Protein AF-0000000087660614 (afdb_homodimer)

Radius of gyration: 43.14 Å; Cα contacts (8 Å, |Δi|>4): 609; chains: 2; bounding box: 50×162×103 Å

Structure (mmCIF, N/CA/C/O backbone):
data_AF-0000000087660614-model_v1
#
loop_
_entity.id
_entity.type
_entity.pdbx_description
1 polymer 'PH domain protein'
#
loop_
_atom_site.group_PDB
_atom_site.id
_atom_site.type_symbol
_atom_site.label_atom_id
_atom_site.label_alt_id
_atom_site.label_comp_id
_atom_site.label_asym_id
_atom_site.label_entity_id
_atom_site.label_seq_id
_atom_site.pdbx_PDB_ins_code
_atom_site.Cartn_x
_atom_site.Cartn_y
_atom_site.Cartn_z
_atom_site.occupancy
_atom_site.B_iso_or_equiv
_atom_site.auth_seq_id
_atom_site.auth_comp_id
_atom_site.auth_asym_id
_atom_site.auth_atom_id
_atom_site.pdbx_PDB_model_num
ATOM 1 N N . MET A 1 1 ? -11.391 -32.156 -43.844 1 22.62 1 MET A N 1
ATOM 2 C CA . MET A 1 1 ? -11.766 -31.875 -42.438 1 22.62 1 MET A CA 1
ATOM 3 C C . MET A 1 1 ? -10.594 -31.281 -41.688 1 22.62 1 MET A C 1
ATOM 5 O O . MET A 1 1 ? -10.719 -30.984 -40.469 1 22.62 1 MET A O 1
ATOM 9 N N . LEU A 1 2 ? -9.359 -31.328 -42.188 1 21.06 2 LEU A N 1
ATOM 10 C CA . LEU A 1 2 ? -8.086 -31.312 -41.5 1 21.06 2 LEU A CA 1
ATOM 11 C C . LEU A 1 2 ? -7.75 -29.906 -41 1 21.06 2 LEU A C 1
ATOM 13 O O . LEU A 1 2 ? -7.055 -29.766 -39.969 1 21.06 2 LEU A O 1
ATOM 17 N N . ASP A 1 3 ? -7.938 -28.859 -41.75 1 23.41 3 ASP A N 1
ATOM 18 C CA . ASP A 1 3 ? -6.957 -27.781 -41.812 1 23.41 3 ASP A CA 1
ATOM 19 C C . ASP A 1 3 ? -7.07 -26.859 -40.594 1 23.41 3 ASP A C 1
ATOM 21 O O . ASP A 1 3 ? -6.547 -25.75 -40.625 1 23.41 3 ASP A O 1
ATOM 25 N N . THR A 1 4 ? -7.98 -27.109 -39.688 1 24.25 4 THR A N 1
ATOM 26 C CA . THR A 1 4 ? -8.453 -25.984 -38.906 1 24.25 4 THR A CA 1
ATOM 27 C C . THR A 1 4 ? -7.41 -25.562 -37.875 1 24.25 4 THR A C 1
ATOM 29 O O . THR A 1 4 ? -7.746 -24.984 -36.844 1 24.25 4 THR A O 1
ATOM 32 N N . TYR A 1 5 ? -6.145 -26.109 -37.969 1 23.36 5 TYR A N 1
ATOM 33 C CA . TYR A 1 5 ? -5.273 -25.953 -36.812 1 23.36 5 TYR A CA 1
ATOM 34 C C . TYR A 1 5 ? -4.871 -24.484 -36.625 1 23.36 5 TYR A C 1
ATOM 36 O O . TYR A 1 5 ? -3.936 -24.016 -37.25 1 23.36 5 TYR A O 1
ATOM 44 N N . ALA A 1 6 ? -5.832 -23.516 -36.781 1 23.25 6 ALA A N 1
ATOM 45 C CA . ALA A 1 6 ? -5.43 -22.109 -36.625 1 23.25 6 ALA A CA 1
ATOM 46 C C . ALA A 1 6 ? -4.484 -21.938 -35.469 1 23.25 6 ALA A C 1
ATOM 48 O O . ALA A 1 6 ? -4.562 -22.672 -34.469 1 23.25 6 ALA A O 1
ATOM 49 N N . GLN A 1 7 ? -3.451 -20.984 -35.594 1 20.89 7 GLN A N 1
ATOM 50 C CA . GLN A 1 7 ? -2.221 -20.391 -35.094 1 20.89 7 GLN A CA 1
ATOM 51 C C . GLN A 1 7 ? -2.434 -19.781 -33.688 1 20.89 7 GLN A C 1
ATOM 53 O O . GLN A 1 7 ? -3.316 -18.938 -33.5 1 20.89 7 GLN A O 1
ATOM 58 N N . ASN A 1 8 ? -2.352 -20.578 -32.594 1 23.69 8 ASN A N 1
ATOM 59 C CA . ASN A 1 8 ? -2.252 -20.281 -31.172 1 23.69 8 ASN A CA 1
ATOM 60 C C . ASN A 1 8 ? -1.179 -19.234 -30.891 1 23.69 8 ASN A C 1
ATOM 62 O O . ASN A 1 8 ? 0.001 -19.562 -30.766 1 23.69 8 ASN A O 1
ATOM 66 N N . ARG A 1 9 ? -1.086 -18.125 -31.734 1 22.56 9 ARG A N 1
ATOM 67 C CA . ARG A 1 9 ? -0.029 -17.156 -31.453 1 22.56 9 ARG A CA 1
ATOM 68 C C . ARG A 1 9 ? -0.022 -16.766 -29.984 1 22.56 9 ARG A C 1
ATOM 70 O O . ARG A 1 9 ? -1.062 -16.406 -29.422 1 22.56 9 ARG A O 1
ATOM 77 N N . PRO A 1 10 ? 0.921 -17.328 -29.234 1 22.42 10 PRO A N 1
ATOM 78 C CA . PRO A 1 10 ? 1.126 -17.031 -27.812 1 22.42 10 PRO A CA 1
ATOM 79 C C . PRO A 1 10 ? 1.258 -15.539 -27.547 1 22.42 10 PRO A C 1
ATOM 81 O O . PRO A 1 10 ? 1.777 -14.797 -28.375 1 22.42 10 PRO A O 1
ATOM 84 N N . ILE A 1 11 ? 0.269 -14.906 -26.859 1 24.12 11 ILE A N 1
ATOM 85 C CA . ILE A 1 11 ? 0.013 -13.578 -26.328 1 24.12 11 ILE A CA 1
ATOM 86 C C . ILE A 1 11 ? 1.233 -13.094 -25.547 1 24.12 11 ILE A C 1
ATOM 88 O O . ILE A 1 11 ? 1.162 -12.094 -24.828 1 24.12 11 ILE A O 1
ATOM 92 N N . PHE A 1 12 ? 2.438 -13.805 -25.656 1 23.92 12 PHE A N 1
ATOM 93 C CA . PHE A 1 12 ? 3.518 -13.375 -24.781 1 23.92 12 PHE A CA 1
ATOM 94 C C . PHE A 1 12 ? 4.031 -12 -25.188 1 23.92 12 PHE A C 1
ATOM 96 O O . PHE A 1 12 ? 5 -11.492 -24.609 1 23.92 12 PHE A O 1
ATOM 103 N N . GLU A 1 13 ? 3.773 -11.539 -26.391 1 21.94 13 GLU A N 1
ATOM 104 C CA . GLU A 1 13 ? 4.691 -10.508 -26.859 1 21.94 13 GLU A CA 1
ATOM 105 C C . GLU A 1 13 ? 4.688 -9.305 -25.938 1 21.94 13 GLU A C 1
ATOM 107 O O . GLU A 1 13 ? 5.691 -8.594 -25.812 1 21.94 13 GLU A O 1
ATOM 112 N N . ARG A 1 14 ? 3.537 -8.82 -25.609 1 21.52 14 ARG A N 1
ATOM 113 C CA . ARG A 1 14 ? 3.488 -7.383 -25.391 1 21.52 14 ARG A CA 1
ATOM 114 C C . ARG A 1 14 ? 4.238 -6.996 -24.109 1 21.52 14 ARG A C 1
ATOM 116 O O . ARG A 1 14 ? 4.137 -5.859 -23.641 1 21.52 14 ARG A O 1
ATOM 123 N N . LEU A 1 15 ? 4.773 -7.961 -23.312 1 24.09 15 LEU A N 1
ATOM 124 C CA . LEU A 1 15 ? 5.352 -7.336 -22.125 1 24.09 15 LEU A CA 1
ATOM 125 C C . LEU A 1 15 ? 6.59 -6.523 -22.484 1 24.09 15 LEU A C 1
ATOM 127 O O . LEU A 1 15 ? 7.703 -7.055 -22.484 1 24.09 15 LEU A O 1
ATOM 131 N N . GLN A 1 16 ? 6.711 -6.086 -23.75 1 21.42 16 GLN A N 1
ATOM 132 C CA . GLN A 1 16 ? 7.883 -5.27 -24.047 1 21.42 16 GLN A CA 1
ATOM 133 C C . GLN A 1 16 ? 8.094 -4.199 -22.969 1 21.42 16 GLN A C 1
ATOM 135 O O . GLN A 1 16 ? 7.184 -3.434 -22.656 1 21.42 16 GLN A O 1
ATOM 140 N N . PHE A 1 17 ? 8.977 -4.523 -22.078 1 23.33 17 PHE A N 1
ATOM 141 C CA . PHE A 1 17 ? 9.594 -3.619 -21.125 1 23.33 17 PHE A CA 1
ATOM 142 C C . PHE A 1 17 ? 10.203 -2.414 -21.828 1 23.33 17 PHE A C 1
ATOM 144 O O . PHE A 1 17 ? 11.109 -2.564 -22.656 1 23.33 17 PHE A O 1
ATOM 151 N N . SER A 1 18 ? 9.438 -1.513 -22.438 1 21.95 18 SER A N 1
ATOM 152 C CA . SER A 1 18 ? 9.945 -0.269 -23 1 21.95 18 SER A CA 1
ATOM 153 C C . SER A 1 18 ? 11.062 0.319 -22.156 1 21.95 18 SER A C 1
ATOM 155 O O . SER A 1 18 ? 10.891 0.549 -20.969 1 21.95 18 SER A O 1
ATOM 157 N N . ASN A 1 19 ? 12.258 -0.099 -22.391 1 22.62 19 ASN A N 1
ATOM 158 C CA . ASN A 1 19 ? 13.539 0.477 -22 1 22.62 19 ASN A CA 1
ATOM 159 C C . ASN A 1 19 ? 13.609 1.964 -22.328 1 22.62 19 ASN A C 1
ATOM 161 O O . ASN A 1 19 ? 14.031 2.34 -23.422 1 22.62 19 ASN A O 1
ATOM 165 N N . LEU A 1 20 ? 12.625 2.766 -22.234 1 23.22 20 LEU A N 1
ATOM 166 C CA . LEU A 1 20 ? 12.758 4.16 -22.641 1 23.22 20 LEU A CA 1
ATOM 167 C C . LEU A 1 20 ? 13.984 4.801 -22 1 23.22 20 LEU A C 1
ATOM 169 O O . LEU A 1 20 ? 14.125 4.781 -20.766 1 23.22 20 LEU A O 1
ATOM 173 N N . GLY A 1 21 ? 15.094 4.773 -22.609 1 23.88 21 GLY A N 1
ATOM 174 C CA . GLY A 1 21 ? 16.344 5.496 -22.469 1 23.88 21 GLY A CA 1
ATOM 175 C C . GLY A 1 21 ? 16.156 6.969 -22.156 1 23.88 21 GLY A C 1
ATOM 176 O O . GLY A 1 21 ? 16.281 7.816 -23.047 1 23.88 21 GLY A O 1
ATOM 177 N N . LYS A 1 22 ? 15.18 7.469 -21.438 1 26.38 22 LYS A N 1
ATOM 178 C CA . LYS A 1 22 ? 15.102 8.922 -21.344 1 26.38 22 LYS A CA 1
ATOM 179 C C . LYS A 1 22 ? 16.438 9.508 -20.859 1 26.38 22 LYS A C 1
ATOM 181 O O . LYS A 1 22 ? 17.125 8.906 -20.031 1 26.38 22 LYS A O 1
ATOM 186 N N . LYS A 1 23 ? 17.094 10.312 -21.625 1 26.19 23 LYS A N 1
ATOM 187 C CA . LYS A 1 23 ? 18.062 11.391 -21.438 1 26.19 23 LYS A CA 1
ATOM 188 C C . LYS A 1 23 ? 17.859 12.078 -20.094 1 26.19 23 LYS A C 1
ATOM 190 O O . LYS A 1 23 ? 16.75 12.086 -19.562 1 26.19 23 LYS A O 1
ATOM 195 N N . LYS A 1 24 ? 18.969 12.508 -19.406 1 27.89 24 LYS A N 1
ATOM 196 C CA . LYS A 1 24 ? 19.219 13.203 -18.141 1 27.89 24 LYS A CA 1
ATOM 197 C C . LYS A 1 24 ? 18.281 14.398 -18 1 27.89 24 LYS A C 1
ATOM 199 O O . LYS A 1 24 ? 18.734 15.531 -17.812 1 27.89 24 LYS A O 1
ATOM 204 N N . ASP A 1 25 ? 17.172 14.547 -18.891 1 24.22 25 ASP A N 1
ATOM 205 C CA . ASP A 1 25 ? 16.484 15.828 -18.734 1 24.22 25 ASP A CA 1
ATOM 206 C C . ASP A 1 25 ? 16.125 16.078 -17.281 1 24.22 25 ASP A C 1
ATOM 208 O O . ASP A 1 25 ? 15.93 15.133 -16.5 1 24.22 25 ASP A O 1
ATOM 212 N N . ASN A 1 26 ? 16.484 17.281 -16.734 1 26.86 26 ASN A N 1
ATOM 213 C CA . ASN A 1 26 ? 16.172 17.875 -15.43 1 26.86 26 ASN A CA 1
ATOM 214 C C . ASN A 1 26 ? 14.75 17.531 -14.992 1 26.86 26 ASN A C 1
ATOM 216 O O . ASN A 1 26 ? 13.797 18.203 -15.383 1 26.86 26 ASN A O 1
ATOM 220 N N . HIS A 1 27 ? 14.305 16.344 -15.18 1 26.94 27 HIS A N 1
ATOM 221 C CA . HIS A 1 27 ? 12.992 15.695 -15.164 1 26.94 27 HIS A CA 1
ATOM 222 C C . HIS A 1 27 ? 12.195 16.094 -13.922 1 26.94 27 HIS A C 1
ATOM 224 O O . HIS A 1 27 ? 12.633 15.844 -12.797 1 26.94 27 HIS A O 1
ATOM 230 N N . TYR A 1 28 ? 11.508 17.266 -14.055 1 27.91 28 TYR A N 1
ATOM 231 C CA . TYR A 1 28 ? 10.422 17.547 -13.125 1 27.91 28 TYR A CA 1
ATOM 232 C C . TYR A 1 28 ? 9.648 16.281 -12.797 1 27.91 28 TYR A C 1
ATOM 234 O O . TYR A 1 28 ? 9.086 15.641 -13.688 1 27.91 28 TYR A O 1
ATOM 242 N N . ASP A 1 29 ? 10.305 15.391 -12.211 1 32.41 29 ASP A N 1
ATOM 243 C CA . ASP A 1 29 ? 9.602 14.188 -11.789 1 32.41 29 ASP A CA 1
ATOM 244 C C . ASP A 1 29 ? 8.133 14.477 -11.508 1 32.41 29 ASP A C 1
ATOM 246 O O . ASP A 1 29 ? 7.789 15.008 -10.453 1 32.41 29 ASP A O 1
ATOM 250 N N . MET A 1 30 ? 7.492 15.008 -12.586 1 30.27 30 MET A N 1
ATOM 251 C CA . MET A 1 30 ? 6.039 15.094 -12.477 1 30.27 30 MET A CA 1
ATOM 252 C C . MET A 1 30 ? 5.453 13.781 -11.961 1 30.27 30 MET A C 1
ATOM 254 O O . MET A 1 30 ? 5.672 12.719 -12.547 1 30.27 30 MET A O 1
ATOM 258 N N . THR A 1 31 ? 5.461 13.5 -10.672 1 32.44 31 THR A N 1
ATOM 259 C CA . THR A 1 31 ? 4.5 12.469 -10.297 1 32.44 31 THR A CA 1
ATOM 260 C C . THR A 1 31 ? 3.381 12.367 -11.328 1 32.44 31 THR A C 1
ATOM 262 O O . THR A 1 31 ? 2.834 13.391 -11.758 1 32.44 31 THR A O 1
ATOM 265 N N . PRO A 1 32 ? 3.539 11.422 -12.25 1 30.27 32 PRO A N 1
ATOM 266 C CA . PRO A 1 32 ? 2.439 11.312 -13.211 1 30.27 32 PRO A CA 1
ATOM 267 C C . PRO A 1 32 ? 1.097 11.75 -12.625 1 30.27 32 PRO A C 1
ATOM 269 O O . PRO A 1 32 ? 0.72 11.297 -11.539 1 30.27 32 PRO A O 1
ATOM 272 N N . GLU A 1 33 ? 0.787 13.023 -12.758 1 30.95 33 GLU A N 1
ATOM 273 C CA . GLU A 1 33 ? -0.606 13.438 -12.625 1 30.95 33 GLU A CA 1
ATOM 274 C C . GLU A 1 33 ? -1.528 12.539 -13.438 1 30.95 33 GLU A C 1
ATOM 276 O O . GLU A 1 33 ? -1.593 12.656 -14.664 1 30.95 33 GLU A O 1
ATOM 281 N N . GLU A 1 34 ? -1.34 11.219 -13.562 1 32.44 34 GLU A N 1
ATOM 282 C CA . GLU A 1 34 ? -2.588 10.789 -14.188 1 32.44 34 GLU A CA 1
ATOM 283 C C . GLU A 1 34 ? -3.74 11.719 -13.805 1 32.44 34 GLU A C 1
ATOM 285 O O . GLU A 1 34 ? -4.078 11.844 -12.625 1 32.44 34 GLU A O 1
ATOM 290 N N . THR A 1 35 ? -3.883 12.766 -14.594 1 31.7 35 THR A N 1
ATOM 291 C CA . THR A 1 35 ? -4.969 13.727 -14.758 1 31.7 35 THR A CA 1
ATOM 292 C C . THR A 1 35 ? -6.324 13.031 -14.695 1 31.7 35 THR A C 1
ATOM 294 O O . THR A 1 35 ? -7.277 13.461 -15.352 1 31.7 35 THR A O 1
ATOM 297 N N . THR A 1 36 ? -6.598 11.805 -14.375 1 31.59 36 THR A N 1
ATOM 298 C CA . THR A 1 36 ? -8.055 11.867 -14.352 1 31.59 36 THR A CA 1
ATOM 299 C C . THR A 1 36 ? -8.531 13.211 -13.828 1 31.59 36 THR A C 1
ATOM 301 O O . THR A 1 36 ? -8.125 13.641 -12.742 1 31.59 36 THR A O 1
ATOM 304 N N . SER A 1 37 ? -8.844 14.203 -14.773 1 32.62 37 SER A N 1
ATOM 305 C CA . SER A 1 37 ? -9.422 15.547 -14.836 1 32.62 37 SER A CA 1
ATOM 306 C C . SER A 1 37 ? -10.195 15.867 -13.562 1 32.62 37 SER A C 1
ATOM 308 O O . SER A 1 37 ? -10.133 16.984 -13.055 1 32.62 37 SER A O 1
ATOM 310 N N . GLU A 1 38 ? -11.5 15.195 -13.539 1 34.59 38 GLU A N 1
ATOM 311 C CA . GLU A 1 38 ? -12.648 15.883 -12.953 1 34.59 38 GLU A CA 1
ATOM 312 C C . GLU A 1 38 ? -12.328 16.406 -11.562 1 34.59 38 GLU A C 1
ATOM 314 O O . GLU A 1 38 ? -12.625 17.562 -11.242 1 34.59 38 GLU A O 1
ATOM 319 N N . GLU A 1 39 ? -12.445 15.555 -10.438 1 35.22 39 GLU A N 1
ATOM 320 C CA . GLU A 1 39 ? -12.68 16.109 -9.109 1 35.22 39 GLU A CA 1
ATOM 321 C C . GLU A 1 39 ? -11.383 16.578 -8.469 1 35.22 39 GLU A C 1
ATOM 323 O O . GLU A 1 39 ? -10.906 15.977 -7.496 1 35.22 39 GLU A O 1
ATOM 328 N N . LEU A 1 40 ? -10.336 16.797 -9.109 1 37.94 40 LEU A N 1
ATOM 329 C CA . LEU A 1 40 ? -9.219 17.547 -8.562 1 37.94 40 LEU A CA 1
ATOM 330 C C . LEU A 1 40 ? -9.703 18.828 -7.898 1 37.94 40 LEU A C 1
ATOM 332 O O . LEU A 1 40 ? -8.938 19.797 -7.762 1 37.94 40 LEU A O 1
ATOM 336 N N . GLY A 1 41 ? -10.953 19.125 -7.758 1 38.22 41 GLY A N 1
ATOM 337 C CA . GLY A 1 41 ? -11.297 20.406 -7.176 1 38.22 41 GLY A CA 1
ATOM 338 C C . GLY A 1 41 ? -10.391 20.812 -6.035 1 38.22 41 GLY A C 1
ATOM 339 O O . GLY A 1 41 ? -9.492 20.062 -5.656 1 38.22 41 GLY A O 1
ATOM 340 N N . PRO A 1 42 ? -10.312 22.172 -5.742 1 44.91 42 PRO A N 1
ATOM 341 C CA . PRO A 1 42 ? -9.656 22.891 -4.645 1 44.91 42 PRO A CA 1
ATOM 342 C C . PRO A 1 42 ? -9.445 22 -3.416 1 44.91 42 PRO A C 1
ATOM 344 O O . PRO A 1 42 ? -8.594 22.312 -2.57 1 44.91 42 PRO A O 1
ATOM 347 N N . MET A 1 43 ? -10.352 21.047 -3.217 1 55.56 43 MET A N 1
ATOM 348 C CA . MET A 1 43 ? -10.438 20.312 -1.963 1 55.56 43 MET A CA 1
ATOM 349 C C . MET A 1 43 ? -9.492 19.109 -1.977 1 55.56 43 MET A C 1
ATOM 351 O O . MET A 1 43 ? -9.836 18.047 -1.457 1 55.56 43 MET A O 1
ATOM 355 N N . LEU A 1 44 ? -8.367 19.219 -2.656 1 63.84 44 LEU A N 1
ATOM 356 C CA . LEU A 1 44 ? -7.547 18.016 -2.689 1 63.84 44 LEU A CA 1
ATOM 357 C C . LEU A 1 44 ? -7.113 17.609 -1.285 1 63.84 44 LEU A C 1
ATOM 359 O O . LEU A 1 44 ? -6.492 18.391 -0.571 1 63.84 44 LEU A O 1
ATOM 363 N N . GLY A 1 45 ? -7.602 16.594 -0.918 1 75.81 45 GLY A N 1
ATOM 364 C CA . GLY A 1 45 ? -7.156 15.953 0.31 1 75.81 45 GLY A CA 1
ATOM 365 C C . GLY A 1 45 ? -8.086 16.203 1.484 1 75.81 45 GLY A C 1
ATOM 366 O O . GLY A 1 45 ? -7.824 15.742 2.596 1 75.81 45 GLY A O 1
ATOM 367 N N . VAL A 1 46 ? -9.172 17.031 1.156 1 85.88 46 VAL A N 1
ATOM 368 C CA . VAL A 1 46 ? -10.102 17.281 2.25 1 85.88 46 VAL A CA 1
ATOM 369 C C . VAL A 1 46 ? -11.125 16.141 2.324 1 85.88 46 VAL A C 1
ATOM 371 O O . VAL A 1 46 ? -11.82 15.867 1.347 1 85.88 46 VAL A O 1
ATOM 374 N N . GLN A 1 47 ? -11.227 15.477 3.393 1 85.12 47 GLN A N 1
ATOM 375 C CA . GLN A 1 47 ? -12.102 14.328 3.561 1 85.12 47 GLN A CA 1
ATOM 376 C C . GLN A 1 47 ? -13.445 14.742 4.168 1 85.12 47 GLN A C 1
ATOM 378 O O . GLN A 1 47 ? -14.492 14.195 3.809 1 85.12 47 GLN A O 1
ATOM 383 N N . CYS A 1 48 ? -13.414 15.648 5.098 1 91.75 48 CYS A N 1
ATOM 384 C CA . CYS A 1 48 ? -14.602 16.078 5.84 1 91.75 48 CYS A CA 1
ATOM 385 C C . CYS A 1 48 ? -14.438 17.5 6.344 1 91.75 48 CYS A C 1
ATOM 387 O O . CYS A 1 48 ? -13.32 17.938 6.645 1 91.75 48 CYS A O 1
ATOM 389 N N . TYR A 1 49 ? -15.531 18.25 6.246 1 92.62 49 TYR A N 1
ATOM 390 C CA . TYR A 1 49 ? -15.516 19.594 6.809 1 92.62 49 TYR A CA 1
ATOM 391 C C . TYR A 1 49 ? -16.875 19.969 7.395 1 92.62 49 TYR A C 1
ATOM 393 O O . TYR A 1 49 ? -17.891 19.406 6.988 1 92.62 49 TYR A O 1
ATOM 401 N N . GLY A 1 50 ? -16.844 20.703 8.445 1 93 50 GLY A N 1
ATOM 402 C CA . GLY A 1 50 ? -18.078 21.109 9.086 1 93 50 GLY A CA 1
ATOM 403 C C . GLY A 1 50 ? -17.859 21.875 10.383 1 93 50 GLY A C 1
ATOM 404 O O . GLY A 1 50 ? -16.719 22.016 10.828 1 93 50 GLY A O 1
ATOM 405 N N . THR A 1 51 ? -18.938 22.422 10.945 1 92.5 51 THR A N 1
ATOM 406 C CA . THR A 1 51 ? -18.891 23.141 12.211 1 92.5 51 THR A CA 1
ATOM 407 C C . THR A 1 51 ? -19.172 22.219 13.383 1 92.5 51 THR A C 1
ATOM 409 O O . THR A 1 51 ? -20.172 21.5 13.383 1 92.5 51 THR A O 1
ATOM 412 N N . LEU A 1 52 ? -18.281 22.172 14.258 1 90.75 52 LEU A N 1
ATOM 413 C CA . LEU A 1 52 ? -18.422 21.359 15.469 1 90.75 52 LEU A CA 1
ATOM 414 C C . LEU A 1 52 ? -18.203 22.203 16.719 1 90.75 52 LEU A C 1
ATOM 416 O O . LEU A 1 52 ? -17.688 23.312 16.641 1 90.75 52 LEU A O 1
ATOM 420 N N . LEU A 1 53 ? -18.766 21.625 17.797 1 88.25 53 LEU A N 1
ATOM 421 C CA . LEU A 1 53 ? -18.547 22.266 19.094 1 88.25 53 LEU A CA 1
ATOM 422 C C . LEU A 1 53 ? -17.312 21.688 19.781 1 88.25 53 LEU A C 1
ATOM 424 O O . LEU A 1 53 ? -17.172 20.469 19.906 1 88.25 53 LEU A O 1
ATOM 428 N N . LYS A 1 54 ? -16.375 22.531 20.078 1 86.25 54 LYS A N 1
ATOM 429 C CA . LYS A 1 54 ? -15.164 22.094 20.766 1 86.25 54 LYS A CA 1
ATOM 430 C C . LYS A 1 54 ? -15.172 22.547 22.234 1 86.25 54 LYS A C 1
ATOM 432 O O . LYS A 1 54 ? -15.453 23.719 22.516 1 86.25 54 LYS A O 1
ATOM 437 N N . LYS A 1 55 ? -14.867 21.625 23.094 1 79.38 55 LYS A N 1
ATOM 438 C CA . LYS A 1 55 ? -14.773 21.953 24.516 1 79.38 55 LYS A CA 1
ATOM 439 C C . LYS A 1 55 ? -13.391 22.484 24.875 1 79.38 55 LYS A C 1
ATOM 441 O O . LYS A 1 55 ? -12.375 21.938 24.422 1 79.38 55 LYS A O 1
ATOM 446 N N . TYR A 1 56 ? -13.273 23.703 25.344 1 70.38 56 TYR A N 1
ATOM 447 C CA . TYR A 1 56 ? -11.992 24.266 25.766 1 70.38 56 TYR A CA 1
ATOM 448 C C . TYR A 1 56 ? -12.008 24.609 27.25 1 70.38 56 TYR A C 1
ATOM 450 O O . TYR A 1 56 ? -13.062 24.938 27.812 1 70.38 56 TYR A O 1
ATOM 458 N N . LYS A 1 57 ? -10.922 24.047 27.938 1 62.78 57 LYS A N 1
ATOM 459 C CA . LYS A 1 57 ? -10.82 24.422 29.344 1 62.78 57 LYS A CA 1
ATOM 460 C C . LYS A 1 57 ? -10.156 25.781 29.5 1 62.78 57 LYS A C 1
ATOM 462 O O . LYS A 1 57 ? -9.07 26.016 28.984 1 62.78 57 LYS A O 1
ATOM 467 N N . LYS A 1 58 ? -10.945 26.828 29.656 1 56.41 58 LYS A N 1
ATOM 468 C CA . LYS A 1 58 ? -10.383 28.141 29.938 1 56.41 58 LYS A CA 1
ATOM 469 C C . LYS A 1 58 ? -9.766 28.188 31.328 1 56.41 58 LYS A C 1
ATOM 471 O O . LYS A 1 58 ? -10.391 27.75 32.312 1 56.41 58 LYS A O 1
ATOM 476 N N . LYS A 1 59 ? -8.375 28.156 31.25 1 53.09 59 LYS A N 1
ATOM 477 C CA . LYS A 1 59 ? -7.711 28.375 32.531 1 53.09 59 LYS A CA 1
ATOM 478 C C . LYS A 1 59 ? -8.242 29.641 33.219 1 53.09 59 LYS A C 1
ATOM 480 O O . LYS A 1 59 ? -8.336 30.703 32.594 1 53.09 59 LYS A O 1
ATOM 485 N N . ASN A 1 60 ? -9.023 29.531 34.125 1 47.69 60 ASN A N 1
ATOM 486 C CA . ASN A 1 60 ? -9.461 30.672 34.906 1 47.69 60 ASN A CA 1
ATOM 487 C C . ASN A 1 60 ? -8.289 31.562 35.312 1 47.69 60 ASN A C 1
ATOM 489 O O . ASN A 1 60 ? -7.207 31.062 35.625 1 47.69 60 ASN A O 1
ATOM 493 N N . ARG A 1 61 ? -8.156 32.688 34.688 1 49.12 61 ARG A N 1
ATOM 494 C CA . ARG A 1 61 ? -7.266 33.688 35.25 1 49.12 61 ARG A CA 1
ATOM 495 C C . ARG A 1 61 ? -7.223 33.594 36.781 1 49.12 61 ARG A C 1
ATOM 497 O O . ARG A 1 61 ? -8.234 33.312 37.406 1 49.12 61 ARG A O 1
ATOM 504 N N . PRO A 1 62 ? -6.012 33.375 37.25 1 48.03 62 PRO A N 1
ATOM 505 C CA . P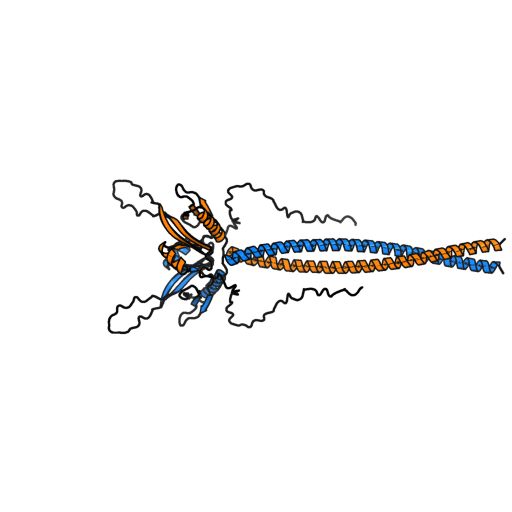RO A 1 62 ? -5.969 33.406 38.719 1 48.03 62 PRO A CA 1
ATOM 506 C C . PRO A 1 62 ? -6.922 34.469 39.312 1 48.03 62 PRO A C 1
ATOM 508 O O . PRO A 1 62 ? -7.016 35.562 38.812 1 48.03 62 PRO A O 1
ATOM 511 N N . ALA A 1 63 ? -7.996 34.031 39.812 1 45.91 63 ALA A N 1
ATOM 512 C CA . ALA A 1 63 ? -8.797 34.938 40.625 1 45.91 63 ALA A CA 1
ATOM 513 C C . ALA A 1 63 ? -7.906 35.906 41.406 1 45.91 63 ALA A C 1
ATOM 515 O O . ALA A 1 63 ? -6.883 35.5 41.969 1 45.91 63 ALA A O 1
ATOM 516 N N . LYS A 1 64 ? -7.84 37.094 41.094 1 44.28 64 LYS A N 1
ATOM 517 C CA . LYS A 1 64 ? -7.355 38.031 42.094 1 44.28 64 LYS A CA 1
ATOM 518 C C . LYS A 1 64 ? -7.723 37.594 43.5 1 44.28 64 LYS A C 1
ATOM 520 O O . LYS A 1 64 ? -8.828 37.094 43.719 1 44.28 64 LYS A O 1
ATOM 525 N N . TRP A 1 65 ? -6.695 37.344 44.344 1 42.84 65 TRP A N 1
ATOM 526 C CA . TRP A 1 65 ? -6.75 37.094 45.75 1 42.84 65 TRP A CA 1
ATOM 527 C C . TRP A 1 65 ? -7.832 37.938 46.438 1 42.84 65 TRP A C 1
ATOM 529 O O . TRP A 1 65 ? -7.566 39.062 46.875 1 42.84 65 TRP A O 1
ATOM 539 N N . SER A 1 66 ? -8.961 38.469 45.969 1 41.03 66 SER A N 1
ATOM 540 C CA . SER A 1 66 ? -9.695 39.094 47.062 1 41.03 66 SER A CA 1
ATOM 541 C C . SER A 1 66 ? -9.938 38.125 48.219 1 41.03 66 SER A C 1
ATOM 543 O O . SER A 1 66 ? -10.172 36.938 47.969 1 41.03 66 SER A O 1
ATOM 545 N N . LYS A 1 67 ? -9.57 38.344 49.562 1 44.56 67 LYS A N 1
ATOM 546 C CA . LYS A 1 67 ? -9.562 37.719 50.875 1 44.56 67 LYS A CA 1
ATOM 547 C C . LYS A 1 67 ? -10.758 36.812 51.031 1 44.56 67 LYS A C 1
ATOM 549 O O . LYS A 1 67 ? -10.727 35.875 51.875 1 44.56 67 LYS A O 1
ATOM 554 N N . SER A 1 68 ? -11.992 37.375 50.844 1 39.34 68 SER A N 1
ATOM 555 C CA . SER A 1 68 ? -13.031 36.625 51.562 1 39.34 68 SER A CA 1
ATOM 556 C C . SER A 1 68 ? -13.242 35.25 50.969 1 39.34 68 SER A C 1
ATOM 558 O O . SER A 1 68 ? -13.344 34.25 51.688 1 39.34 68 SER A O 1
ATOM 560 N N . VAL A 1 69 ? -14.195 35.188 49.906 1 39.19 69 VAL A N 1
ATOM 561 C CA . VAL A 1 69 ? -15 34 49.562 1 39.19 69 VAL A CA 1
ATOM 562 C C . VAL A 1 69 ? -14.172 33.031 48.75 1 39.19 69 VAL A C 1
ATOM 564 O O . VAL A 1 69 ? -13.57 33.406 47.719 1 39.19 69 VAL A O 1
ATOM 567 N N . GLY A 1 70 ? -13.594 31.922 49.188 1 43.44 70 GLY A N 1
ATOM 568 C CA . GLY A 1 70 ? -13.008 30.688 48.688 1 43.44 70 GLY A CA 1
ATOM 569 C C . GLY A 1 70 ? -13.586 30.25 47.375 1 43.44 70 GLY A C 1
ATOM 570 O O . GLY A 1 70 ? -13.672 29.047 47.062 1 43.44 70 GLY A O 1
ATOM 571 N N . GLN A 1 71 ? -14.328 31.141 46.719 1 38.25 71 GLN A N 1
ATOM 572 C CA . GLN A 1 71 ? -15.016 30.531 45.562 1 38.25 71 GLN A CA 1
ATOM 573 C C . GLN A 1 71 ? -14.023 29.984 44.562 1 38.25 71 GLN A C 1
ATOM 575 O O . GLN A 1 71 ? -13.18 30.719 44.031 1 38.25 71 GLN A O 1
ATOM 580 N N . LYS A 1 72 ? -13.805 28.75 44.656 1 43.28 72 LYS A N 1
ATOM 581 C CA . LYS A 1 72 ? -13.117 27.922 43.656 1 43.28 72 LYS A CA 1
ATOM 582 C C . LYS A 1 72 ? -13.406 28.375 42.25 1 43.28 72 LYS A C 1
ATOM 584 O O . LYS A 1 72 ? -14.57 28.469 41.844 1 43.28 72 LYS A O 1
ATOM 589 N N . CYS A 1 73 ? -12.68 29.172 41.625 1 42.78 73 CYS A N 1
ATOM 590 C CA . CYS A 1 73 ? -12.703 29.5 40.219 1 42.78 73 CYS A CA 1
ATOM 591 C C . CYS A 1 73 ? -13 28.281 39.375 1 42.78 73 CYS A C 1
ATOM 593 O O . CYS A 1 73 ? -12.203 27.344 39.312 1 42.78 73 CYS A O 1
ATOM 595 N N . ARG A 1 74 ? -14.289 27.906 39.281 1 43 74 ARG A N 1
ATOM 596 C CA . ARG A 1 74 ? -14.781 26.828 38.438 1 43 74 ARG A CA 1
ATOM 597 C C . ARG A 1 74 ? -14.211 26.922 37.031 1 43 74 ARG A C 1
ATOM 599 O O . ARG A 1 74 ? -14.258 28 36.406 1 43 74 ARG A O 1
ATOM 606 N N . THR A 1 75 ? -13.242 26.266 36.656 1 49 75 THR A N 1
ATOM 607 C CA . THR A 1 75 ? -12.805 26.031 35.281 1 49 75 THR A CA 1
ATOM 608 C C . THR A 1 75 ? -14 25.859 34.344 1 49 75 THR A C 1
ATOM 610 O O . THR A 1 75 ? -14.75 24.891 34.469 1 49 75 THR A O 1
ATOM 613 N N . LEU A 1 76 ? -14.672 27 33.969 1 50.72 76 LEU A N 1
ATOM 614 C CA . LEU A 1 76 ? -15.797 26.953 33.031 1 50.72 76 LEU A CA 1
ATOM 615 C C . LEU A 1 76 ? -15.359 26.359 31.688 1 50.72 76 LEU A C 1
ATOM 617 O O . LEU A 1 76 ? -14.383 26.812 31.094 1 50.72 76 LEU A O 1
ATOM 621 N N . SER A 1 77 ? -15.68 25.141 31.469 1 58.25 77 SER A N 1
ATOM 622 C CA . SER A 1 77 ? -15.578 24.5 30.156 1 58.25 77 SER A CA 1
ATOM 623 C C . SER A 1 77 ? -16.344 25.281 29.094 1 58.25 77 SER A C 1
ATOM 625 O O . SER A 1 77 ? -17.562 25.422 29.188 1 58.25 77 SER A O 1
ATOM 627 N N . LEU A 1 78 ? -15.672 26.219 28.469 1 66.06 78 LEU A N 1
ATOM 628 C CA . LEU A 1 78 ? -16.297 26.969 27.391 1 66.06 78 LEU A CA 1
ATOM 629 C C . LEU A 1 78 ? -16.375 26.141 26.125 1 66.06 78 LEU A C 1
ATOM 631 O O . LEU A 1 78 ? -15.492 25.328 25.859 1 66.06 78 LEU A O 1
ATOM 635 N N . ILE A 1 79 ? -17.641 26.047 25.672 1 71.62 79 ILE A N 1
ATOM 636 C CA . ILE A 1 79 ? -17.891 25.406 24.391 1 71.62 79 ILE A CA 1
ATOM 637 C C . ILE A 1 79 ? -17.938 26.453 23.281 1 71.62 79 ILE A C 1
ATOM 639 O O . ILE A 1 79 ? -18.594 27.484 23.422 1 71.62 79 ILE A O 1
ATOM 643 N N . ALA A 1 80 ? -17.031 26.344 22.359 1 83.69 80 ALA A N 1
ATOM 644 C CA . ALA A 1 80 ? -17.031 27.281 21.234 1 83.69 80 ALA A CA 1
ATOM 645 C C . ALA A 1 80 ? -17.219 26.547 19.906 1 83.69 80 ALA A C 1
ATOM 647 O O . ALA A 1 80 ? -16.719 25.438 19.734 1 83.69 80 ALA A O 1
ATOM 648 N N . PHE A 1 81 ? -18.078 27.141 19.109 1 89.38 81 PHE A N 1
ATOM 649 C CA . PHE A 1 81 ? -18.219 26.641 17.75 1 89.38 81 PHE A CA 1
ATOM 650 C C . PHE A 1 81 ? -16.984 26.953 16.922 1 89.38 81 PHE A C 1
ATOM 652 O O . PHE A 1 81 ? -16.469 28.078 16.969 1 89.38 81 PHE A O 1
ATOM 659 N N . ARG A 1 82 ? -16.5 25.938 16.297 1 92.19 82 ARG A N 1
ATOM 660 C CA . ARG A 1 82 ? -15.367 26.109 15.391 1 92.19 82 ARG A CA 1
ATOM 661 C C . ARG A 1 82 ? -15.609 25.375 14.07 1 92.19 82 ARG A C 1
ATOM 663 O O . ARG A 1 82 ? -16.406 24.438 14.016 1 92.19 82 ARG A O 1
ATOM 670 N N . PHE A 1 83 ? -15.039 25.875 13.086 1 95.06 83 PHE A N 1
ATOM 671 C CA . PHE A 1 83 ? -15.094 25.234 11.781 1 95.06 83 PHE A CA 1
ATOM 672 C C . PHE A 1 83 ? -13.93 24.266 11.609 1 95.06 83 PHE A C 1
ATOM 674 O O . PHE A 1 83 ? -12.766 24.672 11.617 1 95.06 83 PHE A O 1
ATOM 681 N N . PHE A 1 84 ? -14.344 23 11.367 1 95.19 84 PHE A N 1
ATOM 682 C CA . PHE A 1 84 ? -13.328 21.953 11.289 1 95.19 84 PHE A CA 1
ATOM 683 C C . PHE A 1 84 ? -13.172 21.453 9.859 1 95.19 84 PHE A C 1
ATOM 685 O O . PHE A 1 84 ? -14.156 21.312 9.133 1 95.19 84 PHE A O 1
ATOM 692 N N . VAL A 1 85 ? -11.914 21.25 9.492 1 94.69 85 VAL A N 1
ATOM 693 C CA . VAL A 1 85 ? -11.57 20.672 8.203 1 94.69 85 VAL A CA 1
ATOM 694 C C . VAL A 1 85 ? -10.625 19.484 8.398 1 94.69 85 VAL A C 1
ATOM 696 O O . VAL A 1 85 ? -9.562 19.625 9.008 1 94.69 85 VAL A O 1
ATOM 699 N N . LEU A 1 86 ? -11.094 18.375 7.98 1 94.81 86 LEU A N 1
ATOM 700 C CA . LEU A 1 86 ? -10.242 17.203 8 1 94.81 86 LEU A CA 1
ATOM 701 C C . LEU A 1 86 ? -9.5 17.031 6.676 1 94.81 86 LEU A C 1
ATOM 703 O O . LEU A 1 86 ? -10.125 16.781 5.641 1 94.81 86 LEU A O 1
ATOM 707 N N . LYS A 1 87 ? -8.195 17.219 6.758 1 93.44 87 LYS A N 1
ATOM 708 C CA . LYS A 1 87 ? -7.359 17.062 5.57 1 93.44 87 LYS A CA 1
ATOM 709 C C . LYS A 1 87 ? -6.258 16.047 5.801 1 93.44 87 LYS A C 1
ATOM 711 O O . LYS A 1 87 ? -5.371 16.25 6.633 1 93.44 87 LYS A O 1
ATOM 716 N N . GLU A 1 88 ? -6.352 14.938 5.035 1 92.12 88 GLU A N 1
ATOM 717 C CA . GLU A 1 88 ? -5.398 13.836 5.121 1 92.12 88 GLU A CA 1
ATOM 718 C C . GLU A 1 88 ? -5.34 13.258 6.531 1 92.12 88 GLU A C 1
ATOM 720 O O . GLU A 1 88 ? -6.32 12.688 7.016 1 92.12 88 GLU A O 1
ATOM 725 N N . CYS A 1 89 ? -4.379 13.594 7.367 1 93.56 89 CYS A N 1
ATOM 726 C CA . CYS A 1 89 ? -4.285 13.031 8.711 1 93.56 89 CYS A CA 1
ATOM 727 C C . CYS A 1 89 ? -4.289 14.141 9.766 1 93.56 89 CYS A C 1
ATOM 729 O O . CYS A 1 89 ? -3.91 13.906 10.914 1 93.56 89 CYS A O 1
ATOM 731 N N . PHE A 1 90 ? -4.766 15.344 9.359 1 94.69 90 PHE A N 1
ATOM 732 C CA . PHE A 1 90 ? -4.805 16.469 10.289 1 94.69 90 PHE A CA 1
ATOM 733 C C . PHE A 1 90 ? -6.219 17.031 10.391 1 94.69 90 PHE A C 1
ATOM 735 O O . PHE A 1 90 ? -6.895 17.219 9.383 1 94.69 90 PHE A O 1
ATOM 742 N N . LEU A 1 91 ? -6.613 17.203 11.602 1 95.56 91 LEU A N 1
ATOM 743 C CA . LEU A 1 91 ? -7.84 17.953 11.867 1 95.56 91 LEU A CA 1
ATOM 744 C C . LEU A 1 91 ? -7.543 19.422 12.156 1 95.56 91 LEU A C 1
ATOM 746 O O . LEU A 1 91 ? -6.914 19.734 13.164 1 95.56 91 LEU A O 1
ATOM 750 N N . ILE A 1 92 ? -7.965 20.297 11.227 1 95.62 92 ILE A N 1
ATOM 751 C CA . ILE A 1 92 ? -7.676 21.719 11.312 1 95.62 92 ILE A CA 1
ATOM 752 C C . ILE A 1 92 ? -8.953 22.484 11.672 1 95.62 92 ILE A C 1
ATOM 754 O O . ILE A 1 92 ? -10.031 22.188 11.156 1 95.62 92 ILE A O 1
ATOM 758 N N . TYR A 1 93 ? -8.781 23.359 12.586 1 95.12 93 TYR A N 1
ATOM 759 C CA . TYR A 1 93 ? -9.984 24.125 12.906 1 95.12 93 TYR A CA 1
ATOM 760 C C . TYR A 1 93 ? -9.719 25.625 12.844 1 95.12 93 TYR A C 1
ATOM 762 O O . TYR A 1 93 ? -8.609 26.078 13.148 1 95.12 93 TYR A O 1
ATOM 770 N N . TYR A 1 94 ? -10.742 26.344 12.391 1 95 94 TYR A N 1
ATOM 771 C CA . TYR A 1 94 ? -10.742 27.797 12.195 1 95 94 TYR A CA 1
ATOM 772 C C . TYR A 1 94 ? -11.898 28.438 12.938 1 95 94 TYR A C 1
ATOM 774 O O . TYR A 1 94 ? -12.688 27.75 13.594 1 95 94 TYR A O 1
ATOM 782 N N . SER A 1 95 ? -11.805 29.812 12.898 1 93.19 95 SER A N 1
ATOM 783 C CA . SER A 1 95 ? -12.969 30.516 13.414 1 93.19 95 SER A CA 1
ATOM 784 C C . SER A 1 95 ? -14.203 30.25 12.562 1 93.19 95 SER A C 1
ATOM 786 O O . SER A 1 95 ? -14.086 29.906 11.383 1 93.19 95 SER A O 1
ATOM 788 N N . THR A 1 96 ? -15.383 30.391 13.109 1 91.56 96 THR A N 1
ATOM 789 C CA . THR A 1 96 ? -16.641 30.109 12.422 1 91.56 96 THR A CA 1
ATOM 790 C C . THR A 1 96 ? -16.797 31.016 11.203 1 91.56 96 THR A C 1
ATOM 792 O O . THR A 1 96 ? -17.5 30.672 10.258 1 91.56 96 THR A O 1
ATOM 795 N N . ARG A 1 97 ? -16.156 32.156 11.242 1 90.5 97 ARG A N 1
ATOM 796 C CA . ARG A 1 97 ? -16.25 33.125 10.141 1 90.5 97 ARG A CA 1
ATOM 797 C C . ARG A 1 97 ? -15.586 32.562 8.883 1 90.5 97 ARG A C 1
ATOM 799 O O . ARG A 1 97 ? -15.969 32.938 7.766 1 90.5 97 ARG A O 1
ATOM 806 N N . PHE A 1 98 ? -14.68 31.688 8.992 1 92.88 98 PHE A N 1
ATOM 807 C CA . PHE A 1 98 ? -13.922 31.141 7.871 1 92.88 98 PHE A CA 1
ATOM 808 C C . PHE A 1 98 ? -14.758 30.156 7.07 1 92.88 98 PHE A C 1
ATOM 810 O O . PHE A 1 98 ? -14.438 29.844 5.922 1 92.88 98 PHE A O 1
ATOM 817 N N . LYS A 1 99 ? -15.844 29.688 7.695 1 91.38 99 LYS A N 1
ATOM 818 C CA . LYS A 1 99 ? -16.703 28.719 7.012 1 91.38 99 LYS A CA 1
ATOM 819 C C . LYS A 1 99 ? -17.203 29.281 5.68 1 91.38 99 LYS A C 1
ATOM 821 O O . LYS A 1 99 ? -17.156 28.578 4.66 1 91.38 99 LYS A O 1
ATOM 826 N N . LYS A 1 100 ? -17.578 30.484 5.695 1 91.38 100 LYS A N 1
ATOM 827 C CA . LYS A 1 100 ? -18.109 31.109 4.488 1 91.38 100 LYS A CA 1
ATOM 828 C C . LYS A 1 100 ? -17.031 31.25 3.416 1 91.38 100 LYS A C 1
ATOM 830 O O . LYS A 1 100 ? -17.297 31 2.236 1 91.38 100 LYS A O 1
ATOM 835 N N . THR A 1 101 ? -15.852 31.656 3.805 1 89.19 101 THR A N 1
ATOM 836 C CA . THR A 1 101 ? -14.742 31.812 2.873 1 89.19 101 THR A CA 1
ATOM 837 C C . THR A 1 101 ? -14.344 30.469 2.271 1 89.19 101 THR A C 1
ATOM 839 O O . THR A 1 101 ? -14.07 30.375 1.074 1 89.19 101 THR A O 1
ATOM 842 N N . PHE A 1 102 ? -14.398 29.484 3.057 1 89.81 102 PHE A N 1
ATOM 843 C CA . PHE A 1 102 ? -14.016 28.156 2.607 1 89.81 102 PHE A CA 1
ATOM 844 C C . PHE A 1 102 ? -15.031 27.609 1.611 1 89.81 102 PHE A C 1
ATOM 846 O O . PHE A 1 102 ? -14.664 26.953 0.634 1 89.81 102 PHE A O 1
ATOM 853 N N . GLU A 1 103 ? -16.234 27.797 1.897 1 87.81 103 GLU A N 1
ATOM 854 C CA . GLU A 1 103 ? -17.297 27.297 1.015 1 87.81 103 GLU A CA 1
ATOM 855 C C . GLU A 1 103 ? -17.234 27.984 -0.349 1 87.81 103 GLU A C 1
ATOM 857 O O . GLU A 1 103 ? -17.594 27.375 -1.364 1 87.81 103 GLU A O 1
ATOM 862 N N . LYS A 1 104 ? -16.703 29.188 -0.368 1 86.88 104 LYS A N 1
ATOM 863 C CA . LYS A 1 104 ? -16.609 29.938 -1.622 1 86.88 104 LYS A CA 1
ATOM 864 C C . LYS A 1 104 ? -15.336 29.578 -2.383 1 86.88 104 LYS A C 1
ATOM 866 O O . LYS A 1 104 ? -15.367 29.359 -3.598 1 86.88 104 LYS A O 1
ATOM 871 N N . THR A 1 105 ? -14.203 29.484 -1.708 1 82.5 105 THR A N 1
ATOM 872 C CA . THR A 1 105 ? -12.914 29.312 -2.375 1 82.5 105 THR A CA 1
ATOM 873 C C . THR A 1 105 ? -12.508 27.844 -2.363 1 82.5 105 THR A C 1
ATOM 875 O O . THR A 1 105 ? -11.719 27.406 -3.203 1 82.5 105 THR A O 1
ATOM 878 N N . ARG A 1 106 ? -13.008 27.094 -1.393 1 81.31 106 ARG A N 1
ATOM 879 C CA . ARG A 1 106 ? -12.656 25.688 -1.192 1 81.31 106 ARG A CA 1
ATOM 880 C C . ARG A 1 106 ? -11.156 25.531 -0.936 1 81.31 106 ARG A C 1
ATOM 882 O O . ARG A 1 106 ? -10.539 24.578 -1.397 1 81.31 106 ARG A O 1
ATOM 889 N N . ARG A 1 107 ? -10.57 26.562 -0.36 1 83 107 ARG A N 1
ATOM 890 C CA . ARG A 1 107 ? -9.148 26.562 -0.03 1 83 107 ARG A CA 1
ATOM 891 C C . ARG A 1 107 ? -8.938 26.672 1.475 1 83 107 ARG A C 1
ATOM 893 O O . ARG A 1 107 ? -9.703 27.359 2.164 1 83 107 ARG A O 1
ATOM 900 N N . ILE A 1 108 ? -7.887 26 1.896 1 85.56 108 ILE A N 1
ATOM 901 C CA . ILE A 1 108 ? -7.594 26.062 3.324 1 85.56 108 ILE A CA 1
ATOM 902 C C . ILE A 1 108 ? -6.691 27.25 3.617 1 85.56 108 ILE A C 1
ATOM 904 O O . ILE A 1 108 ? -5.922 27.688 2.756 1 85.56 108 ILE A O 1
ATOM 908 N N . ASP A 1 109 ? -6.898 27.812 4.691 1 88.31 109 ASP A N 1
ATOM 909 C CA . ASP A 1 109 ? -6.023 28.875 5.168 1 88.31 109 ASP A CA 1
ATOM 910 C C . ASP A 1 109 ? -4.754 28.312 5.801 1 88.31 109 ASP A C 1
ATOM 912 O O . ASP A 1 109 ? -4.812 27.328 6.543 1 88.31 109 ASP A O 1
ATOM 916 N N . LEU A 1 110 ? -3.641 28.906 5.496 1 91.12 110 LEU A N 1
ATOM 917 C CA . LEU A 1 110 ? -2.352 28.406 5.961 1 91.12 110 LEU A CA 1
ATOM 918 C C . LEU A 1 110 ? -2.115 28.781 7.422 1 91.12 110 LEU A C 1
ATOM 920 O O . LEU A 1 110 ? -1.182 28.281 8.055 1 91.12 110 LEU A O 1
ATOM 924 N N . HIS A 1 111 ? -2.977 29.625 7.961 1 92.62 111 HIS A N 1
ATOM 925 C CA . HIS A 1 111 ? -2.832 30.078 9.344 1 92.62 111 HIS A CA 1
ATOM 926 C C . HIS A 1 111 ? -4.055 29.703 10.172 1 92.62 111 HIS A C 1
ATOM 928 O O . HIS A 1 111 ? -4.852 30.562 10.539 1 92.62 111 HIS A O 1
ATOM 934 N N . PRO A 1 112 ? -4.172 28.469 10.531 1 93.69 112 PRO A N 1
ATOM 935 C CA . PRO A 1 112 ? -5.316 28.016 11.32 1 93.69 112 PRO A CA 1
ATOM 936 C C . PRO A 1 112 ? -5.188 28.359 12.805 1 93.69 112 PRO A C 1
ATOM 938 O O . PRO A 1 112 ? -4.109 28.75 13.258 1 93.69 112 PRO A O 1
ATOM 941 N N . LYS A 1 113 ? -6.297 28.297 13.5 1 93 113 LYS A N 1
ATOM 942 C CA . LYS A 1 113 ? -6.285 28.516 14.945 1 93 113 LYS A CA 1
ATOM 943 C C . LYS A 1 113 ? -5.617 27.344 15.672 1 93 113 LYS A C 1
ATOM 945 O O . LYS A 1 113 ? -4.957 27.547 16.688 1 93 113 LYS A O 1
ATOM 950 N N . GLY A 1 114 ? -5.824 26.156 15.078 1 93.75 114 GLY A N 1
ATOM 951 C CA . GLY A 1 114 ? -5.223 24.969 15.68 1 93.75 114 GLY A CA 1
ATOM 952 C C . GLY A 1 114 ? -5.242 23.766 14.758 1 93.75 114 GLY A C 1
ATOM 953 O O . GLY A 1 114 ? -5.988 23.734 13.773 1 93.75 114 GLY A O 1
ATOM 954 N N . ILE A 1 115 ? -4.352 22.844 15.078 1 94.25 115 ILE A N 1
ATOM 955 C CA . ILE A 1 115 ? -4.254 21.609 14.305 1 94.25 115 ILE A CA 1
ATOM 956 C C . ILE A 1 115 ? -4.156 20.406 15.25 1 94.25 115 ILE A C 1
ATOM 958 O O . ILE A 1 115 ? -3.576 20.516 16.328 1 94.25 115 ILE A O 1
ATOM 962 N N . ILE A 1 116 ? -4.766 19.344 14.82 1 92.81 116 ILE A N 1
ATOM 963 C CA . ILE A 1 116 ? -4.734 18.125 15.602 1 92.81 116 ILE A CA 1
ATOM 964 C C . ILE A 1 116 ? -4.266 16.969 14.719 1 92.81 116 ILE A C 1
ATOM 966 O O . ILE A 1 116 ? -5.004 16.5 13.852 1 92.81 116 ILE A O 1
ATOM 970 N N . PRO A 1 117 ? -3.066 16.609 14.969 1 92.69 117 PRO A N 1
ATOM 971 C CA . PRO A 1 117 ? -2.627 15.406 14.266 1 92.69 117 PRO A CA 1
ATOM 972 C C . PRO A 1 117 ? -3.348 14.141 14.742 1 92.69 117 PRO A C 1
ATOM 974 O O . PRO A 1 117 ? -3.436 13.898 15.945 1 92.69 117 PRO A O 1
ATOM 977 N N . LEU A 1 118 ? -3.771 13.336 13.867 1 92.69 118 LEU A N 1
ATOM 978 C CA . LEU A 1 118 ? -4.645 12.227 14.234 1 92.69 118 LEU A CA 1
ATOM 979 C C . LEU A 1 118 ? -3.85 10.93 14.352 1 92.69 118 LEU A C 1
ATOM 981 O O . LEU A 1 118 ? -4.344 9.945 14.898 1 92.69 118 LEU A O 1
ATOM 985 N N . ILE A 1 119 ? -2.664 11.023 13.867 1 88.31 119 ILE A N 1
ATOM 986 C CA . ILE A 1 119 ? -1.863 9.805 13.906 1 88.31 119 ILE A CA 1
ATOM 987 C C . ILE A 1 119 ? -1.589 9.414 15.359 1 88.31 119 ILE A C 1
ATOM 989 O O . ILE A 1 119 ? -1.116 10.234 16.141 1 88.31 119 ILE A O 1
ATOM 993 N N . GLY A 1 120 ? -1.948 8.211 15.688 1 85.69 120 GLY A N 1
ATOM 994 C CA . GLY A 1 120 ? -1.713 7.707 17.031 1 85.69 120 GLY A CA 1
ATOM 995 C C . GLY A 1 120 ? -2.828 8.055 18 1 85.69 120 GLY A C 1
ATOM 996 O O . GLY A 1 120 ? -2.758 7.707 19.188 1 85.69 120 GLY A O 1
ATOM 997 N N . CYS A 1 121 ? -3.816 8.719 17.5 1 91.06 121 CYS A N 1
ATOM 998 C CA . CYS A 1 121 ? -4.914 9.125 18.375 1 91.06 121 CYS A CA 1
ATOM 999 C C . CYS A 1 121 ? -5.961 8.023 18.469 1 91.06 121 CYS A C 1
ATOM 1001 O O . CYS A 1 121 ? -6.098 7.199 17.562 1 91.06 121 CYS A O 1
ATOM 1003 N N . SER A 1 122 ? -6.586 8.023 19.625 1 91.06 122 SER A N 1
ATOM 1004 C CA . SER A 1 122 ? -7.75 7.168 19.844 1 91.06 122 SER A CA 1
ATOM 1005 C C . SER A 1 122 ? -9.047 7.977 19.812 1 91.06 122 SER A C 1
ATOM 1007 O O . SER A 1 122 ? -9.172 8.977 20.516 1 91.06 122 SER A O 1
ATOM 1009 N N . ILE A 1 123 ? -9.883 7.57 18.953 1 93.12 123 ILE A N 1
ATOM 1010 C CA . ILE A 1 123 ? -11.125 8.312 18.797 1 93.12 123 ILE A CA 1
ATOM 1011 C C . ILE A 1 123 ? -12.289 7.469 19.312 1 93.12 123 ILE A C 1
ATOM 1013 O O . ILE A 1 123 ? -12.508 6.344 18.859 1 93.12 123 ILE A O 1
ATOM 1017 N N . VAL A 1 124 ? -12.992 7.973 20.266 1 89.38 124 VAL A N 1
ATOM 1018 C CA . VAL A 1 124 ? -14.109 7.242 20.859 1 89.38 124 VAL A CA 1
ATOM 1019 C C . VAL A 1 124 ? -15.359 8.117 20.844 1 89.38 124 VAL A C 1
ATOM 1021 O O . VAL A 1 124 ? -15.281 9.336 20.969 1 89.38 124 VAL A O 1
ATOM 1024 N N . CYS A 1 125 ? -16.344 7.375 20.531 1 85.56 125 CYS A N 1
ATOM 1025 C CA . CYS A 1 125 ? -17.641 8.07 20.578 1 85.56 125 CYS A CA 1
ATOM 1026 C C . CYS A 1 125 ? -18.219 8.039 21.984 1 85.56 125 CYS A C 1
ATOM 1028 O O . CYS A 1 125 ? -18.141 7.023 22.672 1 85.56 125 CYS A O 1
ATOM 1030 N N . GLY A 1 126 ? -18.266 9.195 22.641 1 74.19 126 GLY A N 1
ATOM 1031 C CA . GLY A 1 126 ? -18.844 9.164 23.969 1 74.19 126 GLY A CA 1
ATOM 1032 C C . GLY A 1 126 ? -19.938 10.195 24.156 1 74.19 126 GLY A C 1
ATOM 1033 O O . GLY A 1 126 ? -20.078 11.117 23.359 1 74.19 126 GLY A O 1
ATOM 1034 N N . GLY A 1 127 ? -21.062 9.781 24.812 1 59.91 127 GLY A N 1
ATOM 1035 C CA . GLY A 1 127 ? -22.094 10.68 25.328 1 59.91 127 GLY A CA 1
ATOM 1036 C C . GLY A 1 127 ? -21.672 11.391 26.609 1 59.91 127 GLY A C 1
ATOM 1037 O O . GLY A 1 127 ? -21.266 10.75 27.578 1 59.91 127 GLY A O 1
ATOM 1038 N N . ASP A 1 128 ? -20.625 12.352 26.609 1 53.66 128 ASP A N 1
ATOM 1039 C CA . ASP A 1 128 ? -20.453 12.969 27.922 1 53.66 128 ASP A CA 1
ATOM 1040 C C . ASP A 1 128 ? -21.812 13.344 28.531 1 53.66 128 ASP A C 1
ATOM 1042 O O . ASP A 1 128 ? -22.812 13.438 27.812 1 53.66 128 ASP A O 1
ATOM 1046 N N . VAL A 1 129 ? -21.688 13.516 29.906 1 47.31 129 VAL A N 1
ATOM 1047 C CA . VAL A 1 129 ? -22.797 13.992 30.719 1 47.31 129 VAL A CA 1
ATOM 1048 C C . VAL A 1 129 ? -23.281 15.336 30.172 1 47.31 129 VAL A C 1
ATOM 1050 O O . VAL A 1 129 ? -22.562 16.328 30.219 1 47.31 129 VAL A O 1
ATOM 1053 N N . GLY A 1 130 ? -24.25 15.32 29.203 1 55.56 130 GLY A N 1
ATOM 1054 C CA . GLY A 1 130 ? -25.031 16.469 28.781 1 55.56 130 GLY A CA 1
ATOM 1055 C C . GLY A 1 130 ? -25.031 16.688 27.281 1 55.56 130 GLY A C 1
ATOM 1056 O O . GLY A 1 130 ? -25.922 17.344 26.75 1 55.56 130 GLY A O 1
ATOM 1057 N N . LYS A 1 131 ? -23.719 16.625 26.656 1 61.88 131 LYS A N 1
ATOM 1058 C CA . LYS A 1 131 ? -23.859 16.922 25.234 1 61.88 131 LYS A CA 1
ATOM 1059 C C . LYS A 1 131 ? -23.891 15.633 24.406 1 61.88 131 LYS A C 1
ATOM 1061 O O . LYS A 1 131 ? -23.156 14.688 24.688 1 61.88 131 LYS A O 1
ATOM 1066 N N . LYS A 1 132 ? -24.938 15.539 23.688 1 73.38 132 LYS A N 1
ATOM 1067 C CA . LYS A 1 132 ? -25.25 14.414 22.797 1 73.38 132 LYS A CA 1
ATOM 1068 C C . LYS A 1 132 ? -24.328 14.414 21.594 1 73.38 132 LYS A C 1
ATOM 1070 O O . LYS A 1 132 ? -23.875 15.469 21.141 1 73.38 132 LYS A O 1
ATOM 1075 N N . HIS A 1 133 ? -23.766 13.312 21.172 1 84.81 133 HIS A N 1
ATOM 1076 C CA . HIS A 1 133 ? -23.047 13 19.938 1 84.81 133 HIS A CA 1
ATOM 1077 C C . HIS A 1 133 ? -21.625 13.523 19.984 1 84.81 133 HIS A C 1
ATOM 1079 O O . HIS A 1 133 ? -21.172 14.195 19.047 1 84.81 133 HIS A O 1
ATOM 1085 N N . CYS A 1 134 ? -20.906 13.32 21.141 1 88.62 134 CYS A N 1
ATOM 1086 C CA . CYS A 1 134 ? -19.547 13.812 21.344 1 88.62 134 CYS A CA 1
ATOM 1087 C C . CYS A 1 134 ? -18.516 12.805 20.828 1 88.62 134 CYS A C 1
ATOM 1089 O O . CYS A 1 134 ? -18.766 11.594 20.828 1 88.62 134 CYS A O 1
ATOM 1091 N N . LEU A 1 135 ? -17.469 13.32 20.328 1 91.62 135 LEU A N 1
ATOM 1092 C CA . LEU A 1 135 ? -16.312 12.547 19.922 1 91.62 135 LEU A CA 1
ATOM 1093 C C . LEU A 1 135 ? -15.086 12.906 20.766 1 91.62 135 LEU A C 1
ATOM 1095 O O . LEU A 1 135 ? -14.758 14.086 20.906 1 91.62 135 LEU A O 1
ATOM 1099 N N . LEU A 1 136 ? -14.523 11.93 21.328 1 90.88 136 LEU A N 1
ATOM 1100 C CA . LEU A 1 136 ? -13.344 12.1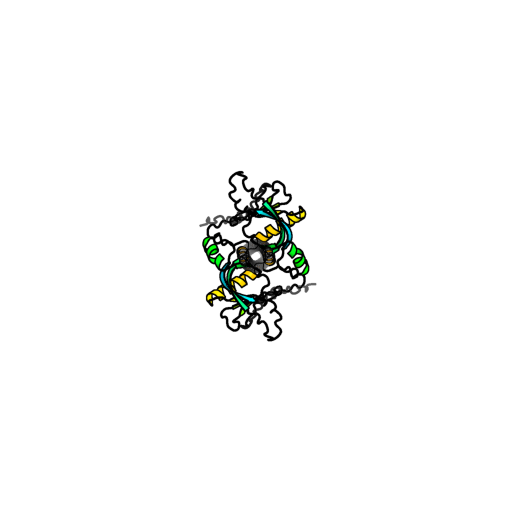25 22.156 1 90.88 136 LEU A CA 1
ATOM 1101 C C . LEU A 1 136 ? -12.078 11.719 21.391 1 90.88 136 LEU A C 1
ATOM 1103 O O . LEU A 1 136 ? -11.961 10.586 20.938 1 90.88 136 LEU A O 1
ATOM 1107 N N . ILE A 1 137 ? -11.203 12.672 21.219 1 91.88 137 ILE A N 1
ATOM 1108 C CA . ILE A 1 137 ? -9.914 12.422 20.578 1 91.88 137 ILE A CA 1
ATOM 1109 C C . ILE A 1 137 ? -8.805 12.453 21.625 1 91.88 137 ILE A C 1
ATOM 1111 O O . ILE A 1 137 ? -8.516 13.5 22.219 1 91.88 137 ILE A O 1
ATOM 1115 N N . ALA A 1 138 ? -8.266 11.305 21.797 1 90.19 138 ALA A N 1
ATOM 1116 C CA . ALA A 1 138 ? -7.23 11.203 22.828 1 90.19 138 ALA A CA 1
ATOM 1117 C C . ALA A 1 138 ? -5.902 10.758 22.234 1 90.19 138 ALA A C 1
ATOM 1119 O O . ALA A 1 138 ? -5.871 9.938 21.312 1 90.19 138 ALA A O 1
ATOM 1120 N N . HIS A 1 139 ? -4.906 11.43 22.609 1 87.31 139 HIS A N 1
ATOM 1121 C CA . HIS A 1 139 ? -3.537 11.078 22.25 1 87.31 139 HIS A CA 1
ATOM 1122 C C . HIS A 1 139 ? -2.617 11.117 23.469 1 87.31 139 HIS A C 1
ATOM 1124 O O . HIS A 1 139 ? -2.73 12.016 24.312 1 87.31 139 HIS A O 1
ATOM 1130 N N . PRO A 1 140 ? -1.753 10.133 23.547 1 79.38 140 PRO A N 1
ATOM 1131 C CA . PRO A 1 140 ? -0.853 10.094 24.703 1 79.38 140 PRO A CA 1
ATOM 1132 C C . PRO A 1 140 ? 0.011 11.352 24.828 1 79.38 140 PRO A C 1
ATOM 1134 O O . PRO A 1 140 ? 0.424 11.719 25.922 1 79.38 140 PRO A O 1
ATOM 1137 N N . GLN A 1 141 ? 0.233 11.977 23.719 1 75.25 141 GLN A N 1
ATOM 1138 C CA . GLN A 1 141 ? 1.116 13.141 23.719 1 75.25 141 GLN A CA 1
ATOM 1139 C C . GLN A 1 141 ? 0.336 14.422 23.984 1 75.25 141 GLN A C 1
ATOM 1141 O O . GLN A 1 141 ? 0.927 15.492 24.156 1 75.25 141 GLN A O 1
ATOM 1146 N N . PHE A 1 142 ? -0.976 14.383 24 1 81.94 142 PHE A N 1
ATOM 1147 C CA . PHE A 1 142 ? -1.793 15.555 24.281 1 81.94 142 PHE A CA 1
ATOM 1148 C C . PHE A 1 142 ? -1.958 15.75 25.781 1 81.94 142 PHE A C 1
ATOM 1150 O O . PHE A 1 142 ? -2.1 14.781 26.531 1 81.94 142 PHE A O 1
ATOM 1157 N N . PRO A 1 143 ? -1.825 16.969 26.156 1 76.62 143 PRO A N 1
ATOM 1158 C CA . PRO A 1 143 ? -2.047 17.188 27.578 1 76.62 143 PRO A CA 1
ATOM 1159 C C . PRO A 1 143 ? -3.457 16.812 28.031 1 76.62 143 PRO A C 1
ATOM 1161 O O . PRO A 1 143 ? -3.641 16.312 29.141 1 76.62 143 PRO A O 1
ATOM 1164 N N . SER A 1 144 ? -4.449 17.062 27.203 1 82.44 144 SER A N 1
ATOM 1165 C CA . SER A 1 144 ? -5.836 16.703 27.484 1 82.44 144 SER A CA 1
ATOM 1166 C C . SER A 1 144 ? -6.547 16.188 26.234 1 82.44 144 SER A C 1
ATOM 1168 O O . SER A 1 144 ? -6.129 16.5 25.109 1 82.44 144 SER A O 1
ATOM 1170 N N . ALA A 1 145 ? -7.559 15.43 26.547 1 86.38 145 ALA A N 1
ATOM 1171 C CA . ALA A 1 145 ? -8.352 14.922 25.422 1 86.38 145 ALA A CA 1
ATOM 1172 C C . ALA A 1 145 ? -9.18 16.031 24.781 1 86.38 145 ALA A C 1
ATOM 1174 O O . ALA A 1 145 ? -9.688 16.922 25.484 1 86.38 145 ALA A O 1
ATOM 1175 N N . ILE A 1 146 ? -9.203 15.945 23.578 1 89 146 ILE A N 1
ATOM 1176 C CA . ILE A 1 146 ? -9.984 16.922 22.828 1 89 146 ILE A CA 1
ATOM 1177 C C . ILE A 1 146 ? -11.391 16.375 22.578 1 89 146 ILE A C 1
ATOM 1179 O O . ILE A 1 146 ? -11.555 15.289 22.031 1 89 146 ILE A O 1
ATOM 1183 N N . ILE A 1 147 ? -12.375 17.172 23.031 1 88.81 147 ILE A N 1
ATOM 1184 C CA . ILE A 1 147 ? -13.758 16.734 22.891 1 88.81 147 ILE A CA 1
ATOM 1185 C C . ILE A 1 147 ? -14.484 17.625 21.875 1 88.81 147 ILE A C 1
ATOM 1187 O O . ILE A 1 147 ? -14.492 18.844 22.016 1 88.81 147 ILE A O 1
ATOM 1191 N N . VAL A 1 148 ? -15.023 16.984 20.875 1 90.81 148 VAL A N 1
ATOM 1192 C CA . VAL A 1 148 ? -15.812 17.688 19.875 1 90.81 148 VAL A CA 1
ATOM 1193 C C . VAL A 1 148 ? -17.234 17.109 19.828 1 90.81 148 VAL A C 1
ATOM 1195 O O . VAL A 1 148 ? -17.422 15.914 20.016 1 90.81 148 VAL A O 1
ATOM 1198 N N . ALA A 1 149 ? -18.125 18 19.625 1 90.31 149 ALA A N 1
ATOM 1199 C CA . ALA A 1 149 ? -19.531 17.578 19.609 1 90.31 149 ALA A CA 1
ATOM 1200 C C . ALA A 1 149 ? -20.188 17.938 18.281 1 90.31 149 ALA A C 1
ATOM 1202 O O . ALA A 1 149 ? -20 19.031 17.766 1 90.31 149 ALA A O 1
ATOM 1203 N N . ALA A 1 150 ? -20.859 17 17.75 1 91.25 150 ALA A N 1
ATOM 1204 C CA . ALA A 1 150 ? -21.609 17.219 16.516 1 91.25 150 ALA A CA 1
ATOM 1205 C C . ALA A 1 150 ? -23.062 17.547 16.797 1 91.25 150 ALA A C 1
ATOM 1207 O O . ALA A 1 150 ? -23.594 17.172 17.844 1 91.25 150 ALA A O 1
ATOM 1208 N N . PRO A 1 151 ? -23.766 18.219 15.883 1 86.56 151 PRO A N 1
ATOM 1209 C CA . PRO A 1 151 ? -25.172 18.578 16.094 1 86.56 151 PRO A CA 1
ATOM 1210 C C . PRO A 1 151 ? -26.109 17.375 15.93 1 86.56 151 PRO A C 1
ATOM 1212 O O . PRO A 1 151 ? -27.156 17.328 16.562 1 86.56 151 PRO A O 1
ATOM 1215 N N . ASP A 1 152 ? -25.766 16.484 15.055 1 89.19 152 ASP A N 1
ATOM 1216 C CA . ASP A 1 152 ? -26.625 15.344 14.766 1 89.19 152 ASP A CA 1
ATOM 1217 C C . ASP A 1 152 ? -25.812 14.039 14.758 1 89.19 152 ASP A C 1
ATOM 1219 O O . ASP A 1 152 ? -24.594 14.07 14.695 1 89.19 152 ASP A O 1
ATOM 1223 N N . PHE A 1 153 ? -26.625 12.953 14.852 1 89.31 153 PHE A N 1
ATOM 1224 C CA . PHE A 1 153 ? -26.016 11.625 14.883 1 89.31 153 PHE A CA 1
ATOM 1225 C C . PHE A 1 153 ? -25.391 11.281 13.539 1 89.31 153 PHE A C 1
ATOM 1227 O O . PHE A 1 153 ? -24.328 10.656 13.477 1 89.31 153 PHE A O 1
ATOM 1234 N N . LYS A 1 154 ? -26.047 11.672 12.57 1 91.62 154 LYS A N 1
ATOM 1235 C CA . LYS A 1 154 ? -25.547 11.375 11.234 1 91.62 154 LYS A CA 1
ATOM 1236 C C . LYS A 1 154 ? -24.172 12.031 11.008 1 91.62 154 LYS A C 1
ATOM 1238 O O . LYS A 1 154 ? -23.25 11.383 10.516 1 91.62 154 LYS A O 1
ATOM 1243 N N . THR A 1 155 ? -24.094 13.25 11.445 1 91.75 155 THR A N 1
ATOM 1244 C CA . THR A 1 155 ? -22.844 13.984 11.297 1 91.75 155 THR A CA 1
ATOM 1245 C C . THR A 1 155 ? -21.75 13.391 12.195 1 91.75 155 THR A C 1
ATOM 1247 O O . THR A 1 155 ? -20.578 13.336 11.805 1 91.75 155 THR A O 1
ATOM 1250 N N . GLN A 1 156 ? -22.188 12.945 13.32 1 91.44 156 GLN A N 1
ATOM 1251 C CA . GLN A 1 156 ? -21.219 12.336 14.227 1 91.44 156 GLN A CA 1
ATOM 1252 C C . GLN A 1 156 ? -20.609 11.07 13.617 1 91.44 156 GLN A C 1
ATOM 1254 O O . GLN A 1 156 ? -19.406 10.844 13.711 1 91.44 156 GLN A O 1
ATOM 1259 N N . ASP A 1 157 ? -21.484 10.281 13.062 1 92.12 157 ASP A N 1
ATOM 1260 C CA . ASP A 1 157 ? -21.047 9.023 12.469 1 92.12 157 ASP A CA 1
ATOM 1261 C C . ASP A 1 157 ? -20.125 9.266 11.273 1 92.12 157 ASP A C 1
ATOM 1263 O O . ASP A 1 157 ? -19.156 8.539 11.078 1 92.12 157 ASP A O 1
ATOM 1267 N N . GLU A 1 158 ? -20.406 10.211 10.547 1 93.31 158 GLU A N 1
ATOM 1268 C CA . GLU A 1 158 ? -19.578 10.562 9.398 1 93.31 158 GLU A CA 1
ATOM 1269 C C . GLU A 1 158 ? -18.188 11.016 9.836 1 93.31 158 GLU A C 1
ATOM 1271 O O . GLU A 1 158 ? -17.172 10.602 9.266 1 93.31 158 GLU A O 1
ATOM 1276 N N . TRP A 1 159 ? -18.188 11.828 10.844 1 94.12 159 TRP A N 1
ATOM 1277 C CA . TRP A 1 159 ? -16.906 12.32 11.352 1 94.12 159 TRP A CA 1
ATOM 1278 C C . TRP A 1 159 ? -16.109 11.195 11.992 1 94.12 159 TRP A C 1
ATOM 1280 O O . TRP A 1 159 ? -14.891 11.125 11.844 1 94.12 159 TRP A O 1
ATOM 1290 N N . LEU A 1 160 ? -16.812 10.367 12.664 1 94.12 160 LEU A N 1
ATOM 1291 C CA . LEU A 1 160 ? -16.141 9.242 13.305 1 94.12 160 LEU A CA 1
ATOM 1292 C C . LEU A 1 160 ? -15.438 8.367 12.266 1 94.12 160 LEU A C 1
ATOM 1294 O O . LEU A 1 160 ? -14.266 8.031 12.422 1 94.12 160 LEU A O 1
ATOM 1298 N N . LYS A 1 161 ? -16.172 8.016 11.234 1 93.38 161 LYS A N 1
ATOM 1299 C CA . LYS A 1 161 ? -15.602 7.188 10.18 1 93.38 161 LYS A CA 1
ATOM 1300 C C . LYS A 1 161 ? -14.445 7.895 9.484 1 93.38 161 LYS A C 1
ATOM 1302 O O . LYS A 1 161 ? -13.406 7.285 9.211 1 93.38 161 LYS A O 1
ATOM 1307 N N . ALA A 1 162 ? -14.617 9.156 9.297 1 93.94 162 ALA A N 1
ATOM 1308 C CA . ALA A 1 162 ? -13.594 9.938 8.602 1 93.94 162 ALA A CA 1
ATOM 1309 C C . ALA A 1 162 ? -12.336 10.07 9.453 1 93.94 162 ALA A C 1
ATOM 1311 O O . ALA A 1 162 ? -11.219 9.914 8.961 1 93.94 162 ALA A O 1
ATOM 1312 N N . LEU A 1 163 ? -12.523 10.281 10.695 1 94.56 163 LEU A N 1
ATOM 1313 C CA . LEU A 1 163 ? -11.398 10.453 11.602 1 94.56 163 LEU A CA 1
ATOM 1314 C C . LEU A 1 163 ? -10.625 9.148 11.773 1 94.56 163 LEU A C 1
ATOM 1316 O O . LEU A 1 163 ? -9.398 9.148 11.781 1 94.56 163 LEU A O 1
ATOM 1320 N N . ARG A 1 164 ? -11.352 8.117 11.844 1 91.94 164 ARG A N 1
ATOM 1321 C CA . ARG A 1 164 ? -10.719 6.816 12 1 91.94 164 ARG A CA 1
ATOM 1322 C C . ARG A 1 164 ? -9.922 6.445 10.75 1 91.94 164 ARG A C 1
ATOM 1324 O O . ARG A 1 164 ? -8.82 5.898 10.852 1 91.94 164 ARG A O 1
ATOM 1331 N N . SER A 1 165 ? -10.484 6.754 9.672 1 91.06 165 SER A N 1
ATOM 1332 C CA . SER A 1 165 ? -9.789 6.48 8.422 1 91.06 165 SER A CA 1
ATOM 1333 C C . SER A 1 165 ? -8.531 7.34 8.289 1 91.06 165 SER A C 1
ATOM 1335 O O . SER A 1 165 ? -7.527 6.898 7.73 1 91.06 165 SER A O 1
ATOM 1337 N N . ALA A 1 166 ? -8.609 8.523 8.852 1 92.38 166 ALA A N 1
ATOM 1338 C CA . ALA A 1 166 ? -7.492 9.461 8.75 1 92.38 166 ALA A CA 1
ATOM 1339 C C . ALA A 1 166 ? -6.324 9.023 9.625 1 92.38 166 ALA A C 1
ATOM 1341 O O . ALA A 1 166 ? -5.172 9.391 9.367 1 92.38 166 ALA A O 1
ATOM 1342 N N . THR A 1 167 ? -6.617 8.266 10.641 1 90.12 167 THR A N 1
ATOM 1343 C CA . THR A 1 167 ? -5.562 7.801 11.531 1 90.12 167 THR A CA 1
ATOM 1344 C C . THR A 1 167 ? -4.664 6.789 10.828 1 90.12 167 THR A C 1
ATOM 1346 O O . THR A 1 167 ? -3.547 6.523 11.281 1 90.12 167 THR A O 1
ATOM 1349 N N . LYS A 1 168 ? -5.078 6.211 9.68 1 87.88 168 LYS A N 1
ATOM 1350 C CA . LYS A 1 168 ? -4.328 5.188 8.969 1 87.88 168 LYS A CA 1
ATOM 1351 C C . LYS A 1 168 ? -3.318 5.816 8.008 1 87.88 168 LYS A C 1
ATOM 1353 O O . LYS A 1 168 ? -2.406 5.137 7.527 1 87.88 168 LYS A O 1
ATOM 1358 N N . ILE A 1 169 ? -3.498 7.113 7.816 1 88.44 169 ILE A N 1
ATOM 1359 C CA . ILE A 1 169 ? -2.639 7.809 6.867 1 88.44 169 ILE A CA 1
ATOM 1360 C C . ILE A 1 169 ? -1.349 8.242 7.559 1 88.44 169 ILE A C 1
ATOM 1362 O O . ILE A 1 169 ? -1.347 9.195 8.344 1 88.44 169 ILE A O 1
ATOM 1366 N N . SER A 1 170 ? -0.343 7.512 7.387 1 87.81 170 SER A N 1
ATOM 1367 C CA . SER A 1 170 ? 0.949 7.801 8 1 87.81 170 SER A CA 1
ATOM 1368 C C . SER A 1 170 ? 2.096 7.52 7.035 1 87.81 170 SER A C 1
ATOM 1370 O O . SER A 1 170 ? 1.917 6.816 6.039 1 87.81 170 SER A O 1
ATOM 1372 N N . PHE A 1 171 ? 3.191 8.133 7.324 1 85.94 171 PHE A N 1
ATOM 1373 C CA . PHE A 1 171 ? 4.406 7.895 6.555 1 85.94 171 PHE A CA 1
ATOM 1374 C C . PHE A 1 171 ? 4.82 6.43 6.645 1 85.94 171 PHE A C 1
ATOM 1376 O O . PHE A 1 171 ? 5.152 5.809 5.629 1 85.94 171 PHE A O 1
ATOM 1383 N N . LYS A 1 172 ? 4.742 5.859 7.762 1 85.19 172 LYS A N 1
ATOM 1384 C CA . LYS A 1 172 ? 5.117 4.469 8 1 85.19 172 LYS A CA 1
ATOM 1385 C C . LYS A 1 172 ? 4.234 3.516 7.195 1 85.19 172 LYS A C 1
ATOM 1387 O O . LYS A 1 172 ? 4.734 2.596 6.543 1 85.19 172 LYS A O 1
ATOM 1392 N N . ASN A 1 173 ? 2.98 3.764 7.27 1 84.44 173 ASN A N 1
ATOM 1393 C CA . ASN A 1 173 ? 2.047 2.898 6.559 1 84.44 173 ASN A CA 1
ATOM 1394 C C . ASN A 1 173 ? 2.236 2.986 5.047 1 84.44 173 ASN A C 1
ATOM 1396 O O . ASN A 1 173 ? 2.062 1.994 4.336 1 84.44 173 ASN A O 1
ATOM 1400 N N . THR A 1 174 ? 2.611 4.156 4.602 1 86.38 174 THR A N 1
ATOM 1401 C CA . THR A 1 174 ? 2.861 4.324 3.172 1 86.38 174 THR A CA 1
ATOM 1402 C C . THR A 1 174 ? 4.105 3.549 2.746 1 86.38 174 THR A C 1
ATOM 1404 O O . THR A 1 174 ? 4.102 2.885 1.706 1 86.38 174 THR A O 1
ATOM 1407 N N . LEU A 1 175 ? 5.109 3.611 3.516 1 84.94 175 LEU A N 1
ATOM 1408 C CA . LEU A 1 175 ? 6.34 2.891 3.207 1 84.94 175 LEU A CA 1
ATOM 1409 C C . LEU A 1 175 ? 6.105 1.384 3.221 1 84.94 175 LEU A C 1
ATOM 1411 O O . LEU A 1 175 ? 6.551 0.673 2.318 1 84.94 175 LEU A O 1
ATOM 1415 N N . VAL A 1 176 ? 5.426 0.943 4.191 1 86.81 176 VAL A N 1
ATOM 1416 C CA . VAL A 1 176 ? 5.133 -0.481 4.324 1 86.81 176 VAL A CA 1
ATOM 1417 C C . VAL A 1 176 ? 4.258 -0.94 3.16 1 86.81 176 VAL A C 1
ATOM 1419 O O . VAL A 1 176 ? 4.473 -2.02 2.604 1 86.81 176 VAL A O 1
ATOM 1422 N N . GLY A 1 177 ? 3.336 -0.112 2.834 1 88.88 177 GLY A N 1
ATOM 1423 C CA . GLY A 1 177 ? 2.48 -0.456 1.711 1 88.88 177 GLY A CA 1
ATOM 1424 C C . GLY A 1 177 ? 3.238 -0.606 0.406 1 88.88 177 GLY A C 1
ATOM 1425 O O . GLY A 1 177 ? 3.014 -1.559 -0.343 1 88.88 177 GLY A O 1
ATOM 1426 N N . GLU A 1 178 ? 4.121 0.274 0.206 1 88.62 178 GLU A N 1
ATOM 1427 C CA . GLU A 1 178 ? 4.922 0.217 -1.013 1 88.62 178 GLU A CA 1
ATOM 1428 C C . GLU A 1 178 ? 5.797 -1.035 -1.041 1 88.62 178 GLU A C 1
ATOM 1430 O O . GLU A 1 178 ? 5.93 -1.682 -2.082 1 88.62 178 GLU A O 1
ATOM 1435 N N . THR A 1 179 ? 6.379 -1.349 0.01 1 91.44 179 THR A N 1
ATOM 1436 C CA . THR A 1 179 ? 7.234 -2.525 0.105 1 91.44 179 THR A CA 1
ATOM 1437 C C . THR A 1 179 ? 6.426 -3.803 -0.104 1 91.44 179 THR A C 1
ATOM 1439 O O . THR A 1 179 ? 6.859 -4.711 -0.815 1 91.44 179 THR A O 1
ATOM 1442 N N . MET A 1 180 ? 5.309 -3.834 0.494 1 92.62 180 MET A N 1
ATOM 1443 C CA . MET A 1 180 ? 4.441 -5.004 0.372 1 92.62 180 MET A CA 1
ATOM 1444 C C . MET A 1 180 ? 4.004 -5.207 -1.074 1 92.62 180 MET A C 1
ATOM 1446 O O . MET A 1 180 ? 3.967 -6.34 -1.562 1 92.62 180 MET A O 1
ATOM 1450 N N . ILE A 1 181 ? 3.734 -4.207 -1.65 1 93.38 181 ILE A N 1
ATOM 1451 C CA . ILE A 1 181 ? 3.318 -4.289 -3.047 1 93.38 181 ILE A CA 1
ATOM 1452 C C . ILE A 1 181 ? 4.461 -4.848 -3.895 1 93.38 181 ILE A C 1
ATOM 1454 O O . ILE A 1 181 ? 4.246 -5.73 -4.727 1 93.38 181 ILE A O 1
ATOM 1458 N N . ARG A 1 182 ? 5.602 -4.363 -3.699 1 94.25 182 ARG A N 1
ATOM 1459 C CA . ARG A 1 182 ? 6.762 -4.84 -4.445 1 94.25 182 ARG A CA 1
ATOM 1460 C C . ARG A 1 182 ? 7 -6.328 -4.195 1 94.25 182 ARG A C 1
ATOM 1462 O O . ARG A 1 182 ? 7.281 -7.082 -5.129 1 94.25 182 ARG A O 1
ATOM 1469 N N . GLU A 1 183 ? 6.836 -6.73 -3.021 1 94.62 183 GLU A N 1
ATOM 1470 C CA . GLU A 1 183 ? 7.047 -8.133 -2.658 1 94.62 183 GLU A CA 1
ATOM 1471 C C . GLU A 1 183 ? 5.984 -9.023 -3.291 1 94.62 183 GLU A C 1
ATOM 1473 O O . GLU A 1 183 ? 6.301 -10.086 -3.83 1 94.62 183 GLU A O 1
ATOM 1478 N N . LEU A 1 184 ? 4.797 -8.578 -3.176 1 95.62 184 LEU A N 1
ATOM 1479 C CA . LEU A 1 184 ? 3.701 -9.359 -3.74 1 95.62 184 LEU A CA 1
ATOM 1480 C C . LEU A 1 184 ? 3.826 -9.453 -5.258 1 95.62 184 LEU A C 1
ATOM 1482 O O . LEU A 1 184 ? 3.557 -10.508 -5.84 1 95.62 184 LEU A O 1
ATOM 1486 N N . GLU A 1 185 ? 4.266 -8.414 -5.863 1 94.62 185 GLU A N 1
ATOM 1487 C CA . GLU A 1 185 ? 4.492 -8.43 -7.305 1 94.62 185 GLU A CA 1
ATOM 1488 C C . GLU A 1 185 ? 5.617 -9.391 -7.68 1 94.62 185 GLU A C 1
ATOM 1490 O O . GLU A 1 185 ? 5.496 -10.156 -8.641 1 94.62 185 GLU A O 1
ATOM 1495 N N . SER A 1 186 ? 6.66 -9.367 -7.004 1 95.94 186 SER A N 1
ATOM 1496 C CA . SER A 1 186 ? 7.777 -10.273 -7.25 1 95.94 186 SER A CA 1
ATOM 1497 C C . SER A 1 186 ? 7.355 -11.734 -7.078 1 95.94 186 SER A C 1
ATOM 1499 O O . SER A 1 186 ? 7.703 -12.586 -7.898 1 95.94 186 SER A O 1
ATOM 1501 N N . ARG A 1 187 ? 6.676 -12.023 -6.102 1 94.5 187 ARG A N 1
ATOM 1502 C CA . ARG A 1 187 ? 6.168 -13.375 -5.859 1 94.5 187 ARG A CA 1
ATOM 1503 C C . ARG A 1 187 ? 5.242 -13.82 -6.984 1 94.5 187 ARG A C 1
ATOM 1505 O O . ARG A 1 187 ? 5.273 -14.984 -7.395 1 94.5 187 ARG A O 1
ATOM 1512 N N . GLY A 1 188 ? 4.484 -12.883 -7.371 1 93.62 188 GLY A N 1
ATOM 1513 C CA . GLY A 1 188 ? 3.607 -13.203 -8.484 1 93.62 188 GLY A CA 1
ATOM 1514 C C . GLY A 1 188 ? 4.359 -13.609 -9.742 1 93.62 188 GLY A C 1
ATOM 1515 O O . GLY A 1 188 ? 3.982 -14.57 -10.414 1 93.62 188 GLY A O 1
ATOM 1516 N N . VAL A 1 189 ? 5.34 -12.898 -10.008 1 94.5 189 VAL A N 1
ATOM 1517 C CA . VAL A 1 189 ? 6.16 -13.203 -11.172 1 94.5 189 VAL A CA 1
ATOM 1518 C C . VAL A 1 189 ? 6.793 -14.586 -11.008 1 94.5 189 VAL A C 1
ATOM 1520 O O . VAL A 1 189 ? 6.801 -15.391 -11.945 1 94.5 189 VAL A O 1
ATOM 1523 N N . MET A 1 190 ? 7.246 -14.914 -9.859 1 95.56 190 MET A N 1
ATOM 1524 C CA . MET A 1 190 ? 7.859 -16.203 -9.578 1 95.56 190 MET A CA 1
ATOM 1525 C C . MET A 1 190 ? 6.848 -17.344 -9.75 1 95.56 190 MET A C 1
ATOM 1527 O O . MET A 1 190 ? 7.156 -18.375 -10.352 1 95.56 190 MET A O 1
ATOM 1531 N N . LEU A 1 191 ? 5.723 -17.109 -9.266 1 95.38 191 LEU A N 1
ATOM 1532 C CA . LEU A 1 191 ? 4.68 -18.125 -9.359 1 95.38 191 LEU A CA 1
ATOM 1533 C C . LEU A 1 191 ? 4.273 -18.359 -10.812 1 95.38 191 LEU A C 1
ATOM 1535 O O . LEU A 1 191 ? 4.012 -19.484 -11.211 1 95.38 191 LEU A O 1
ATOM 1539 N N . CYS A 1 192 ? 4.273 -17.375 -11.523 1 93.25 192 CYS A N 1
ATOM 1540 C CA . CYS A 1 192 ? 3.947 -17.5 -12.938 1 93.25 192 CYS A CA 1
ATOM 1541 C C . CYS A 1 192 ? 5.012 -18.297 -13.68 1 93.25 192 CYS A C 1
ATOM 1543 O O . CYS A 1 192 ? 4.691 -19.141 -14.516 1 93.25 192 CYS A O 1
ATOM 1545 N N . GLU A 1 193 ? 6.207 -18.016 -13.344 1 95.44 193 GLU A N 1
ATOM 1546 C CA . GLU A 1 193 ? 7.301 -18.766 -13.953 1 95.44 193 GLU A CA 1
ATOM 1547 C C . GLU A 1 193 ? 7.242 -20.234 -13.562 1 95.44 193 GLU A C 1
ATOM 1549 O O . GLU A 1 193 ? 7.48 -21.125 -14.391 1 95.44 193 GLU A O 1
ATOM 1554 N N . GLU A 1 194 ? 6.953 -20.484 -12.375 1 94.44 194 GLU A N 1
ATOM 1555 C CA . GLU A 1 194 ? 6.805 -21.859 -11.914 1 94.44 194 GLU A CA 1
ATOM 1556 C C . GLU A 1 194 ? 5.648 -22.562 -12.625 1 94.44 194 GLU A C 1
ATOM 1558 O O . GLU A 1 194 ? 5.77 -23.719 -13.023 1 94.44 194 GLU A O 1
ATOM 1563 N N . LYS A 1 195 ? 4.625 -21.875 -12.734 1 93.31 195 LYS A N 1
ATOM 1564 C CA . LYS A 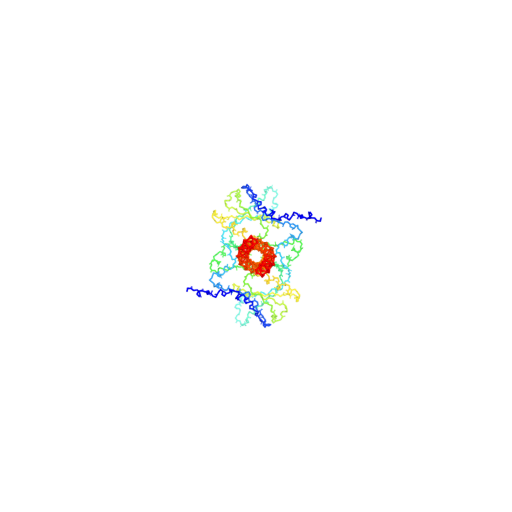1 195 ? 3.477 -22.422 -13.453 1 93.31 195 LYS A CA 1
ATOM 1565 C C . LYS A 1 195 ? 3.848 -22.781 -14.891 1 93.31 195 LYS A C 1
ATOM 1567 O O . LYS A 1 195 ? 3.484 -23.859 -15.383 1 93.31 195 LYS A O 1
ATOM 1572 N N . LYS A 1 196 ? 4.551 -22 -15.5 1 93.94 196 LYS A N 1
ATOM 1573 C CA . LYS A 1 196 ? 4.984 -22.25 -16.875 1 93.94 196 LYS A CA 1
ATOM 1574 C C . LYS A 1 196 ? 5.895 -23.469 -16.953 1 93.94 196 LYS A C 1
ATOM 1576 O O . LYS A 1 196 ? 5.793 -24.266 -17.891 1 93.94 196 LYS A O 1
ATOM 1581 N N . THR A 1 197 ? 6.727 -23.562 -16.031 1 95.75 197 THR A N 1
ATOM 1582 C CA . THR A 1 197 ? 7.621 -24.719 -15.977 1 95.75 197 THR A CA 1
ATOM 1583 C C . THR A 1 197 ? 6.828 -26.016 -15.844 1 95.75 197 THR A C 1
ATOM 1585 O O . THR A 1 197 ? 7.121 -27 -16.531 1 95.75 197 THR A O 1
ATOM 1588 N N . TYR A 1 198 ? 5.805 -26.047 -15.031 1 95.56 198 TYR A N 1
ATOM 1589 C CA . TYR A 1 198 ? 4.98 -27.234 -14.859 1 95.56 198 TYR A CA 1
ATOM 1590 C C . TYR A 1 198 ? 4.184 -27.531 -16.125 1 95.56 198 TYR A C 1
ATOM 1592 O O . TYR A 1 198 ? 4.012 -28.703 -16.484 1 95.56 198 TYR A O 1
ATOM 1600 N N . GLU A 1 199 ? 3.764 -26.516 -16.703 1 94.5 199 GLU A N 1
ATOM 1601 C CA . GLU A 1 199 ? 3.059 -26.688 -17.969 1 94.5 199 GLU A CA 1
ATOM 1602 C C . GLU A 1 199 ? 3.949 -27.359 -19.016 1 94.5 199 GLU A C 1
ATOM 1604 O O . GLU A 1 199 ? 3.514 -28.266 -19.719 1 94.5 199 GLU A O 1
ATOM 1609 N N . GLU A 1 200 ? 5.172 -26.922 -19.094 1 96.12 200 GLU A N 1
ATOM 1610 C CA . GLU A 1 200 ? 6.125 -27.5 -20.031 1 96.12 200 GLU A CA 1
ATOM 1611 C C . GLU A 1 200 ? 6.445 -28.938 -19.688 1 96.12 200 GLU A C 1
ATOM 1613 O O . GLU A 1 200 ? 6.527 -29.797 -20.578 1 96.12 200 GLU A O 1
ATOM 1618 N N . LYS A 1 201 ? 6.59 -29.141 -18.422 1 96.62 201 LYS A N 1
ATOM 1619 C CA . LYS A 1 201 ? 6.855 -30.516 -17.984 1 96.62 201 LYS A CA 1
ATOM 1620 C C . LYS A 1 201 ? 5.676 -31.422 -18.281 1 96.62 201 LYS A C 1
ATOM 1622 O O . LYS A 1 201 ? 5.863 -32.594 -18.656 1 96.62 201 LYS A O 1
ATOM 1627 N N . LEU A 1 202 ? 4.477 -30.906 -18.094 1 95.88 202 LEU A N 1
ATOM 1628 C CA . LEU A 1 202 ? 3.273 -31.672 -18.406 1 95.88 202 LEU A CA 1
ATOM 1629 C C . LEU A 1 202 ? 3.203 -32 -19.891 1 95.88 202 LEU A C 1
ATOM 1631 O O . LEU A 1 202 ? 2.875 -33.125 -20.25 1 95.88 202 LEU A O 1
ATOM 1635 N N . GLU A 1 203 ? 3.578 -31.062 -20.703 1 96 203 GLU A N 1
ATOM 1636 C CA . GLU A 1 203 ? 3.58 -31.297 -22.141 1 96 203 GLU A CA 1
ATOM 1637 C C . GLU A 1 203 ? 4.605 -32.344 -22.531 1 96 203 GLU A C 1
ATOM 1639 O O . GLU A 1 203 ? 4.328 -33.219 -23.375 1 96 203 GLU A O 1
ATOM 1644 N N . GLN A 1 204 ? 5.762 -32.312 -21.906 1 95.75 204 GLN A N 1
ATOM 1645 C CA . GLN A 1 204 ? 6.809 -33.281 -22.188 1 95.75 204 GLN A CA 1
ATOM 1646 C C . GLN A 1 204 ? 6.391 -34.688 -21.75 1 95.75 204 GLN A C 1
ATOM 1648 O O . GLN A 1 204 ? 6.625 -35.656 -22.469 1 95.75 204 GLN A O 1
ATOM 1653 N N . GLU A 1 205 ? 5.742 -34.719 -20.609 1 96.25 205 GLU A N 1
ATOM 1654 C CA . GLU A 1 205 ? 5.281 -36 -20.094 1 96.25 205 GLU A CA 1
ATOM 1655 C C . GLU A 1 205 ? 4.18 -36.594 -20.984 1 96.25 205 GLU A C 1
ATOM 1657 O O . GLU A 1 205 ? 4.133 -37.812 -21.203 1 96.25 205 GLU A O 1
ATOM 1662 N N . ALA A 1 206 ? 3.322 -35.75 -21.422 1 94.81 206 ALA A N 1
ATOM 1663 C CA . ALA A 1 206 ? 2.244 -36.188 -22.312 1 94.81 206 ALA A CA 1
ATOM 1664 C C . ALA A 1 206 ? 2.799 -36.719 -23.625 1 94.81 206 ALA A C 1
ATOM 1666 O O . ALA A 1 206 ? 2.312 -37.719 -24.156 1 94.81 206 ALA A O 1
ATOM 1667 N N . LYS A 1 207 ? 3.865 -36.062 -24.141 1 96.44 207 LYS A N 1
ATOM 1668 C CA . LYS A 1 207 ? 4.52 -36.531 -25.359 1 96.44 207 LYS A CA 1
ATOM 1669 C C . LYS A 1 207 ? 5.188 -37.875 -25.141 1 96.44 207 LYS A C 1
ATOM 1671 O O . LYS A 1 207 ? 5.102 -38.75 -25.984 1 96.44 207 LYS A O 1
ATOM 1676 N N . ALA A 1 208 ? 5.785 -38 -24.016 1 95.56 208 ALA A N 1
ATOM 1677 C CA . ALA A 1 208 ? 6.441 -39.25 -23.672 1 95.56 208 ALA A CA 1
ATOM 1678 C C . ALA A 1 208 ? 5.426 -40.375 -23.531 1 95.56 208 ALA A C 1
ATOM 1680 O O . ALA A 1 208 ? 5.672 -41.5 -23.969 1 95.56 208 ALA A O 1
ATOM 1681 N N . ARG A 1 209 ? 4.293 -40.094 -22.938 1 95.44 209 ARG A N 1
ATOM 1682 C CA . ARG A 1 209 ? 3.238 -41.094 -22.812 1 95.44 209 ARG A CA 1
ATOM 1683 C C . ARG A 1 209 ? 2.713 -41.5 -24.172 1 95.44 209 ARG A C 1
ATOM 1685 O O . ARG A 1 209 ? 2.473 -42.688 -24.422 1 95.44 209 ARG A O 1
ATOM 1692 N N . LYS A 1 210 ? 2.564 -40.562 -25.062 1 95.5 210 LYS A N 1
ATOM 1693 C CA . LYS A 1 210 ? 2.086 -40.844 -26.406 1 95.5 210 LYS A CA 1
ATOM 1694 C C . LYS A 1 210 ? 3.064 -41.75 -27.156 1 95.5 210 LYS A C 1
ATOM 1696 O O . LYS A 1 210 ? 2.652 -42.688 -27.844 1 95.5 210 LYS A O 1
ATOM 1701 N N . GLU A 1 211 ? 4.34 -41.562 -26.984 1 94.88 211 GLU A N 1
ATOM 1702 C CA . GLU A 1 211 ? 5.355 -42.375 -27.625 1 94.88 211 GLU A CA 1
ATOM 1703 C C . GLU A 1 211 ? 5.309 -43.812 -27.109 1 94.88 211 GLU A C 1
ATOM 1705 O O . GLU A 1 211 ? 5.41 -44.781 -27.875 1 94.88 211 GLU A O 1
ATOM 1710 N N . GLU A 1 212 ? 5.109 -43.906 -25.828 1 94.75 212 GLU A N 1
ATOM 1711 C CA . GLU A 1 212 ? 5.008 -45.25 -25.234 1 94.75 212 GLU A CA 1
ATOM 1712 C C . GLU A 1 212 ? 3.738 -45.969 -25.703 1 94.75 212 GLU A C 1
ATOM 1714 O O . GLU A 1 212 ? 3.75 -47.156 -25.922 1 94.75 212 GLU A O 1
ATOM 1719 N N . HIS A 1 213 ? 2.678 -45.188 -25.75 1 94.88 213 HIS A N 1
ATOM 1720 C CA . HIS A 1 213 ? 1.418 -45.75 -26.25 1 94.88 213 HIS A CA 1
ATOM 1721 C C . HIS A 1 213 ? 1.561 -46.25 -27.672 1 94.88 213 HIS A C 1
ATOM 1723 O O . HIS A 1 213 ? 1.072 -47.344 -27.984 1 94.88 213 HIS A O 1
ATOM 1729 N N . ASP A 1 214 ? 2.277 -45.562 -28.531 1 96.06 214 ASP A N 1
ATOM 1730 C CA . ASP A 1 214 ? 2.496 -45.969 -29.906 1 96.06 214 ASP A CA 1
ATOM 1731 C C . ASP A 1 214 ? 3.367 -47.219 -29.984 1 96.06 214 ASP A C 1
ATOM 1733 O O . ASP A 1 214 ? 3.123 -48.125 -30.797 1 96.06 214 ASP A O 1
ATOM 1737 N N . LYS A 1 215 ? 4.32 -47.25 -29.141 1 94.56 215 LYS A N 1
ATOM 1738 C CA . LYS A 1 215 ? 5.176 -48.438 -29.062 1 94.56 215 LYS A CA 1
ATOM 1739 C C . LYS A 1 215 ? 4.379 -49.688 -28.656 1 94.56 215 LYS A C 1
ATOM 1741 O O . LYS A 1 215 ? 4.531 -50.75 -29.234 1 94.56 215 LYS A O 1
ATOM 1746 N N . ALA A 1 216 ? 3.494 -49.531 -27.688 1 94.06 216 ALA A N 1
ATOM 1747 C CA . ALA A 1 216 ? 2.666 -50.625 -27.219 1 94.06 216 ALA A CA 1
ATOM 1748 C C . ALA A 1 216 ? 1.684 -51.094 -28.281 1 94.06 216 ALA A C 1
ATOM 1750 O O . ALA A 1 216 ? 1.432 -52.281 -28.438 1 94.06 216 ALA A O 1
ATOM 1751 N N . ALA A 1 217 ? 1.195 -50.094 -29.016 1 94.69 217 ALA A N 1
ATOM 1752 C CA . ALA A 1 217 ? 0.264 -50.438 -30.094 1 94.69 217 ALA A CA 1
ATOM 1753 C C . ALA A 1 217 ? 0.959 -51.219 -31.188 1 94.69 217 ALA A C 1
ATOM 1755 O O . ALA A 1 217 ? 0.397 -52.188 -31.734 1 94.69 217 ALA A O 1
ATOM 1756 N N . GLU A 1 218 ? 2.219 -50.875 -31.484 1 95.44 218 GLU A N 1
ATOM 1757 C CA . GLU A 1 218 ? 3 -51.594 -32.5 1 95.44 218 GLU A CA 1
ATOM 1758 C C . GLU A 1 218 ? 3.342 -53 -32.031 1 95.44 218 GLU A C 1
ATOM 1760 O O . GLU A 1 218 ? 3.242 -53.969 -32.812 1 95.44 218 GLU A O 1
ATOM 1765 N N . LEU A 1 219 ? 3.688 -53.156 -30.781 1 95.12 219 LEU A N 1
ATOM 1766 C CA . LEU A 1 219 ? 4.023 -54.438 -30.219 1 95.12 219 LEU A CA 1
ATOM 1767 C C . LEU A 1 219 ? 2.799 -55.344 -30.188 1 95.12 219 LEU A C 1
ATOM 1769 O O . LEU A 1 219 ? 2.91 -56.562 -30.406 1 95.12 219 LEU A O 1
ATOM 1773 N N . THR A 1 220 ? 1.651 -54.75 -29.938 1 94.81 220 THR A N 1
ATOM 1774 C CA . THR A 1 220 ? 0.417 -55.531 -29.953 1 94.81 220 THR A CA 1
ATOM 1775 C C . THR A 1 220 ? 0.101 -56.031 -31.359 1 94.81 220 THR A C 1
ATOM 1777 O O . THR A 1 220 ? -0.354 -57.188 -31.516 1 94.81 220 THR A O 1
ATOM 1780 N N . ARG A 1 221 ? 0.353 -55.219 -32.375 1 95.38 221 ARG A N 1
ATOM 1781 C CA . ARG A 1 221 ? 0.138 -55.625 -33.75 1 95.38 221 ARG A CA 1
ATOM 1782 C C . ARG A 1 221 ? 1.066 -56.75 -34.156 1 95.38 221 ARG A C 1
ATOM 1784 O O . ARG A 1 221 ? 0.63 -57.75 -34.75 1 95.38 221 ARG A O 1
ATOM 1791 N N . VAL A 1 222 ? 2.295 -56.656 -33.75 1 95.06 222 VAL A N 1
ATOM 1792 C CA . VAL A 1 222 ? 3.289 -57.656 -34.062 1 95.06 222 VAL A CA 1
ATOM 1793 C C . VAL A 1 222 ? 2.955 -58.969 -33.344 1 95.06 222 VAL A C 1
ATOM 1795 O O . VAL A 1 22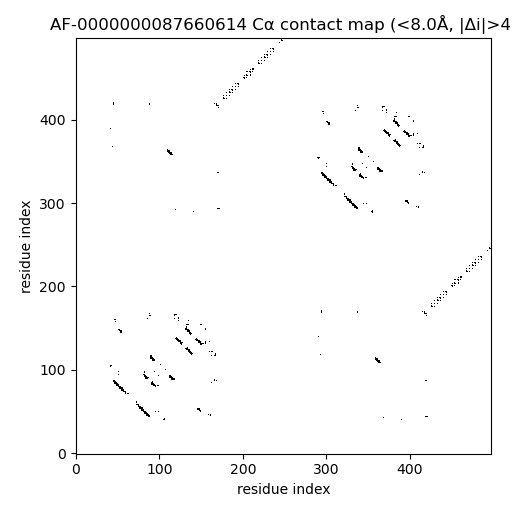2 ? 3.109 -60.062 -33.906 1 95.06 222 VAL A O 1
ATOM 1798 N N . LYS A 1 223 ? 2.523 -58.812 -32.062 1 94.69 223 LYS A N 1
ATOM 1799 C CA . LYS A 1 223 ? 2.125 -60 -31.312 1 94.69 223 LYS A CA 1
ATOM 1800 C C . LYS A 1 223 ? 0.979 -60.719 -32 1 94.69 223 LYS A C 1
ATOM 1802 O O . LYS A 1 223 ? 0.991 -61.938 -32.094 1 94.69 223 LYS A O 1
ATOM 1807 N N . ALA A 1 224 ? 0.024 -60 -32.469 1 94.44 224 ALA A N 1
ATOM 1808 C CA . ALA A 1 224 ? -1.118 -60.625 -33.156 1 94.44 224 ALA A CA 1
ATOM 1809 C C . ALA A 1 224 ? -0.681 -61.344 -34.406 1 94.44 224 ALA A C 1
ATOM 1811 O O . ALA A 1 224 ? -1.177 -62.406 -34.719 1 94.44 224 ALA A O 1
ATOM 1812 N N . GLU A 1 225 ? 0.27 -60.812 -35.156 1 94.94 225 GLU A N 1
ATOM 1813 C CA . GLU A 1 225 ? 0.794 -61.438 -36.375 1 94.94 225 GLU A CA 1
ATOM 1814 C C . GLU A 1 225 ? 1.566 -62.719 -36.031 1 94.94 225 GLU A C 1
ATOM 1816 O O . GLU A 1 225 ? 1.417 -63.719 -36.75 1 94.94 225 GLU A O 1
ATOM 1821 N N . LEU A 1 226 ? 2.322 -62.594 -34.969 1 94.25 226 LEU A N 1
ATOM 1822 C CA . LEU A 1 226 ? 3.113 -63.75 -34.562 1 94.25 226 LEU A CA 1
ATOM 1823 C C . LEU A 1 226 ? 2.213 -64.875 -34.094 1 94.25 226 LEU A C 1
ATOM 1825 O O . LEU A 1 226 ? 2.496 -66.062 -34.344 1 94.25 226 LEU A O 1
ATOM 1829 N N . GLU A 1 227 ? 1.189 -64.5 -33.438 1 94.19 227 GLU A N 1
ATOM 1830 C CA . GLU A 1 227 ? 0.239 -65.562 -32.969 1 94.19 227 GLU A CA 1
ATOM 1831 C C . GLU A 1 227 ? -0.479 -66.188 -34.125 1 94.19 227 GLU A C 1
ATOM 1833 O O . GLU A 1 227 ? -0.701 -67.438 -34.125 1 94.19 227 GLU A O 1
ATOM 1838 N N . SER A 1 228 ? -0.804 -65.438 -35.156 1 94.75 228 SER A N 1
ATOM 1839 C CA . SER A 1 228 ? -1.426 -66 -36.344 1 94.75 228 SER A CA 1
ATOM 1840 C C . SER A 1 228 ? -0.473 -66.938 -37.062 1 94.75 228 SER A C 1
ATOM 1842 O O . SER A 1 228 ? -0.882 -68 -37.562 1 94.75 228 SER A O 1
ATOM 1844 N N . GLU A 1 229 ? 0.727 -66.562 -37.094 1 93.94 229 GLU A N 1
ATOM 1845 C CA . GLU A 1 229 ? 1.739 -67.438 -37.719 1 93.94 229 GLU A CA 1
ATOM 1846 C C . GLU A 1 229 ? 1.97 -68.688 -36.938 1 93.94 229 GLU A C 1
ATOM 1848 O O . GLU A 1 229 ? 2.143 -69.75 -37.531 1 93.94 229 GLU A O 1
ATOM 1853 N N . ARG A 1 230 ? 2.057 -68.5 -35.688 1 92.06 230 ARG A N 1
ATOM 1854 C CA . ARG A 1 230 ? 2.223 -69.688 -34.844 1 92.06 230 ARG A CA 1
ATOM 1855 C C . ARG A 1 230 ? 1.079 -70.688 -35.031 1 92.06 230 ARG A C 1
ATOM 1857 O O . ARG A 1 230 ? 1.305 -71.875 -35.125 1 92.06 230 ARG A O 1
ATOM 1864 N N . GLU A 1 231 ? -0.116 -70.188 -35.156 1 92.12 231 GLU A N 1
ATOM 1865 C CA . GLU A 1 231 ? -1.273 -71.062 -35.344 1 92.12 231 GLU A CA 1
ATOM 1866 C C . GLU A 1 231 ? -1.192 -71.75 -36.688 1 92.12 231 GLU A C 1
ATOM 1868 O O . GLU A 1 231 ? -1.53 -72.938 -36.812 1 92.12 231 GLU A O 1
ATOM 1873 N N . LYS A 1 232 ? -0.708 -71.125 -37.719 1 94.12 232 LYS A N 1
ATOM 1874 C CA . LYS A 1 232 ? -0.542 -71.75 -39.031 1 94.12 232 LYS A CA 1
ATOM 1875 C C . LYS A 1 232 ? 0.523 -72.875 -39 1 94.12 232 LYS A C 1
ATOM 1877 O O . LYS A 1 232 ? 0.34 -73.938 -39.562 1 94.12 232 LYS A O 1
ATOM 1882 N N . LEU A 1 233 ? 1.538 -72.562 -38.281 1 93.44 233 LEU A N 1
ATOM 1883 C CA . LEU A 1 233 ? 2.627 -73.5 -38.188 1 93.44 233 LEU A CA 1
ATOM 1884 C C . LEU A 1 233 ? 2.203 -74.75 -37.375 1 93.44 233 LEU A C 1
ATOM 1886 O O . LEU A 1 233 ? 2.607 -75.875 -37.688 1 93.44 233 LEU A O 1
ATOM 1890 N N . ILE A 1 234 ? 1.445 -74.5 -36.344 1 92.94 234 ILE A N 1
ATOM 1891 C CA . ILE A 1 234 ? 0.942 -75.625 -35.531 1 92.94 234 ILE A CA 1
ATOM 1892 C C . ILE A 1 234 ? 0.038 -76.5 -36.406 1 92.94 234 ILE A C 1
ATOM 1894 O O . ILE A 1 234 ? 0.128 -77.75 -36.344 1 92.94 234 ILE A O 1
ATOM 1898 N N . ARG A 1 235 ? -0.717 -75.938 -37.281 1 93.75 235 ARG A N 1
ATOM 1899 C CA . ARG A 1 235 ? -1.604 -76.688 -38.188 1 93.75 235 ARG A CA 1
ATOM 1900 C C . ARG A 1 235 ? -0.807 -77.438 -39.219 1 93.75 235 ARG A C 1
ATOM 1902 O O . ARG A 1 235 ? -1.111 -78.625 -39.5 1 93.75 235 ARG A O 1
ATOM 1909 N N . THR A 1 236 ? 0.135 -76.812 -39.656 1 94.38 236 THR A N 1
ATOM 1910 C CA . THR A 1 236 ? 0.977 -77.438 -40.656 1 94.38 236 THR A CA 1
ATOM 1911 C C . THR A 1 236 ? 1.74 -78.625 -40.062 1 94.38 236 THR A C 1
ATOM 1913 O O . THR A 1 236 ? 1.874 -79.688 -40.656 1 94.38 236 THR A O 1
ATOM 1916 N N . THR A 1 237 ? 2.211 -78.438 -38.875 1 91.81 237 THR A N 1
ATOM 1917 C CA . THR A 1 237 ? 2.951 -79.438 -38.188 1 91.81 237 THR A CA 1
ATOM 1918 C C . THR A 1 237 ? 2.049 -80.625 -37.875 1 91.81 237 THR A C 1
ATOM 1920 O O . THR A 1 237 ? 2.461 -81.812 -38.031 1 91.81 237 THR A O 1
ATOM 1923 N N . LYS A 1 238 ? 0.898 -80.375 -37.469 1 92.94 238 LYS A N 1
ATOM 1924 C CA . LYS A 1 238 ? -0.056 -81.438 -37.219 1 92.94 238 LYS A CA 1
ATOM 1925 C C . LYS A 1 238 ? -0.366 -82.25 -38.469 1 92.94 238 LYS A C 1
ATOM 1927 O O . LYS A 1 238 ? -0.44 -83.438 -38.469 1 92.94 238 LYS A O 1
ATOM 1932 N N . LYS A 1 239 ? -0.46 -81.562 -39.594 1 92.81 239 LYS A N 1
ATOM 1933 C CA . LYS A 1 239 ? -0.738 -82.188 -40.875 1 92.81 239 LYS A CA 1
ATOM 1934 C C . LYS A 1 239 ? 0.434 -83.062 -41.344 1 92.81 239 LYS A C 1
ATOM 1936 O O . LYS A 1 239 ? 0.237 -84.188 -41.812 1 92.81 239 LYS A O 1
ATOM 1941 N N . LEU A 1 240 ? 1.58 -82.625 -41.094 1 91.81 240 LEU A N 1
ATOM 1942 C CA . LEU A 1 240 ? 2.773 -83.375 -41.5 1 91.81 240 LEU A CA 1
ATOM 1943 C C . LEU A 1 240 ? 2.969 -84.625 -40.625 1 91.81 240 LEU A C 1
ATOM 1945 O O . LEU A 1 240 ? 3.422 -85.625 -41.125 1 91.81 240 LEU A O 1
ATOM 1949 N N . LYS A 1 241 ? 2.646 -84.438 -39.375 1 91.06 241 LYS A N 1
ATOM 1950 C CA . LYS A 1 241 ? 2.732 -85.562 -38.469 1 91.06 241 LYS A CA 1
ATOM 1951 C C . LYS A 1 241 ? 1.726 -86.688 -38.844 1 91.06 241 LYS A C 1
ATOM 1953 O O . LYS A 1 241 ? 2.045 -87.875 -38.812 1 91.06 241 LYS A O 1
ATOM 1958 N N . ASP A 1 242 ? 0.563 -86.312 -39.25 1 91.81 242 ASP A N 1
ATOM 1959 C CA . ASP A 1 242 ? -0.464 -87.25 -39.688 1 91.81 242 ASP A CA 1
ATOM 1960 C C . ASP A 1 242 ? -0.064 -87.938 -41 1 91.81 242 ASP A C 1
ATOM 1962 O O . ASP A 1 242 ? -0.259 -89.125 -41.156 1 91.81 242 ASP A O 1
ATOM 1966 N N . ASP A 1 243 ? 0.526 -87.25 -41.844 1 90.38 243 ASP A N 1
ATOM 1967 C CA . ASP A 1 243 ? 0.956 -87.812 -43.125 1 90.38 243 ASP A CA 1
ATOM 1968 C C . ASP A 1 243 ? 2.096 -88.812 -42.938 1 90.38 243 ASP A C 1
ATOM 1970 O O . ASP A 1 243 ? 2.135 -89.875 -43.594 1 90.38 243 ASP A O 1
ATOM 1974 N N . LEU A 1 244 ? 2.922 -88.438 -42.094 1 88.81 244 LEU A N 1
ATOM 1975 C CA . LEU A 1 244 ? 4.051 -89.312 -41.812 1 88.81 244 LEU A CA 1
ATOM 1976 C C . LEU A 1 244 ? 3.576 -90.625 -41.156 1 88.81 244 LEU A C 1
ATOM 1978 O O . LEU A 1 244 ? 4.09 -91.688 -41.469 1 88.81 244 LEU A O 1
ATOM 1982 N N . GLN A 1 245 ? 2.633 -90.5 -40.312 1 88.31 245 GLN A N 1
ATOM 1983 C CA . GLN A 1 245 ? 2.078 -91.688 -39.688 1 88.31 245 GLN A CA 1
ATOM 1984 C C . GLN A 1 245 ? 1.35 -92.562 -40.719 1 88.31 245 GLN A C 1
ATOM 1986 O O . GLN A 1 245 ? 1.39 -93.812 -40.625 1 88.31 245 GLN A O 1
ATOM 1991 N N . ASN A 1 246 ? 0.795 -92 -41.688 1 88.75 246 ASN A N 1
ATOM 1992 C CA . ASN A 1 246 ? 0.057 -92.75 -42.719 1 88.75 246 ASN A CA 1
ATOM 1993 C C . ASN A 1 246 ? 0.997 -93.438 -43.719 1 88.75 246 ASN A C 1
ATOM 1995 O O . ASN A 1 246 ? 0.66 -94.438 -44.25 1 88.75 246 ASN A O 1
ATOM 1999 N N . VAL A 1 247 ? 2.053 -92.812 -43.938 1 86.81 247 VAL A N 1
ATOM 2000 C CA . VAL A 1 247 ? 2.998 -93.438 -44.906 1 86.81 247 VAL A CA 1
ATOM 2001 C C . VAL A 1 247 ? 3.766 -94.562 -44.219 1 86.81 247 VAL A C 1
ATOM 2003 O O . VAL A 1 247 ? 4.211 -95.5 -44.875 1 86.81 247 VAL A O 1
ATOM 2006 N N . LYS A 1 248 ? 3.98 -94.625 -43.031 1 81 248 LYS A N 1
ATOM 2007 C CA . LYS A 1 248 ? 4.695 -95.688 -42.312 1 81 248 LYS A CA 1
ATOM 2008 C C . LYS A 1 248 ? 3.809 -96.875 -42.125 1 81 248 LYS A C 1
ATOM 2010 O O . LYS A 1 248 ? 4.309 -98 -41.906 1 81 248 LYS A O 1
ATOM 2015 N N . LYS A 1 249 ? 2.525 -96.75 -42.25 1 67.44 249 LYS A N 1
ATOM 2016 C CA . LYS A 1 249 ? 1.671 -97.938 -42.281 1 67.44 249 LYS A CA 1
ATOM 2017 C C . LYS A 1 249 ? 1.586 -98.5 -43.656 1 67.44 249 LYS A C 1
ATOM 2019 O O . LYS A 1 249 ? 1.526 -97.812 -44.656 1 67.44 249 LYS A O 1
ATOM 2024 N N . MET B 1 1 ? 19.531 -51.5 2.395 1 22.19 1 MET B N 1
ATOM 2025 C CA . MET B 1 1 ? 19.875 -50.188 1.868 1 22.19 1 MET B CA 1
ATOM 2026 C C . MET B 1 1 ? 18.625 -49.312 1.675 1 22.19 1 MET B C 1
ATOM 2028 O O . MET B 1 1 ? 18.719 -48.125 1.424 1 22.19 1 MET B O 1
ATOM 2032 N N . LEU B 1 2 ? 17.438 -49.906 1.57 1 21.17 2 LEU B N 1
ATOM 2033 C CA . LEU B 1 2 ? 16.266 -49.375 0.868 1 21.17 2 LEU B CA 1
ATOM 2034 C C . LEU B 1 2 ? 15.57 -48.312 1.699 1 21.17 2 LEU B C 1
ATOM 2036 O O . LEU B 1 2 ? 14.82 -47.5 1.163 1 21.17 2 LEU B O 1
ATOM 2040 N N . ASP B 1 3 ? 15.508 -48.406 3.012 1 23.58 3 ASP B N 1
ATOM 2041 C CA . ASP B 1 3 ? 14.281 -48.031 3.703 1 23.58 3 ASP B CA 1
ATOM 2042 C C . ASP B 1 3 ? 14.156 -46.5 3.793 1 23.58 3 ASP B C 1
ATOM 2044 O O . ASP B 1 3 ? 13.383 -46 4.602 1 23.58 3 ASP B O 1
ATOM 2048 N N . THR B 1 4 ? 15.055 -45.75 3.164 1 24.48 4 THR B N 1
ATOM 2049 C CA . THR B 1 4 ? 15.266 -44.406 3.656 1 24.48 4 THR B CA 1
ATOM 2050 C C . THR B 1 4 ? 14.102 -43.5 3.266 1 24.48 4 THR B C 1
ATOM 2052 O O . THR B 1 4 ? 14.258 -42.281 3.143 1 24.48 4 THR B O 1
ATOM 2055 N N . TYR B 1 5 ? 12.969 -44.094 2.748 1 23.53 5 TYR B N 1
ATOM 2056 C CA . TYR B 1 5 ? 12.016 -43.219 2.094 1 23.53 5 TYR B CA 1
ATOM 2057 C C . TYR B 1 5 ? 11.375 -42.25 3.102 1 23.53 5 TYR B C 1
ATOM 2059 O O . TYR B 1 5 ? 10.438 -42.625 3.805 1 23.53 5 TYR B O 1
ATOM 2067 N N . ALA B 1 6 ? 12.172 -41.625 4.027 1 23.36 6 ALA B N 1
ATOM 2068 C CA . ALA B 1 6 ? 11.57 -40.719 5.008 1 23.36 6 ALA B CA 1
ATOM 2069 C C . ALA B 1 6 ? 10.492 -39.844 4.363 1 23.36 6 ALA B C 1
ATOM 2071 O O . ALA B 1 6 ? 10.562 -39.531 3.176 1 23.36 6 ALA B O 1
ATOM 2072 N N . GLN B 1 7 ? 9.352 -39.562 5.125 1 20.88 7 GLN B N 1
ATOM 2073 C CA . GLN B 1 7 ? 8.016 -39 5.227 1 20.88 7 GLN B CA 1
ATOM 2074 C C . GLN B 1 7 ? 8.023 -37.5 4.852 1 20.88 7 GLN B C 1
ATOM 2076 O O . GLN B 1 7 ? 8.75 -36.719 5.457 1 20.88 7 GLN B O 1
ATOM 2081 N N . ASN B 1 8 ? 8.016 -37.156 3.545 1 23.98 8 ASN B N 1
ATOM 2082 C CA . ASN B 1 8 ? 7.773 -35.875 2.9 1 23.98 8 ASN B CA 1
ATOM 2083 C C . ASN B 1 8 ? 6.512 -35.188 3.443 1 23.98 8 ASN B C 1
ATOM 2085 O O . ASN B 1 8 ? 5.406 -35.469 2.971 1 23.98 8 ASN B O 1
ATOM 2089 N N . ARG B 1 9 ? 6.25 -35.219 4.805 1 23.09 9 ARG B N 1
ATOM 2090 C CA . ARG B 1 9 ? 5.023 -34.594 5.273 1 23.09 9 ARG B CA 1
ATOM 2091 C C . ARG B 1 9 ? 4.871 -33.188 4.688 1 23.09 9 ARG B C 1
ATOM 2093 O O . ARG B 1 9 ? 5.809 -32.406 4.73 1 23.09 9 ARG B O 1
ATOM 2100 N N . PRO B 1 10 ? 3.992 -33.062 3.705 1 22.91 10 PRO B N 1
ATOM 2101 C CA . PRO B 1 10 ? 3.648 -31.797 3.068 1 22.91 10 PRO B CA 1
ATOM 2102 C C . PRO B 1 10 ? 3.275 -30.719 4.078 1 22.91 10 PRO B C 1
ATOM 2104 O O . PRO B 1 10 ? 2.703 -31.016 5.129 1 22.91 10 PRO B O 1
ATOM 2107 N N . ILE B 1 11 ? 4.117 -29.656 4.242 1 24.14 11 ILE B N 1
ATOM 2108 C CA . ILE B 1 11 ? 4.137 -28.406 4.996 1 24.14 11 ILE B CA 1
ATOM 2109 C C . ILE B 1 11 ? 2.811 -27.672 4.809 1 24.14 11 ILE B C 1
ATOM 2111 O O . ILE B 1 11 ? 2.707 -26.484 5.105 1 24.14 11 ILE B O 1
ATOM 2115 N N . PHE B 1 12 ? 1.727 -28.344 4.242 1 24.11 12 PHE B N 1
ATOM 2116 C CA . PHE B 1 12 ? 0.541 -27.531 3.975 1 24.11 12 PHE B CA 1
ATOM 2117 C C . PHE B 1 12 ? -0.128 -27.109 5.273 1 24.11 12 PHE B C 1
ATOM 2119 O O . PHE B 1 12 ? -1.185 -26.469 5.254 1 24.11 12 PHE B O 1
ATOM 2126 N N . GLU B 1 13 ? 0.111 -27.766 6.379 1 22.23 13 GLU B N 1
ATOM 2127 C CA . GLU B 1 13 ? -0.918 -27.641 7.406 1 22.23 13 GLU B CA 1
ATOM 2128 C C . GLU B 1 13 ? -1.105 -26.188 7.82 1 22.23 13 GLU B C 1
ATOM 2130 O O . GLU B 1 13 ? -2.18 -25.797 8.289 1 22.23 13 GLU B O 1
ATOM 2135 N N . ARG B 1 14 ? -0.044 -25.5 8.055 1 21.81 14 ARG B N 1
ATOM 2136 C CA . ARG B 1 14 ? -0.166 -24.453 9.055 1 21.81 14 ARG B CA 1
ATOM 2137 C C . ARG B 1 14 ? -1.039 -23.312 8.547 1 21.81 14 ARG B C 1
ATOM 2139 O O . ARG B 1 14 ? -1.107 -22.25 9.172 1 21.81 14 ARG B O 1
ATOM 2146 N N . LEU B 1 15 ? -1.495 -23.312 7.254 1 24.28 15 LEU B N 1
ATOM 2147 C CA . LEU B 1 15 ? -2.221 -22.078 6.996 1 24.28 15 LEU B CA 1
ATOM 2148 C C . LEU B 1 15 ? -3.533 -22.047 7.773 1 24.28 15 LEU B C 1
ATOM 2150 O O . LEU B 1 15 ? -4.562 -22.5 7.277 1 24.28 15 LEU B O 1
ATOM 2154 N N . GLN B 1 16 ? -3.637 -22.766 8.891 1 21.56 16 GLN B N 1
ATOM 2155 C CA . GLN B 1 16 ? -4.871 -22.672 9.656 1 21.56 16 GLN B CA 1
ATOM 2156 C C . GLN B 1 16 ? -5.324 -21.219 9.805 1 21.56 16 GLN B C 1
ATOM 2158 O O . GLN B 1 16 ? -4.559 -20.375 10.258 1 21.56 16 GLN B O 1
ATOM 2163 N N . PHE B 1 17 ? -6.215 -20.859 8.953 1 23.52 17 PHE B N 1
ATOM 2164 C CA . PHE B 1 17 ? -7.035 -19.656 9.023 1 23.52 17 PHE B CA 1
ATOM 2165 C C . PHE B 1 17 ? -7.746 -19.547 10.367 1 23.52 17 PHE B C 1
ATOM 2167 O O . PHE B 1 17 ? -8.539 -20.422 10.719 1 23.52 17 PHE B O 1
ATOM 2174 N N . SER B 1 18 ? -7.059 -19.297 11.461 1 22.16 18 SER B N 1
ATOM 2175 C CA . SER B 1 18 ? -7.664 -19.047 12.766 1 22.16 18 SER B CA 1
ATOM 2176 C C . SER B 1 18 ? -8.969 -18.266 12.633 1 22.16 18 SER B C 1
ATOM 2178 O O . SER B 1 18 ? -8.992 -17.203 12.008 1 22.16 18 SER B O 1
ATOM 2180 N N . ASN B 1 19 ? -10.055 -18.922 12.469 1 22.97 19 ASN B N 1
ATOM 2181 C CA . ASN B 1 19 ? -11.445 -18.531 12.625 1 22.97 19 ASN B CA 1
ATOM 2182 C C . ASN B 1 19 ? -11.672 -17.797 13.945 1 22.97 19 ASN B C 1
ATOM 2184 O O . ASN B 1 19 ? -11.891 -18.422 14.984 1 22.97 19 ASN B O 1
ATOM 2188 N N . LEU B 1 20 ? -10.938 -16.859 14.367 1 23.38 20 LEU B N 1
ATOM 2189 C CA . LEU B 1 20 ? -11.211 -16.188 15.625 1 23.38 20 LEU B CA 1
ATOM 2190 C C . LEU B 1 20 ? -12.656 -15.703 15.68 1 23.38 20 LEU B C 1
ATOM 2192 O O . LEU B 1 20 ? -13.078 -14.898 14.844 1 23.38 20 LEU B O 1
ATOM 2196 N N . GLY B 1 21 ? -13.578 -16.484 16 1 23.94 21 GLY B N 1
ATOM 2197 C CA . GLY B 1 21 ? -14.945 -16.25 16.453 1 23.94 21 GLY B CA 1
ATOM 2198 C C . GLY B 1 21 ? -15.078 -15.086 17.406 1 23.94 21 GLY B C 1
ATOM 2199 O O . GLY B 1 21 ? -15.398 -15.273 18.578 1 23.94 21 GLY B O 1
ATOM 2200 N N . LYS B 1 22 ? -14.328 -14.008 17.422 1 25.58 22 LYS B N 1
ATOM 2201 C CA . LYS B 1 22 ? -14.531 -13.062 18.516 1 25.58 22 LYS B CA 1
ATOM 2202 C C . LYS B 1 22 ? -15.992 -12.648 18.625 1 25.58 22 LYS B C 1
ATOM 2204 O O . LYS B 1 22 ? -16.688 -12.508 17.609 1 25.58 22 LYS B O 1
ATOM 2209 N N . LYS B 1 23 ? -16.688 -12.922 19.703 1 26.08 23 LYS B N 1
ATOM 2210 C CA . LYS B 1 23 ? -17.781 -12.32 20.453 1 26.08 23 LYS B CA 1
ATOM 2211 C C . LYS B 1 23 ? -17.859 -10.82 20.203 1 26.08 23 LYS B C 1
ATOM 2213 O O . LYS B 1 23 ? -16.859 -10.18 19.906 1 26.08 23 LYS B O 1
ATOM 2218 N N . LYS B 1 24 ? -19.094 -10.211 20.156 1 27.7 24 LYS B N 1
ATOM 2219 C CA . LYS B 1 24 ? -19.609 -8.859 19.969 1 27.7 24 LYS B CA 1
ATOM 2220 C C . LYS B 1 24 ? -18.844 -7.852 20.812 1 27.7 24 LYS B C 1
ATOM 2222 O O . LYS B 1 24 ? -19.328 -6.746 21.062 1 27.7 24 LYS B O 1
ATOM 2227 N N . ASP B 1 25 ? -17.703 -8.297 21.562 1 24.05 25 ASP B N 1
ATOM 2228 C CA . ASP B 1 25 ? -17.219 -7.316 22.531 1 24.05 25 ASP B CA 1
ATOM 2229 C C . ASP B 1 25 ? -16.984 -5.961 21.859 1 24.05 25 ASP B C 1
ATOM 2231 O O . ASP B 1 25 ? -16.75 -5.883 20.656 1 24.05 25 ASP B O 1
ATOM 2235 N N . ASN B 1 26 ? -17.469 -4.832 22.516 1 26.75 26 ASN B N 1
ATOM 2236 C CA . ASN B 1 26 ? -17.312 -3.408 22.234 1 26.75 26 ASN B CA 1
ATOM 2237 C C . ASN B 1 26 ? -15.922 -3.08 21.719 1 26.75 26 ASN B C 1
ATOM 2239 O O . ASN B 1 26 ? -14.992 -2.898 22.5 1 26.75 26 ASN B O 1
ATOM 2243 N N . HIS B 1 27 ? -15.359 -3.836 20.875 1 26.58 27 HIS B N 1
ATOM 2244 C CA . HIS B 1 27 ? -14.008 -4.074 20.375 1 26.58 27 HIS B CA 1
ATOM 2245 C C . HIS B 1 27 ? -13.32 -2.768 20.016 1 26.58 27 HIS B C 1
ATOM 2247 O O . HIS B 1 27 ? -13.766 -2.055 19.109 1 26.58 27 HIS B O 1
ATOM 2253 N N . TYR B 1 28 ? -12.766 -2.104 21.094 1 27.52 28 TYR B N 1
ATOM 2254 C CA . TYR B 1 28 ? -11.766 -1.07 20.859 1 27.52 28 TYR B CA 1
ATOM 2255 C C . TYR B 1 28 ? -10.828 -1.467 19.719 1 27.52 28 TYR B C 1
ATOM 2257 O O . TYR B 1 28 ? -10.148 -2.492 19.797 1 27.52 28 TYR B O 1
ATOM 2265 N N . ASP B 1 29 ? -11.375 -1.605 18.594 1 32.03 29 ASP B N 1
ATOM 2266 C CA . ASP B 1 29 ? -10.523 -1.897 17.438 1 32.03 29 ASP B CA 1
ATOM 2267 C C . ASP B 1 29 ? -9.117 -1.335 17.641 1 32.03 29 ASP B C 1
ATOM 2269 O O . ASP B 1 29 ? -8.898 -0.134 17.469 1 32.03 29 ASP B O 1
ATOM 2273 N N . MET B 1 30 ? -8.5 -1.819 18.75 1 29.97 30 MET B N 1
ATOM 2274 C CA . MET B 1 30 ? -7.078 -1.521 18.875 1 29.97 30 MET B CA 1
ATOM 2275 C C . MET B 1 30 ? -6.336 -1.782 17.578 1 29.97 30 MET B C 1
ATOM 2277 O O . MET B 1 30 ? -6.367 -2.896 17.047 1 29.97 30 MET B O 1
ATOM 2281 N N . THR B 1 31 ? -6.371 -0.908 16.609 1 32.31 31 THR B N 1
ATOM 2282 C CA . THR B 1 31 ? -5.289 -1.065 15.641 1 32.31 31 THR B CA 1
ATOM 2283 C C . THR B 1 31 ? -4.102 -1.785 16.266 1 32.31 31 THR B C 1
ATOM 2285 O O . THR B 1 31 ? -3.684 -1.447 17.375 1 32.31 31 THR B O 1
ATOM 2288 N N . PRO B 1 32 ? -4.047 -3.094 16.047 1 29.62 32 PRO B N 1
ATOM 2289 C CA . PRO B 1 32 ? -2.889 -3.771 16.641 1 29.62 32 PRO B CA 1
ATOM 2290 C C . PRO B 1 32 ? -1.662 -2.865 16.734 1 29.62 32 PRO B C 1
ATOM 2292 O O . PRO B 1 32 ? -1.285 -2.227 15.742 1 29.62 32 PRO B O 1
ATOM 2295 N N . GLU B 1 33 ? -1.515 -2.189 17.859 1 30.55 33 GLU B N 1
ATOM 2296 C CA . GLU B 1 33 ? -0.211 -1.648 18.219 1 30.55 33 GLU B CA 1
ATOM 2297 C C . GLU B 1 33 ? 0.887 -2.697 18.062 1 30.55 33 GLU B C 1
ATOM 2299 O O . GLU B 1 33 ? 1.047 -3.568 18.922 1 30.55 33 GLU B O 1
ATOM 2304 N N . GLU B 1 34 ? 0.856 -3.652 17.125 1 31.98 34 GLU B N 1
ATOM 2305 C CA . GLU B 1 34 ? 2.188 -4.238 17.25 1 31.98 34 GLU B CA 1
ATOM 2306 C C . GLU B 1 34 ? 3.203 -3.201 17.719 1 31.98 34 GLU B C 1
ATOM 2308 O O . GLU B 1 34 ? 3.451 -2.211 17.031 1 31.98 34 GLU B O 1
ATOM 2313 N N . THR B 1 35 ? 3.279 -3.072 19.031 1 31.39 35 THR B N 1
ATOM 2314 C CA . THR B 1 35 ? 4.246 -2.436 19.922 1 31.39 35 THR B CA 1
ATOM 2315 C C . THR B 1 35 ? 5.672 -2.693 19.453 1 31.39 35 THR B C 1
ATOM 2317 O O . THR B 1 35 ? 6.605 -2.729 20.25 1 31.39 35 THR B O 1
ATOM 2320 N N . THR B 1 36 ? 6.082 -3.203 18.359 1 31.62 36 THR B N 1
ATOM 2321 C CA . THR B 1 36 ? 7.52 -2.98 18.469 1 31.62 36 THR B CA 1
ATOM 2322 C C . THR B 1 36 ? 7.805 -1.666 19.203 1 31.62 36 THR B C 1
ATOM 2324 O O . THR B 1 36 ? 7.281 -0.617 18.812 1 31.62 36 THR B O 1
ATOM 2327 N N . SER B 1 37 ? 8.109 -1.772 20.578 1 32.25 37 SER B N 1
ATOM 2328 C CA . SER B 1 37 ? 8.5 -0.911 21.703 1 32.25 37 SER B CA 1
ATOM 2329 C C . SER B 1 37 ? 9.07 0.411 21.203 1 32.25 37 SER B C 1
ATOM 2331 O O . SER B 1 37 ? 8.758 1.474 21.734 1 32.25 37 SER B O 1
ATOM 2333 N N . GLU B 1 38 ? 10.484 0.275 20.828 1 34.25 38 GLU B N 1
ATOM 2334 C CA . GLU B 1 38 ? 11.484 1.285 21.156 1 34.25 38 GLU B CA 1
ATOM 2335 C C . GLU B 1 38 ? 11.055 2.666 20.656 1 34.25 38 GLU B C 1
ATOM 2337 O O . GLU B 1 38 ? 11.133 3.645 21.406 1 34.25 38 GLU B O 1
ATOM 2342 N N . GLU B 1 39 ? 11.305 3.055 19.328 1 35.09 39 GLU B N 1
ATOM 2343 C CA . GLU B 1 39 ? 11.445 4.465 18.969 1 35.09 39 GLU B CA 1
ATOM 2344 C C . GLU B 1 39 ? 10.086 5.129 18.797 1 35.09 39 GLU B C 1
ATOM 2346 O O . GLU B 1 39 ? 9.703 5.492 17.688 1 35.09 39 GLU B O 1
ATOM 2351 N N . LEU B 1 40 ? 9.047 4.637 19.234 1 37.94 40 LEU B N 1
ATOM 2352 C CA . LEU B 1 40 ? 7.805 5.398 19.328 1 37.94 40 LEU B CA 1
ATOM 2353 C C . LEU B 1 40 ? 8.039 6.738 20.016 1 37.94 40 LEU B C 1
ATOM 2355 O O . LEU B 1 40 ? 7.133 7.285 20.641 1 37.94 40 LEU B O 1
ATOM 2359 N N . GLY B 1 41 ? 9.188 7.219 20.25 1 38.16 41 GLY B N 1
ATOM 2360 C CA . GLY B 1 41 ? 9.336 8.5 20.922 1 38.16 41 GLY B CA 1
ATOM 2361 C C . GLY B 1 41 ? 8.312 9.523 20.484 1 38.16 41 GLY B C 1
ATOM 2362 O O . GLY B 1 41 ? 7.488 9.258 19.609 1 38.16 41 GLY B O 1
ATOM 2363 N N . PRO B 1 42 ? 8.031 10.57 21.391 1 44.88 42 PRO B N 1
ATOM 2364 C CA . PRO B 1 42 ? 7.215 11.773 21.219 1 44.88 42 PRO B CA 1
ATOM 2365 C C . PRO B 1 42 ? 7.055 12.172 19.75 1 44.88 42 PRO B C 1
ATOM 2367 O O . PRO B 1 42 ? 6.141 12.938 19.406 1 44.88 42 PRO B O 1
ATOM 2370 N N . MET B 1 43 ? 8.039 11.766 18.922 1 55.91 43 MET B N 1
ATOM 2371 C CA . MET B 1 43 ? 8.203 12.258 17.547 1 55.91 43 MET B CA 1
ATOM 2372 C C . MET B 1 43 ? 7.418 11.391 16.562 1 55.91 43 MET B C 1
ATOM 2374 O O . MET B 1 43 ? 7.84 11.203 15.422 1 55.91 43 MET B O 1
ATOM 2378 N N . LEU B 1 44 ? 6.305 10.797 17.016 1 64 44 LEU B N 1
ATOM 2379 C CA . LEU B 1 44 ? 5.652 9.93 16.031 1 64 44 LEU B CA 1
ATOM 2380 C C . LEU B 1 44 ? 5.184 10.727 14.828 1 64 44 LEU B C 1
ATOM 2382 O O . LEU B 1 44 ? 4.422 11.688 14.969 1 64 44 LEU B O 1
ATOM 2386 N N . GLY B 1 45 ? 5.758 10.453 13.812 1 75.56 45 GLY B N 1
ATOM 2387 C CA . GLY B 1 45 ? 5.316 10.977 12.531 1 75.56 45 GLY B CA 1
ATOM 2388 C C . GLY B 1 45 ? 6.133 12.164 12.062 1 75.56 45 GLY B C 1
ATOM 2389 O O . GLY B 1 45 ? 5.863 12.727 10.992 1 75.56 45 GLY B O 1
ATOM 2390 N N . VAL B 1 46 ? 7.125 12.539 12.977 1 85.69 46 VAL B N 1
ATOM 2391 C CA . VAL B 1 46 ? 7.953 13.664 12.547 1 85.69 46 VAL B CA 1
ATOM 2392 C C . VAL B 1 46 ? 9.102 13.156 11.68 1 85.69 46 VAL B C 1
ATOM 2394 O O . VAL B 1 46 ? 9.883 12.305 12.102 1 85.69 46 VAL B O 1
ATOM 2397 N N . GLN B 1 47 ? 9.211 13.602 10.492 1 84.88 47 GLN B N 1
ATOM 2398 C CA . GLN B 1 47 ? 10.219 13.141 9.539 1 84.88 47 GLN B CA 1
ATOM 2399 C C . GLN B 1 47 ? 11.453 14.039 9.578 1 84.88 47 GLN B C 1
ATOM 2401 O O . GLN B 1 47 ? 12.578 13.555 9.43 1 84.88 47 GLN B O 1
ATOM 2406 N N . CYS B 1 48 ? 11.266 15.328 9.711 1 91.62 48 CYS B N 1
ATOM 2407 C CA . CYS B 1 48 ? 12.336 16.312 9.664 1 91.62 48 CYS B CA 1
ATOM 2408 C C . CYS B 1 48 ? 11.977 17.562 10.461 1 91.62 48 CYS B C 1
ATOM 2410 O O . CYS B 1 48 ? 10.797 17.922 10.547 1 91.62 48 CYS B O 1
ATOM 2412 N N . TYR B 1 49 ? 12.969 18.062 11.18 1 92.56 49 TYR B N 1
ATOM 2413 C CA . TYR B 1 49 ? 12.75 19.328 11.875 1 92.56 49 TYR B CA 1
ATOM 2414 C C . TYR B 1 49 ? 14.016 20.172 11.891 1 92.56 49 TYR B C 1
ATOM 2416 O O . TYR B 1 49 ? 15.125 19.641 11.766 1 92.56 49 TYR B O 1
ATOM 2424 N N . GLY B 1 50 ? 13.836 21.438 11.82 1 92.88 50 GLY B N 1
ATOM 2425 C CA . GLY B 1 50 ? 14.969 22.344 11.828 1 92.88 50 GLY B CA 1
ATOM 2426 C C . GLY B 1 50 ? 14.57 23.797 11.602 1 92.88 50 GLY B C 1
ATOM 2427 O O . GLY B 1 50 ? 13.398 24.094 11.375 1 92.88 50 GLY B O 1
ATOM 2428 N N . THR B 1 51 ? 15.539 24.703 11.75 1 92.31 51 THR B N 1
ATOM 2429 C CA . THR B 1 51 ? 15.32 26.141 11.539 1 92.31 51 THR B CA 1
ATOM 2430 C C . THR B 1 51 ? 15.648 26.516 10.102 1 92.31 51 THR B C 1
ATOM 2432 O O . THR B 1 51 ? 16.734 26.219 9.602 1 92.31 51 THR B O 1
ATOM 2435 N N . LEU B 1 52 ? 14.703 27.062 9.469 1 90.5 52 LEU B N 1
ATOM 2436 C CA . LEU B 1 52 ? 14.875 27.531 8.102 1 90.5 52 LEU B CA 1
ATOM 2437 C C . LEU B 1 52 ? 14.477 29 7.973 1 90.5 52 LEU B C 1
ATOM 2439 O O . LEU B 1 52 ? 13.828 29.547 8.867 1 90.5 52 LEU B O 1
ATOM 2443 N N . LEU B 1 53 ? 15.047 29.578 6.891 1 88.19 53 LEU B N 1
ATOM 2444 C CA . LEU B 1 53 ? 14.672 30.953 6.578 1 88.19 53 LEU B CA 1
ATOM 2445 C C . LEU B 1 53 ? 13.484 30.984 5.621 1 88.19 53 LEU B C 1
ATOM 2447 O O . LEU B 1 53 ? 13.492 30.312 4.594 1 88.19 53 LEU B O 1
ATOM 2451 N N . LYS B 1 54 ? 12.43 31.625 6.039 1 85.81 54 LYS B N 1
ATOM 2452 C CA . LYS B 1 54 ? 11.242 31.75 5.191 1 85.81 54 LYS B CA 1
ATOM 2453 C C . LYS B 1 54 ? 11.109 33.156 4.648 1 85.81 54 LYS B C 1
ATOM 2455 O O . LYS B 1 54 ? 11.219 34.125 5.402 1 85.81 54 LYS B O 1
ATOM 2460 N N . LYS B 1 55 ? 10.867 33.219 3.357 1 78.88 55 LYS B N 1
ATOM 2461 C CA . LYS B 1 55 ? 10.648 34.531 2.736 1 78.88 55 LYS B CA 1
ATOM 2462 C C . LYS B 1 55 ? 9.188 34.969 2.844 1 78.88 55 LYS B C 1
ATOM 2464 O O . LYS B 1 55 ? 8.281 34.156 2.629 1 78.88 55 LYS B O 1
ATOM 2469 N N . TYR B 1 56 ? 8.867 36.062 3.498 1 70.31 56 TYR B N 1
ATOM 2470 C CA . TYR B 1 56 ? 7.5 36.562 3.586 1 70.31 56 TYR B CA 1
ATOM 2471 C C . TYR B 1 56 ? 7.379 37.938 2.945 1 70.31 56 TYR B C 1
ATOM 2473 O O . TYR B 1 56 ? 8.344 38.688 2.928 1 70.31 56 TYR B O 1
ATOM 2481 N N . LYS B 1 57 ? 6.352 37.969 1.992 1 62.38 57 LYS B N 1
ATOM 2482 C CA . LYS B 1 57 ? 6.109 39.281 1.405 1 62.38 57 LYS B CA 1
ATOM 2483 C C . LYS B 1 57 ? 5.27 40.156 2.334 1 62.38 57 LYS B C 1
ATOM 2485 O O . LYS B 1 57 ? 4.199 39.75 2.781 1 62.38 57 LYS B O 1
ATOM 2490 N N . LYS B 1 58 ? 5.898 41 3.113 1 56.28 58 LYS B N 1
ATOM 2491 C CA . LYS B 1 58 ? 5.148 41.969 3.93 1 56.28 58 LYS B CA 1
ATOM 2492 C C . LYS B 1 58 ? 4.461 43 3.059 1 56.28 58 LYS B C 1
ATOM 2494 O O . LYS B 1 58 ? 5.086 43.594 2.17 1 56.28 58 LYS B O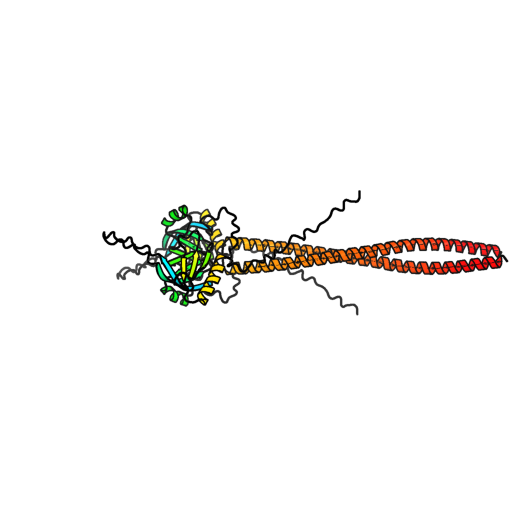 1
ATOM 2499 N N . LYS B 1 59 ? 3.092 42.75 2.975 1 53.12 59 LYS B N 1
ATOM 2500 C CA . LYS B 1 59 ? 2.338 43.812 2.311 1 53.12 59 LYS B CA 1
ATOM 2501 C C . LYS B 1 59 ? 2.646 45.188 2.924 1 53.12 59 LYS B C 1
ATOM 2503 O O . LYS B 1 59 ? 2.604 45.344 4.145 1 53.12 59 LYS B O 1
ATOM 2508 N N . ASN B 1 60 ? 3.4 45.938 2.348 1 47.72 60 ASN B N 1
ATOM 2509 C CA . ASN B 1 60 ? 3.621 47.312 2.795 1 47.72 60 ASN B CA 1
ATOM 2510 C C . ASN B 1 60 ? 2.307 48 3.125 1 47.72 60 ASN B C 1
ATOM 2512 O O . ASN B 1 60 ? 1.301 47.812 2.445 1 47.72 60 ASN B O 1
ATOM 2516 N N . ARG B 1 61 ? 2.021 48.188 4.367 1 49 61 ARG B N 1
ATOM 2517 C CA . ARG B 1 61 ? 0.961 49.125 4.719 1 49 61 ARG B CA 1
ATOM 2518 C C . ARG B 1 61 ? 0.854 50.25 3.686 1 49 61 ARG B C 1
ATOM 2520 O O . ARG B 1 61 ? 1.865 50.688 3.145 1 49 61 ARG B O 1
ATOM 2527 N N . PRO B 1 62 ? -0.352 50.344 3.137 1 47.75 62 PRO B N 1
ATOM 2528 C CA . PRO B 1 62 ? -0.474 51.5 2.246 1 47.75 62 PRO B CA 1
ATOM 2529 C C . PRO B 1 62 ? 0.302 52.719 2.748 1 47.75 62 PRO B C 1
ATOM 2531 O O . PRO B 1 62 ? 0.281 53 3.945 1 47.75 62 PRO B O 1
ATOM 2534 N N . ALA B 1 63 ? 1.401 52.969 2.158 1 45.88 63 ALA B N 1
ATOM 2535 C CA . ALA B 1 63 ? 2.021 54.25 2.43 1 45.88 63 ALA B CA 1
ATOM 2536 C C . ALA B 1 63 ? 0.964 55.344 2.658 1 45.88 63 ALA B C 1
ATOM 2538 O O . ALA B 1 63 ? -0.034 55.406 1.938 1 45.88 63 ALA B O 1
ATOM 2539 N N . LYS B 1 64 ? 0.728 55.75 3.781 1 43.84 64 LYS B N 1
ATOM 2540 C CA . LYS B 1 64 ? 0.065 57.031 3.879 1 43.84 64 LYS B CA 1
ATOM 2541 C C . LYS B 1 64 ? 0.406 57.938 2.682 1 43.84 64 LYS B C 1
ATOM 2543 O O . LYS B 1 64 ? 1.552 57.969 2.23 1 43.84 64 LYS B O 1
ATOM 2548 N N . TRP B 1 65 ? -0.64 58.312 1.907 1 42.72 65 TRP B N 1
ATOM 2549 C CA . TRP B 1 65 ? -0.641 59.281 0.821 1 42.72 65 TRP B CA 1
ATOM 2550 C C . TRP B 1 65 ? 0.274 60.469 1.144 1 42.72 65 TRP B C 1
ATOM 2552 O O . TRP B 1 65 ? -0.161 61.438 1.741 1 42.72 65 TRP B O 1
ATOM 2562 N N . SER B 1 66 ? 1.362 60.594 1.916 1 40.53 66 SER B N 1
ATOM 2563 C CA . SER B 1 66 ? 1.93 61.938 1.766 1 40.53 66 SER B CA 1
ATOM 2564 C C . SER B 1 66 ? 2.207 62.25 0.301 1 40.53 66 SER B C 1
ATOM 2566 O O . SER B 1 66 ? 2.592 61.375 -0.471 1 40.53 66 SER B O 1
ATOM 2568 N N . LYS B 1 67 ? 1.707 63.406 -0.331 1 43.59 67 LYS B N 1
ATOM 2569 C CA . LYS B 1 67 ? 1.696 64 -1.644 1 43.59 67 LYS B CA 1
ATOM 2570 C C . LYS B 1 67 ? 2.986 63.75 -2.406 1 43.59 67 LYS B C 1
ATOM 2572 O O . LYS B 1 67 ? 3.012 63.812 -3.637 1 43.59 67 LYS B O 1
ATOM 2577 N N . SER B 1 68 ? 4.156 64.125 -1.774 1 39.34 68 SER B N 1
ATOM 2578 C CA . SER B 1 68 ? 5.23 64.375 -2.73 1 39.34 68 SER B CA 1
ATOM 2579 C C . SER B 1 68 ? 5.672 63.062 -3.41 1 39.34 68 SER B C 1
ATOM 2581 O O . SER B 1 68 ? 5.895 63.031 -4.621 1 39.34 68 SER B O 1
ATOM 2583 N N . VAL B 1 69 ? 6.633 62.281 -2.711 1 39.19 69 VAL B N 1
ATOM 2584 C CA . VAL B 1 69 ? 7.605 61.438 -3.369 1 39.19 69 VAL B CA 1
ATOM 2585 C C . VAL B 1 69 ? 6.961 60.062 -3.682 1 39.19 69 VAL B C 1
ATOM 2587 O O . VAL B 1 69 ? 6.363 59.438 -2.805 1 39.19 69 VAL B O 1
ATOM 2590 N N . GLY B 1 70 ? 6.492 59.719 -4.859 1 43.47 70 GLY B N 1
ATOM 2591 C CA . GLY B 1 70 ? 6.105 58.5 -5.57 1 43.47 70 GLY B CA 1
ATOM 2592 C C . GLY B 1 70 ? 6.812 57.25 -5.062 1 43.47 70 GLY B C 1
ATOM 2593 O O . GLY B 1 70 ? 7.059 56.312 -5.824 1 43.47 70 GLY B O 1
ATOM 2594 N N . GLN B 1 71 ? 7.484 57.375 -3.924 1 38.81 71 GLN B N 1
ATOM 2595 C CA . GLN B 1 71 ? 8.312 56.219 -3.645 1 38.81 71 GLN B CA 1
ATOM 2596 C C . GLN B 1 71 ? 7.465 54.969 -3.5 1 38.81 71 GLN B C 1
ATOM 2598 O O . GLN B 1 71 ? 6.582 54.906 -2.645 1 38.81 71 GLN B O 1
ATOM 2603 N N . LYS B 1 72 ? 7.371 54.25 -4.516 1 43.78 72 LYS B N 1
ATOM 2604 C CA . LYS B 1 72 ? 6.852 52.906 -4.602 1 43.78 72 LYS B CA 1
ATOM 2605 C C . LYS B 1 72 ? 7.191 52.094 -3.344 1 43.78 72 LYS B C 1
ATOM 2607 O O . LYS B 1 72 ? 8.359 52 -2.963 1 43.78 72 LYS B O 1
ATOM 2612 N N . CYS B 1 73 ? 6.43 52.031 -2.369 1 42.81 73 CYS B N 1
ATOM 2613 C CA . CYS B 1 73 ? 6.508 51.125 -1.221 1 42.81 73 CYS B CA 1
ATOM 2614 C C . CYS B 1 73 ? 7.02 49.75 -1.635 1 42.81 73 CYS B C 1
ATOM 2616 O O . CYS B 1 73 ? 6.363 49.031 -2.4 1 42.81 73 CYS B O 1
ATOM 2618 N N . ARG B 1 74 ? 8.359 49.625 -1.794 1 43.56 74 ARG B N 1
ATOM 2619 C CA . ARG B 1 74 ? 9.039 48.375 -2.09 1 43.56 74 ARG B CA 1
ATOM 2620 C C . ARG B 1 74 ? 8.57 47.25 -1.16 1 43.56 74 ARG B C 1
ATOM 2622 O O . ARG B 1 74 ? 8.523 47.438 0.059 1 43.56 74 ARG B O 1
ATOM 2629 N N . THR B 1 75 ? 7.723 46.406 -1.493 1 49.19 75 THR B N 1
ATOM 2630 C CA . THR B 1 75 ? 7.418 45.125 -0.845 1 49.19 75 THR B CA 1
ATOM 2631 C C . THR B 1 75 ? 8.695 44.469 -0.333 1 49.19 75 THR B C 1
ATOM 2633 O O . THR B 1 75 ? 9.555 44.094 -1.122 1 49.19 75 THR B O 1
ATOM 2636 N N . LEU B 1 76 ? 9.25 44.969 0.857 1 50.97 76 LEU B N 1
ATOM 2637 C CA . LEU B 1 76 ? 10.43 44.344 1.455 1 50.97 76 LEU B CA 1
ATOM 2638 C C . LEU B 1 76 ? 10.18 42.906 1.784 1 50.97 76 LEU B C 1
ATOM 2640 O O . LEU B 1 76 ? 9.188 42.562 2.436 1 50.97 76 LEU B O 1
ATOM 2644 N N . SER B 1 77 ? 10.68 42.031 0.977 1 58.28 77 SER B N 1
ATOM 2645 C CA . SER B 1 77 ? 10.766 40.594 1.274 1 58.28 77 SER B CA 1
ATOM 2646 C C . SER B 1 77 ? 11.484 40.344 2.594 1 58.28 77 SER B C 1
ATOM 2648 O O . SER B 1 77 ? 12.664 40.656 2.73 1 58.28 77 SER B O 1
ATOM 2650 N N . LEU B 1 78 ? 10.742 40.344 3.682 1 66.56 78 LEU B N 1
ATOM 2651 C CA . LEU B 1 78 ? 11.344 40.031 4.977 1 66.56 78 LEU B CA 1
ATOM 2652 C C . LEU B 1 78 ? 11.602 38.531 5.125 1 66.56 78 LEU B C 1
ATOM 2654 O O . LEU B 1 78 ? 10.844 37.719 4.605 1 66.56 78 LEU B O 1
ATOM 2658 N N . ILE B 1 79 ? 12.883 38.312 5.398 1 71.62 79 ILE B N 1
ATOM 2659 C CA . ILE B 1 79 ? 13.305 36.938 5.703 1 71.62 79 ILE B CA 1
ATOM 2660 C C . ILE B 1 79 ? 13.289 36.719 7.215 1 71.62 79 ILE B C 1
ATOM 2662 O O . ILE B 1 79 ? 13.797 37.562 7.973 1 71.62 79 ILE B O 1
ATOM 2666 N N . ALA B 1 80 ? 12.461 35.812 7.652 1 83.5 80 ALA B N 1
ATOM 2667 C CA . ALA B 1 80 ? 12.422 35.5 9.078 1 83.5 80 ALA B CA 1
ATOM 2668 C C . ALA B 1 80 ? 12.773 34.031 9.336 1 83.5 80 ALA B C 1
ATOM 2670 O O . ALA B 1 80 ? 12.422 33.156 8.547 1 83.5 80 ALA B O 1
ATOM 2671 N N . PHE B 1 81 ? 13.586 33.875 10.344 1 89.19 81 PHE B N 1
ATOM 2672 C CA . PHE B 1 81 ? 13.883 32.531 10.805 1 89.19 81 PHE B CA 1
ATOM 2673 C C . PHE B 1 81 ? 12.664 31.906 11.492 1 89.19 81 PHE B C 1
ATOM 2675 O O . PHE B 1 81 ? 12.016 32.562 12.32 1 89.19 81 PHE B O 1
ATOM 2682 N N . ARG B 1 82 ? 12.352 30.734 11.039 1 92.19 82 ARG B N 1
ATOM 2683 C CA . ARG B 1 82 ? 11.266 29.984 11.672 1 92.19 82 ARG B CA 1
ATOM 2684 C C . ARG B 1 82 ? 11.68 28.547 11.93 1 92.19 82 ARG B C 1
ATOM 2686 O O . ARG B 1 82 ? 12.594 28.031 11.281 1 92.19 82 ARG B O 1
ATOM 2693 N N . PHE B 1 83 ? 11.109 28.016 12.898 1 95.06 83 PHE B N 1
ATOM 2694 C CA . PHE B 1 83 ? 11.32 26.609 13.203 1 95.06 83 PHE B CA 1
ATOM 2695 C C . PHE B 1 83 ? 10.305 25.734 12.484 1 95.06 83 PHE B C 1
ATOM 2697 O O . PHE B 1 83 ? 9.102 25.828 12.734 1 95.06 83 PHE B O 1
ATOM 2704 N N . PHE B 1 84 ? 10.891 24.828 11.664 1 95.12 84 PHE B N 1
ATOM 2705 C CA . PHE B 1 84 ? 10.023 24 10.828 1 95.12 84 PHE B CA 1
ATOM 2706 C C . PHE B 1 84 ? 10.016 22.562 11.312 1 95.12 84 PHE B C 1
ATOM 2708 O O . PHE B 1 84 ? 11.055 22.016 11.711 1 95.12 84 PHE B O 1
ATOM 2715 N N . VAL B 1 85 ? 8.812 21.984 11.297 1 94.69 85 VAL B N 1
ATOM 2716 C CA . VAL B 1 85 ? 8.625 20.578 11.617 1 94.69 85 VAL B CA 1
ATOM 2717 C C . VAL B 1 85 ? 7.828 19.891 10.516 1 94.69 85 VAL B C 1
ATOM 2719 O O . VAL B 1 85 ? 6.719 20.328 10.188 1 94.69 85 VAL B O 1
ATOM 2722 N N . LEU B 1 86 ? 8.453 18.953 9.938 1 94.81 86 LEU B N 1
ATOM 2723 C CA . LEU B 1 86 ? 7.754 18.141 8.945 1 94.81 86 LEU B CA 1
ATOM 2724 C C . LEU B 1 86 ? 7.125 16.922 9.594 1 94.81 86 LEU B C 1
ATOM 2726 O O . LEU B 1 86 ? 7.836 16.031 10.07 1 94.81 86 LEU B O 1
ATOM 2730 N N . LYS B 1 87 ? 5.809 16.922 9.594 1 93.38 87 LYS B N 1
ATOM 2731 C CA . LYS B 1 87 ? 5.07 15.797 10.164 1 93.38 87 LYS B CA 1
ATOM 2732 C C . LYS B 1 87 ? 4.09 15.219 9.148 1 93.38 87 LYS B C 1
ATOM 2734 O O . LYS B 1 87 ? 3.133 15.883 8.75 1 93.38 87 LYS B O 1
ATOM 2739 N N . GLU B 1 88 ? 4.363 13.953 8.758 1 92.06 88 GLU B N 1
ATOM 2740 C CA . GLU B 1 88 ? 3.545 13.234 7.789 1 92.06 88 GLU B CA 1
ATOM 2741 C C . GLU B 1 88 ? 3.473 13.984 6.461 1 92.06 88 GLU B C 1
ATOM 2743 O O . GLU B 1 88 ? 4.484 14.133 5.773 1 92.06 88 GLU B O 1
ATOM 2748 N N . CYS B 1 89 ? 2.432 14.719 6.145 1 93.5 89 CYS B N 1
ATOM 2749 C CA . CYS B 1 89 ? 2.324 15.422 4.871 1 93.5 89 CYS B CA 1
ATOM 2750 C C . CYS B 1 89 ? 2.131 16.922 5.086 1 93.5 89 CYS B C 1
ATOM 2752 O O . CYS B 1 89 ? 1.719 17.625 4.168 1 93.5 89 CYS B O 1
ATOM 2754 N N . PHE B 1 90 ? 2.477 17.391 6.312 1 94.62 90 PHE B N 1
ATOM 2755 C CA . PHE B 1 90 ? 2.318 18.797 6.625 1 94.62 90 PHE B CA 1
ATOM 2756 C C . PHE B 1 90 ? 3.641 19.406 7.082 1 94.62 90 PHE B C 1
ATOM 2758 O O . PHE B 1 90 ? 4.355 18.812 7.891 1 94.62 90 PHE B O 1
ATOM 2765 N N . LEU B 1 91 ? 3.936 20.516 6.496 1 95.5 91 LEU B N 1
ATOM 2766 C CA . LEU B 1 91 ? 5.043 21.328 6.984 1 95.5 91 LEU B CA 1
ATOM 2767 C C . LEU B 1 91 ? 4.547 22.406 7.941 1 95.5 91 LEU B C 1
ATOM 2769 O O . LEU B 1 91 ? 3.822 23.312 7.531 1 95.5 91 LEU B O 1
ATOM 2773 N N . ILE B 1 92 ? 4.906 22.266 9.234 1 95.56 92 ILE B N 1
ATOM 2774 C CA . ILE B 1 92 ? 4.441 23.172 10.281 1 95.56 92 ILE B CA 1
ATOM 2775 C C . ILE B 1 92 ? 5.586 24.062 10.734 1 95.56 92 ILE B C 1
ATOM 2777 O O . ILE B 1 92 ? 6.723 23.609 10.875 1 95.56 92 ILE B O 1
ATOM 2781 N N . TYR B 1 93 ? 5.254 25.297 10.859 1 95 93 TYR B N 1
ATOM 2782 C CA . TYR B 1 93 ? 6.332 26.156 11.336 1 95 93 TYR B CA 1
ATOM 2783 C C . TYR B 1 93 ? 5.887 27 12.531 1 95 93 TYR B C 1
ATOM 2785 O O . TYR B 1 93 ? 4.715 27.375 12.633 1 95 93 TYR B O 1
ATOM 2793 N N . TYR B 1 94 ? 6.824 27.203 13.438 1 94.88 94 TYR B N 1
ATOM 2794 C CA . TYR B 1 94 ? 6.66 27.922 14.695 1 94.88 94 TYR B CA 1
ATOM 2795 C C . TYR B 1 94 ? 7.68 29.047 14.812 1 94.88 94 TYR B C 1
ATOM 2797 O O . TYR B 1 94 ? 8.5 29.25 13.914 1 94.88 94 TYR B O 1
ATOM 2805 N N . SER B 1 95 ? 7.41 29.844 15.898 1 93.12 95 SER B N 1
ATOM 2806 C CA . SER B 1 95 ? 8.445 30.828 16.203 1 93.12 95 SER B CA 1
ATOM 2807 C C . SER B 1 95 ? 9.75 30.156 16.609 1 93.12 95 SER B C 1
ATOM 2809 O O . SER B 1 95 ? 9.75 29 17.062 1 93.12 95 SER B O 1
ATOM 2811 N N . THR B 1 96 ? 10.867 30.812 16.438 1 91.5 96 THR B N 1
ATOM 2812 C CA . THR B 1 96 ? 12.188 30.266 16.719 1 91.5 96 THR B CA 1
ATOM 2813 C C . THR B 1 96 ? 12.32 29.891 18.188 1 91.5 96 THR B C 1
ATOM 2815 O O . THR B 1 96 ? 13.109 29.016 18.547 1 91.5 96 THR B O 1
ATOM 2818 N N . ARG B 1 97 ? 11.539 30.531 19.016 1 90.5 97 ARG B N 1
ATOM 2819 C CA . ARG B 1 97 ? 11.586 30.266 20.453 1 90.5 97 ARG B CA 1
ATOM 2820 C C . ARG B 1 97 ? 11.078 28.875 20.766 1 90.5 97 ARG B C 1
ATOM 2822 O O . ARG B 1 97 ? 11.477 28.266 21.766 1 90.5 97 ARG B O 1
ATOM 2829 N N . PHE B 1 98 ? 10.281 28.297 19.953 1 92.88 98 PHE B N 1
ATOM 2830 C CA . PHE B 1 98 ? 9.656 27 20.188 1 92.88 98 PHE B CA 1
ATOM 2831 C C . PHE B 1 98 ? 10.656 25.875 19.953 1 92.88 98 PHE B C 1
ATOM 2833 O O . PHE B 1 98 ? 10.445 24.75 20.406 1 92.88 98 PHE B O 1
ATOM 2840 N N . LYS B 1 99 ? 11.742 26.203 19.266 1 91.38 99 LYS B N 1
ATOM 2841 C CA . LYS B 1 99 ? 12.75 25.188 18.984 1 91.38 99 LYS B CA 1
ATOM 2842 C C . LYS B 1 99 ? 13.258 24.531 20.281 1 91.38 99 LYS B C 1
ATOM 2844 O O . LYS B 1 99 ? 13.367 23.312 20.359 1 91.38 99 LYS B O 1
ATOM 2849 N N . LYS B 1 100 ? 13.477 25.344 21.234 1 91.38 100 LYS B N 1
ATOM 2850 C CA . LYS B 1 100 ? 14 24.828 22.5 1 91.38 100 LYS B CA 1
ATOM 2851 C C . LYS B 1 100 ? 12.984 23.938 23.203 1 91.38 100 LYS B C 1
ATOM 2853 O O . LYS B 1 100 ? 13.344 22.891 23.75 1 91.38 100 LYS B O 1
ATOM 2858 N N . THR B 1 101 ? 11.75 24.359 23.219 1 89.19 101 THR B N 1
ATOM 2859 C CA . THR B 1 101 ? 10.688 23.578 23.844 1 89.19 101 THR B CA 1
ATOM 2860 C C . THR B 1 101 ? 10.5 22.234 23.141 1 89.19 101 THR B C 1
ATOM 2862 O O . THR B 1 101 ? 10.305 21.203 23.781 1 89.19 101 THR B O 1
ATOM 2865 N N . PHE B 1 102 ? 10.633 22.281 21.891 1 89.81 102 PHE B N 1
ATOM 2866 C CA . PHE B 1 102 ? 10.445 21.062 21.094 1 89.81 102 PHE B CA 1
ATOM 2867 C C . PHE B 1 102 ? 11.578 20.078 21.344 1 89.81 102 PHE B C 1
ATOM 2869 O O . PHE B 1 102 ? 11.352 18.875 21.406 1 89.81 102 PHE B O 1
ATOM 2876 N N . GLU B 1 103 ? 12.727 20.562 21.391 1 87.69 103 GLU B N 1
ATOM 2877 C CA . GLU B 1 103 ? 13.875 19.688 21.594 1 87.69 103 GLU B CA 1
ATOM 2878 C C . GLU B 1 103 ? 13.828 19.031 22.969 1 87.69 103 GLU B C 1
ATOM 2880 O O . GLU B 1 103 ? 14.305 17.906 23.141 1 87.69 103 GLU B O 1
ATOM 2885 N N . LYS B 1 104 ? 13.148 19.688 23.906 1 86.94 104 LYS B N 1
ATOM 2886 C CA . LYS B 1 104 ? 13.047 19.141 25.25 1 86.94 104 LYS B CA 1
ATOM 2887 C C . LYS B 1 104 ? 11.875 18.156 25.359 1 86.94 104 LYS B C 1
ATOM 2889 O O . LYS B 1 104 ? 12.008 17.078 25.953 1 86.94 104 LYS B O 1
ATOM 2894 N N . THR B 1 105 ? 10.727 18.5 24.812 1 82.62 105 THR B N 1
ATOM 2895 C CA . THR B 1 105 ? 9.516 17.703 25 1 82.62 105 THR B CA 1
ATOM 2896 C C . THR B 1 105 ? 9.289 16.781 23.812 1 82.62 105 THR B C 1
ATOM 2898 O O . THR B 1 105 ? 8.617 15.75 23.953 1 82.62 105 THR B O 1
ATOM 2901 N N . ARG B 1 106 ? 9.828 17.141 22.656 1 81.56 106 ARG B N 1
ATOM 2902 C CA . ARG B 1 106 ? 9.641 16.391 21.406 1 81.56 106 ARG B CA 1
ATOM 2903 C C . ARG B 1 106 ? 8.164 16.312 21.047 1 81.56 106 ARG B C 1
ATOM 2905 O O . ARG B 1 106 ? 7.695 15.289 20.547 1 81.56 106 ARG B O 1
ATOM 2912 N N . ARG B 1 107 ? 7.414 17.328 21.453 1 83.12 107 ARG B N 1
ATOM 2913 C CA . ARG B 1 107 ? 5.988 17.391 21.156 1 83.12 107 ARG B CA 1
ATOM 2914 C C . ARG B 1 107 ? 5.664 18.625 20.312 1 83.12 107 ARG B C 1
ATOM 2916 O O . ARG B 1 107 ? 6.289 19.672 20.469 1 83.12 107 ARG B O 1
ATOM 2923 N N . ILE B 1 108 ? 4.684 18.422 19.453 1 85.62 108 ILE B N 1
ATOM 2924 C CA . ILE B 1 108 ? 4.297 19.547 18.609 1 85.62 108 ILE B CA 1
ATOM 2925 C C . ILE B 1 108 ? 3.234 20.375 19.312 1 85.62 108 ILE B C 1
ATOM 2927 O O . ILE B 1 108 ? 2.473 19.859 20.141 1 85.62 108 ILE B O 1
ATOM 2931 N N . ASP B 1 109 ? 3.303 21.578 19.109 1 88.44 109 ASP B N 1
ATOM 2932 C CA . ASP B 1 109 ? 2.273 22.484 19.594 1 88.44 109 ASP B CA 1
ATOM 2933 C C . ASP B 1 109 ? 1.052 22.484 18.688 1 88.44 109 ASP B C 1
ATOM 2935 O O . ASP B 1 109 ? 1.187 22.484 17.453 1 88.44 109 ASP B O 1
ATOM 2939 N N . LEU B 1 110 ? -0.119 22.469 19.281 1 91.25 110 LEU B N 1
ATOM 2940 C CA . LEU B 1 110 ? -1.36 22.375 18.516 1 91.25 110 LEU B CA 1
ATOM 2941 C C . LEU B 1 110 ? -1.726 23.719 17.891 1 91.25 110 LEU B C 1
ATOM 2943 O O . LEU B 1 110 ? -2.621 23.797 17.047 1 91.25 110 LEU B O 1
ATOM 2947 N N . HIS B 1 111 ? -1.011 24.75 18.266 1 92.56 111 HIS B N 1
ATOM 2948 C CA . HIS B 1 111 ? -1.29 26.094 17.766 1 92.56 111 HIS B CA 1
ATOM 2949 C C . HIS B 1 111 ? -0.081 26.672 17.031 1 92.56 111 HIS B C 1
ATOM 2951 O O . HIS B 1 111 ? 0.575 27.578 17.531 1 92.56 111 HIS B O 1
ATOM 2957 N N . PRO B 1 112 ? 0.168 26.219 15.859 1 93.75 112 PRO B N 1
ATOM 2958 C CA . PRO B 1 112 ? 1.312 26.703 15.078 1 93.75 112 PRO B CA 1
ATOM 2959 C C . PRO B 1 112 ? 1.051 28.062 14.43 1 93.75 112 PRO B C 1
ATOM 2961 O O . PRO B 1 112 ? -0.094 28.516 14.383 1 93.75 112 PRO B O 1
ATOM 2964 N N . LYS B 1 113 ? 2.121 28.703 14.008 1 92.94 113 LYS B N 1
ATOM 2965 C CA . LYS B 1 113 ? 1.992 29.969 13.289 1 92.94 113 LYS B CA 1
ATOM 2966 C C . LYS B 1 113 ? 1.43 29.75 11.891 1 92.94 113 LYS B C 1
ATOM 2968 O O . LYS B 1 113 ? 0.68 30.578 11.375 1 92.94 113 LYS B O 1
ATOM 2973 N N . GLY B 1 114 ? 1.814 28.578 11.32 1 93.69 114 GLY B N 1
ATOM 2974 C CA . GLY B 1 114 ? 1.328 28.25 9.992 1 93.69 114 GLY B CA 1
ATOM 2975 C C . GLY B 1 114 ? 1.555 26.797 9.617 1 93.69 114 GLY B C 1
ATOM 2976 O O . GLY B 1 114 ? 2.355 26.109 10.25 1 93.69 114 GLY B O 1
ATOM 2977 N N . ILE B 1 115 ? 0.781 26.375 8.648 1 94.19 115 ILE B N 1
ATOM 2978 C CA . ILE B 1 115 ? 0.891 25.016 8.148 1 94.19 115 ILE B CA 1
ATOM 2979 C C . ILE B 1 115 ? 0.882 25.016 6.621 1 94.19 115 ILE B C 1
ATOM 2981 O O . ILE B 1 115 ? 0.226 25.859 6 1 94.19 115 ILE B O 1
ATOM 2985 N N . ILE B 1 116 ? 1.646 24.109 6.078 1 92.75 116 ILE B N 1
ATOM 2986 C CA . ILE B 1 116 ? 1.718 23.969 4.629 1 92.75 116 ILE B CA 1
ATOM 2987 C C . ILE B 1 116 ? 1.447 22.516 4.238 1 92.75 116 ILE B C 1
ATOM 2989 O O . ILE B 1 116 ? 2.289 21.641 4.449 1 92.75 116 ILE B O 1
ATOM 2993 N N . PRO B 1 117 ? 0.285 22.344 3.73 1 92.56 117 PRO B N 1
ATOM 2994 C CA . PRO B 1 117 ? 0.045 21 3.191 1 92.56 117 PRO B CA 1
ATOM 2995 C C . PRO B 1 117 ? 0.889 20.703 1.954 1 92.56 117 PRO B C 1
ATOM 2997 O O . PRO B 1 117 ? 0.928 21.516 1.021 1 92.56 117 PRO B O 1
ATOM 3000 N N . LEU B 1 118 ? 1.471 19.578 1.889 1 92.75 118 LEU B N 1
ATOM 3001 C CA . LEU B 1 118 ? 2.453 19.297 0.846 1 92.75 118 LEU B CA 1
ATOM 3002 C C . LEU B 1 118 ? 1.825 18.5 -0.294 1 92.75 118 LEU B C 1
ATOM 3004 O O . LEU B 1 118 ? 2.404 18.406 -1.378 1 92.75 118 LEU B O 1
ATOM 3008 N N . ILE B 1 119 ? 0.664 18.031 0.008 1 88.38 119 ILE B N 1
ATOM 3009 C CA . ILE B 1 119 ? 0.025 17.219 -1.022 1 88.38 119 ILE B CA 1
ATOM 3010 C C . ILE B 1 119 ? -0.292 18.094 -2.238 1 88.38 119 ILE B C 1
ATOM 3012 O O . ILE B 1 119 ? -0.917 19.141 -2.109 1 88.38 119 ILE B O 1
ATOM 3016 N N . GLY B 1 120 ? 0.197 17.656 -3.371 1 85.81 120 GLY B N 1
ATOM 3017 C CA . GLY B 1 120 ? -0.057 18.391 -4.605 1 85.81 120 GLY B CA 1
ATOM 3018 C C . GLY B 1 120 ? 0.944 19.5 -4.867 1 85.81 120 GLY B C 1
ATOM 3019 O O . GLY B 1 120 ? 0.852 20.203 -5.875 1 85.81 120 GLY B O 1
ATOM 3020 N N . CYS B 1 121 ? 1.869 19.625 -3.971 1 90.94 121 CYS B N 1
ATOM 3021 C CA . CYS B 1 121 ? 2.857 20.688 -4.121 1 90.94 121 CYS B CA 1
ATOM 3022 C C . CYS B 1 121 ? 4.027 20.234 -4.984 1 90.94 121 CYS B C 1
ATOM 3024 O O . CYS B 1 121 ? 4.316 19.031 -5.059 1 90.94 121 CYS B O 1
ATOM 3026 N N . SER B 1 122 ? 4.566 21.219 -5.66 1 90.94 122 SER B N 1
ATOM 3027 C CA . SER B 1 122 ? 5.812 21 -6.391 1 90.94 122 SER B CA 1
ATOM 3028 C C . SER B 1 122 ? 6.996 21.641 -5.664 1 90.94 122 SER B C 1
ATOM 3030 O O . SER B 1 122 ? 6.953 22.812 -5.312 1 90.94 122 SER B O 1
ATOM 3032 N N . ILE B 1 123 ? 7.926 20.812 -5.387 1 93.06 123 ILE B N 1
ATOM 3033 C CA . ILE B 1 123 ? 9.078 21.297 -4.637 1 93.06 123 ILE B CA 1
ATOM 3034 C C . ILE B 1 123 ? 10.305 21.328 -5.547 1 93.06 123 ILE B C 1
ATOM 3036 O O . ILE B 1 123 ? 10.68 20.312 -6.137 1 93.06 123 ILE B O 1
ATOM 3040 N N . VAL B 1 124 ? 10.883 22.484 -5.707 1 89.25 124 VAL B N 1
ATOM 3041 C CA . VAL B 1 124 ? 12.039 22.641 -6.574 1 89.25 124 VAL B CA 1
ATOM 3042 C C . VAL B 1 124 ? 13.172 23.312 -5.805 1 89.25 124 VAL B C 1
ATOM 3044 O O . VAL B 1 124 ? 12.93 24.141 -4.926 1 89.25 124 VAL B O 1
ATOM 3047 N N . CYS B 1 125 ? 14.266 22.734 -6.102 1 85.44 125 CYS B N 1
ATOM 3048 C CA . CYS B 1 125 ? 15.445 23.344 -5.504 1 85.44 125 CYS B CA 1
ATOM 3049 C C . CYS B 1 125 ? 15.953 24.5 -6.359 1 85.44 125 CYS B C 1
ATOM 3051 O O . CYS B 1 125 ? 15.969 24.406 -7.59 1 85.44 125 CYS B O 1
ATOM 3053 N N . GLY B 1 126 ? 15.844 25.703 -5.859 1 74.69 126 GLY B N 1
ATOM 3054 C CA . GLY B 1 126 ? 16.359 26.797 -6.672 1 74.69 126 GLY B CA 1
ATOM 3055 C C . GLY B 1 126 ? 17.281 27.734 -5.898 1 74.69 126 GLY B C 1
ATOM 3056 O O . GLY B 1 126 ? 17.375 27.641 -4.676 1 74.69 126 GLY B O 1
ATOM 3057 N N . GLY B 1 127 ? 18.375 28.234 -6.582 1 60.56 127 GLY B N 1
ATOM 3058 C CA . GLY B 1 127 ? 19.219 29.312 -6.109 1 60.56 127 GLY B CA 1
ATOM 3059 C C . GLY B 1 127 ? 18.641 30.688 -6.379 1 60.56 127 GLY B C 1
ATOM 3060 O O . GLY B 1 127 ? 18.203 30.984 -7.496 1 60.56 127 GLY B O 1
ATOM 3061 N N . ASP B 1 128 ? 17.484 31.156 -5.656 1 53.94 128 ASP B N 1
ATOM 3062 C CA . ASP B 1 128 ? 17.172 32.531 -5.996 1 53.94 128 ASP B CA 1
ATOM 3063 C C . ASP B 1 128 ? 18.422 33.406 -6.008 1 53.94 128 ASP B C 1
ATOM 3065 O O . ASP B 1 128 ? 19.453 33.031 -5.441 1 53.94 128 ASP B O 1
ATOM 3069 N N . VAL B 1 129 ? 18.203 34.562 -6.746 1 47.75 129 VAL B N 1
ATOM 3070 C CA . VAL B 1 129 ? 19.188 35.625 -6.812 1 47.75 129 VAL B CA 1
ATOM 3071 C C . VAL B 1 129 ? 19.547 36.062 -5.398 1 47.75 129 VAL B C 1
ATOM 3073 O O . VAL B 1 129 ? 18.719 36.656 -4.703 1 47.75 129 VAL B O 1
ATOM 3076 N N . GLY B 1 130 ? 20.547 35.406 -4.742 1 55.88 130 GLY B N 1
ATOM 3077 C CA . GLY B 1 130 ? 21.203 35.875 -3.537 1 55.88 130 GLY B CA 1
ATOM 3078 C C . GLY B 1 130 ? 21.266 34.812 -2.438 1 55.88 130 GLY B C 1
ATOM 3079 O O . GLY B 1 130 ? 22.078 34.906 -1.524 1 55.88 130 GLY B O 1
ATOM 3080 N N . LYS B 1 131 ? 20.016 34.094 -2.203 1 62.09 131 LYS B N 1
ATOM 3081 C CA . LYS B 1 131 ? 20.188 33.188 -1.088 1 62.09 131 LYS B CA 1
ATOM 3082 C C . LYS B 1 131 ? 20.438 31.766 -1.586 1 62.09 131 LYS B C 1
ATOM 3084 O O . LYS B 1 131 ? 19.828 31.328 -2.561 1 62.09 131 LYS B O 1
ATOM 3089 N N . LYS B 1 132 ? 21.531 31.281 -1.135 1 73.62 132 LYS B N 1
ATOM 3090 C CA . LYS B 1 132 ? 22.031 29.938 -1.458 1 73.62 132 LYS B CA 1
ATOM 3091 C C . LYS B 1 132 ? 21.188 28.859 -0.772 1 73.62 132 LYS B C 1
ATOM 3093 O O . LYS B 1 132 ? 20.656 29.094 0.312 1 73.62 132 LYS B O 1
ATOM 3098 N N . HIS B 1 133 ? 20.812 27.797 -1.414 1 84.88 133 HIS B N 1
ATOM 3099 C CA . HIS B 1 133 ? 20.234 26.547 -0.95 1 84.88 133 HIS B CA 1
ATOM 3100 C C . HIS B 1 133 ? 18.734 26.719 -0.651 1 84.88 133 HIS B C 1
ATOM 3102 O O . HIS B 1 133 ? 18.266 26.344 0.422 1 84.88 133 HIS B O 1
ATOM 3108 N N . CYS B 1 134 ? 18 27.422 -1.565 1 88.5 134 CYS B N 1
ATOM 3109 C CA . CYS B 1 134 ? 16.578 27.703 -1.387 1 88.5 134 CYS B CA 1
ATOM 3110 C C . CYS B 1 134 ? 15.719 26.562 -1.92 1 88.5 134 CYS B C 1
ATOM 3112 O O . CYS B 1 134 ? 16.109 25.875 -2.861 1 88.5 134 CYS B O 1
ATOM 3114 N N . LEU B 1 135 ? 14.648 26.344 -1.257 1 91.5 135 LEU B N 1
ATOM 3115 C CA . LEU B 1 135 ? 13.617 25.406 -1.687 1 91.5 135 LEU B CA 1
ATOM 3116 C C . LEU B 1 135 ? 12.312 26.141 -1.999 1 91.5 135 LEU B C 1
ATOM 3118 O O . LEU B 1 135 ? 11.828 26.922 -1.185 1 91.5 135 LEU B O 1
ATOM 3122 N N . LEU B 1 136 ? 11.852 25.906 -3.148 1 90.62 136 LEU B N 1
ATOM 3123 C CA . LEU B 1 136 ? 10.602 26.531 -3.586 1 90.62 136 LEU B CA 1
ATOM 3124 C C . LEU B 1 136 ? 9.445 25.531 -3.51 1 90.62 136 LEU B C 1
ATOM 3126 O O . LEU B 1 136 ? 9.5 24.469 -4.125 1 90.62 136 LEU B O 1
ATOM 3130 N N . ILE B 1 137 ? 8.469 25.875 -2.717 1 91.75 137 ILE B N 1
ATOM 3131 C CA . ILE B 1 137 ? 7.27 25.062 -2.594 1 91.75 137 ILE B CA 1
ATOM 3132 C C . ILE B 1 137 ? 6.098 25.75 -3.285 1 91.75 137 ILE B C 1
ATOM 3134 O O . ILE B 1 137 ? 5.652 26.812 -2.842 1 91.75 137 ILE B O 1
ATOM 3138 N N . ALA B 1 138 ? 5.703 25.125 -4.34 1 90 138 ALA B N 1
ATOM 3139 C CA . ALA B 1 138 ? 4.629 25.75 -5.113 1 90 138 ALA B CA 1
ATOM 3140 C C . ALA B 1 138 ? 3.402 24.844 -5.172 1 90 138 ALA B C 1
ATOM 3142 O O . ALA B 1 138 ? 3.531 23.609 -5.254 1 90 138 ALA B O 1
ATOM 3143 N N . HIS B 1 139 ? 2.305 25.422 -4.934 1 87.25 139 HIS B N 1
ATOM 3144 C CA . HIS B 1 139 ? 1.017 24.75 -5.07 1 87.25 139 HIS B CA 1
ATOM 3145 C C . HIS B 1 139 ? 0.024 25.609 -5.844 1 87.25 139 HIS B C 1
ATOM 3147 O O . HIS B 1 139 ? -0.03 26.828 -5.648 1 87.25 139 HIS B O 1
ATOM 3153 N N . PRO B 1 140 ? -0.712 24.969 -6.723 1 79.25 140 PRO B N 1
ATOM 3154 C CA . PRO B 1 140 ? -1.67 25.75 -7.523 1 79.25 140 PRO B CA 1
ATOM 3155 C C . PRO B 1 140 ? -2.691 26.484 -6.664 1 79.25 140 PRO B C 1
ATOM 3157 O O . PRO B 1 140 ? -3.215 27.531 -7.082 1 79.25 140 PRO B O 1
ATOM 3160 N N . GLN B 1 141 ? -2.928 25.984 -5.5 1 75.19 141 GLN B N 1
ATOM 3161 C CA . GLN B 1 141 ? -3.947 26.578 -4.645 1 75.19 141 GLN B CA 1
ATOM 3162 C C . GLN B 1 141 ? -3.354 27.656 -3.752 1 75.19 141 GLN B C 1
ATOM 3164 O O . GLN B 1 141 ? -4.082 28.375 -3.055 1 75.19 141 GLN B O 1
ATOM 3169 N N . PHE B 1 142 ? -2.045 27.797 -3.717 1 81.69 142 PHE B N 1
ATOM 3170 C CA . PHE B 1 142 ? -1.4 28.844 -2.92 1 81.69 142 PHE B CA 1
ATOM 3171 C C . PHE B 1 142 ? -1.354 30.156 -3.684 1 81.69 142 PHE B C 1
ATOM 3173 O O . PHE B 1 142 ? -1.142 30.172 -4.898 1 81.69 142 PHE B O 1
ATOM 3180 N N . PRO B 1 143 ? -1.656 31.172 -2.959 1 76.44 143 PRO B N 1
ATOM 3181 C CA . PRO B 1 143 ? -1.551 32.469 -3.648 1 76.44 143 PRO B CA 1
ATOM 3182 C C . PRO B 1 143 ? -0.134 32.75 -4.137 1 76.44 143 PRO B C 1
ATOM 3184 O O . PRO B 1 143 ? 0.045 33.344 -5.203 1 76.44 143 PRO B O 1
ATOM 3187 N N . SER B 1 144 ? 0.874 32.375 -3.379 1 82.12 144 SER B N 1
ATOM 3188 C CA . SER B 1 144 ? 2.271 32.562 -3.758 1 82.12 144 SER B CA 1
ATOM 3189 C C . SER B 1 144 ? 3.113 31.359 -3.336 1 82.12 144 SER B C 1
ATOM 3191 O O . SER B 1 144 ? 2.727 30.609 -2.439 1 82.12 144 SER B O 1
ATOM 3193 N N . ALA B 1 145 ? 4.195 31.266 -4.07 1 86.25 145 ALA B N 1
ATOM 3194 C CA . ALA B 1 145 ? 5.113 30.172 -3.732 1 86.25 145 ALA B CA 1
ATOM 3195 C C . ALA B 1 145 ? 5.832 30.453 -2.416 1 86.25 145 ALA B C 1
ATOM 3197 O O . ALA B 1 145 ? 6.184 31.594 -2.121 1 86.25 145 ALA B O 1
ATOM 3198 N N . ILE B 1 146 ? 5.941 29.453 -1.732 1 88.81 146 ILE B N 1
ATOM 3199 C CA . ILE B 1 146 ? 6.641 29.562 -0.457 1 88.81 146 ILE B CA 1
ATOM 3200 C C . ILE B 1 146 ? 8.117 29.203 -0.644 1 88.81 146 ILE B C 1
ATOM 3202 O O . ILE B 1 146 ? 8.438 28.141 -1.163 1 88.81 146 ILE B O 1
ATOM 3206 N N . ILE B 1 147 ? 8.953 30.172 -0.227 1 88.75 147 ILE B N 1
ATOM 3207 C CA . ILE B 1 147 ? 10.391 29.969 -0.405 1 88.75 147 ILE B CA 1
ATOM 3208 C C . ILE B 1 147 ? 11.062 29.797 0.957 1 88.75 147 ILE B C 1
ATOM 3210 O O . ILE B 1 147 ? 10.914 30.641 1.839 1 88.75 147 ILE B O 1
ATOM 3214 N N . VAL B 1 148 ? 11.742 28.688 1.115 1 90.75 148 VAL B N 1
ATOM 3215 C CA . VAL B 1 148 ? 12.5 28.422 2.336 1 90.75 148 VAL B CA 1
ATOM 3216 C C . VAL B 1 148 ? 13.977 28.203 1.999 1 90.75 148 VAL B C 1
ATOM 3218 O O . VAL B 1 148 ? 14.305 27.641 0.953 1 90.75 148 VAL B O 1
ATOM 3221 N N . ALA B 1 149 ? 14.758 28.719 2.871 1 90.06 149 ALA B N 1
ATOM 3222 C CA . ALA B 1 149 ? 16.203 28.625 2.631 1 90.06 149 ALA B CA 1
ATOM 3223 C C . ALA B 1 149 ? 16.891 27.875 3.771 1 90.06 149 ALA B C 1
ATOM 3225 O O . ALA B 1 149 ? 16.609 28.125 4.945 1 90.06 149 ALA B O 1
ATOM 3226 N N . ALA B 1 150 ? 17.719 26.984 3.412 1 90.94 150 ALA B N 1
ATOM 3227 C CA . ALA B 1 150 ? 18.5 26.234 4.391 1 90.94 150 ALA B CA 1
ATOM 3228 C C . ALA B 1 150 ? 19.891 26.844 4.547 1 90.94 150 ALA B C 1
ATOM 3230 O O . ALA B 1 150 ? 20.406 27.5 3.633 1 90.94 150 ALA B O 1
ATOM 3231 N N . PRO B 1 151 ? 20.547 26.625 5.695 1 86.31 151 PRO B N 1
ATOM 3232 C CA . PRO B 1 151 ? 21.891 27.172 5.926 1 86.31 151 PRO B CA 1
ATOM 3233 C C . PRO B 1 151 ? 22.969 26.438 5.141 1 86.31 151 PRO B C 1
ATOM 3235 O O . PRO B 1 151 ? 23.984 27.031 4.773 1 86.31 151 PRO B O 1
ATOM 3238 N N . ASP B 1 152 ? 22.797 25.156 4.965 1 88.94 152 ASP B N 1
ATOM 3239 C CA . ASP B 1 152 ? 23.797 24.344 4.297 1 88.94 152 ASP B CA 1
ATOM 3240 C C . ASP B 1 152 ? 23.172 23.453 3.236 1 88.94 152 ASP B C 1
ATOM 3242 O O . ASP B 1 152 ? 21.953 23.266 3.221 1 88.94 152 ASP B O 1
ATOM 3246 N N . PHE B 1 153 ? 24.094 22.953 2.369 1 89.19 153 PHE B N 1
ATOM 3247 C CA . PHE B 1 153 ? 23.656 22.109 1.271 1 89.19 153 PHE B CA 1
ATOM 3248 C C . PHE B 1 153 ? 23.156 20.766 1.794 1 89.19 153 PHE B C 1
ATOM 3250 O O . PHE B 1 153 ? 22.188 20.203 1.276 1 89.19 153 PHE B O 1
ATOM 3257 N N . LYS B 1 154 ? 23.812 20.328 2.746 1 91.56 154 LYS B N 1
ATOM 3258 C CA . LYS B 1 154 ? 23.438 19.031 3.305 1 91.56 154 LYS B CA 1
ATOM 3259 C C . LYS B 1 154 ? 22.016 19.078 3.877 1 91.56 154 LYS B C 1
ATOM 3261 O O . LYS B 1 154 ? 21.203 18.188 3.619 1 91.56 154 LYS B O 1
ATOM 3266 N N . THR B 1 155 ? 21.766 20.141 4.559 1 91.69 155 THR B N 1
ATOM 3267 C CA . THR B 1 155 ? 20.438 20.328 5.152 1 91.69 155 THR B CA 1
ATOM 3268 C C . THR B 1 155 ? 19.391 20.531 4.07 1 91.69 155 THR B C 1
ATOM 3270 O O . THR B 1 155 ? 18.266 20.047 4.191 1 91.69 155 THR B O 1
ATOM 3273 N N . GLN B 1 156 ? 19.797 21.203 3.047 1 9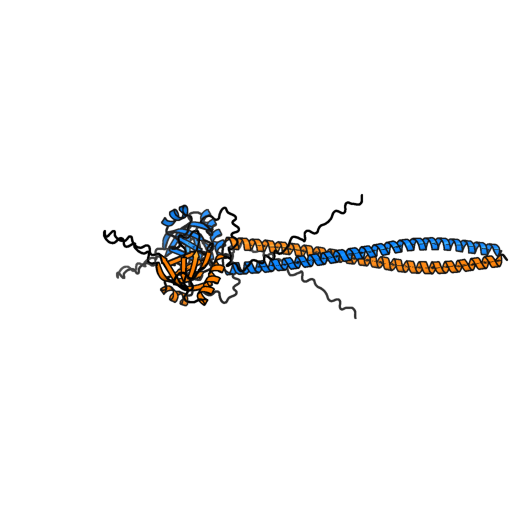1.31 156 GLN B N 1
ATOM 3274 C CA . GLN B 1 156 ? 18.859 21.422 1.953 1 91.31 156 GLN B CA 1
ATOM 3275 C C . GLN B 1 156 ? 18.453 20.109 1.295 1 91.31 156 GLN B C 1
ATOM 3277 O O . GLN B 1 156 ? 17.281 19.891 0.992 1 91.31 156 GLN B O 1
ATOM 3282 N N . ASP B 1 157 ? 19.453 19.297 1.079 1 92 157 ASP B N 1
ATOM 3283 C CA . ASP B 1 157 ? 19.203 18.016 0.427 1 92 157 ASP B CA 1
ATOM 3284 C C . ASP B 1 157 ? 18.344 17.109 1.303 1 92 157 ASP B C 1
ATOM 3286 O O . ASP B 1 157 ? 17.469 16.391 0.799 1 92 157 ASP B O 1
ATOM 3290 N N . GLU B 1 158 ? 18.531 17.141 2.506 1 93.25 158 GLU B N 1
ATOM 3291 C CA . GLU B 1 158 ? 17.75 16.359 3.443 1 93.25 158 GLU B CA 1
ATOM 3292 C C . GLU B 1 158 ? 16.281 16.812 3.447 1 93.25 158 GLU B C 1
ATOM 3294 O O . GLU B 1 158 ? 15.375 15.977 3.412 1 93.25 158 GLU B O 1
ATOM 3299 N N . TRP B 1 159 ? 16.141 18.094 3.453 1 94 159 TRP B N 1
ATOM 3300 C CA . TRP B 1 159 ? 14.781 18.625 3.451 1 94 159 TRP B CA 1
ATOM 3301 C C . TRP B 1 159 ? 14.086 18.344 2.123 1 94 159 TRP B C 1
ATOM 3303 O O . TRP B 1 159 ? 12.891 18.047 2.094 1 94 159 TRP B O 1
ATOM 3313 N N . LEU B 1 160 ? 14.844 18.453 1.107 1 94.06 160 LEU B N 1
ATOM 3314 C CA . LEU B 1 160 ? 14.273 18.188 -0.21 1 94.06 160 LEU B CA 1
ATOM 3315 C C . LEU B 1 160 ? 13.758 16.766 -0.298 1 94.06 160 LEU B C 1
ATOM 3317 O O . LEU B 1 160 ? 12.625 16.531 -0.729 1 94.06 160 LEU B O 1
ATOM 3321 N N . LYS B 1 161 ? 14.57 15.836 0.112 1 93.38 161 LYS B N 1
ATOM 3322 C CA . LYS B 1 161 ? 14.18 14.43 0.081 1 93.38 161 LYS B CA 1
ATOM 3323 C C . LYS B 1 161 ? 12.984 14.172 0.994 1 93.38 161 LYS B C 1
ATOM 3325 O O . LYS B 1 161 ? 12.055 13.461 0.616 1 93.38 161 LYS B O 1
ATOM 3330 N N . ALA B 1 162 ? 13.008 14.812 2.104 1 93.88 162 ALA B N 1
ATOM 3331 C CA . ALA B 1 162 ? 11.945 14.609 3.08 1 93.88 162 ALA B CA 1
ATOM 3332 C C . ALA B 1 162 ? 10.633 15.211 2.586 1 93.88 162 ALA B C 1
ATOM 3334 O O . ALA B 1 162 ? 9.57 14.586 2.701 1 93.88 162 ALA B O 1
ATOM 3335 N N . LEU B 1 163 ? 10.719 16.344 1.995 1 94.56 163 LEU B N 1
ATOM 3336 C CA . LEU B 1 163 ? 9.523 17.016 1.502 1 94.56 163 LEU B CA 1
ATOM 3337 C C . LEU B 1 163 ? 8.914 16.266 0.326 1 94.56 163 LEU B C 1
ATOM 3339 O O . LEU B 1 163 ? 7.695 16.109 0.244 1 94.56 163 LEU B O 1
ATOM 3343 N N . ARG B 1 164 ? 9.758 15.773 -0.484 1 91.94 164 ARG B N 1
ATOM 3344 C CA . ARG B 1 164 ? 9.273 15.023 -1.64 1 91.94 164 ARG B CA 1
ATOM 3345 C C . ARG B 1 164 ? 8.609 13.719 -1.208 1 91.94 164 ARG B C 1
ATOM 3347 O O . ARG B 1 164 ? 7.582 13.328 -1.762 1 91.94 164 ARG B O 1
ATOM 3354 N N . SER B 1 165 ? 9.195 13.133 -0.259 1 91.12 165 SER B N 1
ATOM 3355 C CA . SER B 1 165 ? 8.609 11.898 0.258 1 91.12 165 SER B CA 1
ATOM 3356 C C . SER B 1 165 ? 7.27 12.156 0.938 1 91.12 165 SER B C 1
ATOM 3358 O O . SER B 1 165 ? 6.363 11.328 0.875 1 91.12 165 SER B O 1
ATOM 3360 N N . ALA B 1 166 ? 7.16 13.336 1.521 1 92.31 166 ALA B N 1
ATOM 3361 C CA . ALA B 1 166 ? 5.949 13.68 2.254 1 92.31 166 ALA B CA 1
ATOM 3362 C C . ALA B 1 166 ? 4.789 13.961 1.298 1 92.31 166 ALA B C 1
ATOM 3364 O O . ALA B 1 166 ? 3.623 13.828 1.671 1 92.31 166 ALA B O 1
ATOM 3365 N N . THR B 1 167 ? 5.117 14.328 0.081 1 90.25 167 THR B N 1
ATOM 3366 C CA . THR B 1 167 ? 4.074 14.617 -0.897 1 90.25 167 THR B CA 1
ATOM 3367 C C . THR B 1 167 ? 3.352 13.336 -1.311 1 90.25 167 THR B C 1
ATOM 3369 O O . THR B 1 167 ? 2.254 13.391 -1.868 1 90.25 167 THR B O 1
ATOM 3372 N N . LYS B 1 168 ? 3.902 12.133 -1.032 1 87.88 168 LYS B N 1
ATOM 3373 C CA . LYS B 1 168 ? 3.326 10.859 -1.438 1 87.88 168 LYS B CA 1
ATOM 3374 C C . LYS B 1 168 ? 2.312 10.359 -0.411 1 87.88 168 LYS B C 1
ATOM 3376 O O . LYS B 1 168 ? 1.521 9.461 -0.697 1 87.88 168 LYS B O 1
ATOM 3381 N N . ILE B 1 169 ? 2.344 11.023 0.734 1 88.62 169 ILE B N 1
ATOM 3382 C CA . ILE B 1 169 ? 1.467 10.594 1.819 1 88.62 169 ILE B CA 1
ATOM 3383 C C . ILE B 1 169 ? 0.092 11.242 1.657 1 88.62 169 ILE B C 1
ATOM 3385 O O . ILE B 1 169 ? -0.086 12.422 1.951 1 88.62 169 ILE B O 1
ATOM 3389 N N . SER B 1 170 ? -0.791 10.539 1.106 1 88 170 SER B N 1
ATOM 3390 C CA . SER B 1 170 ? -2.143 11.039 0.879 1 88 170 SER B CA 1
ATOM 3391 C C . SER B 1 170 ? -3.186 9.969 1.185 1 88 170 SER B C 1
ATOM 3393 O O . SER B 1 170 ? -2.861 8.781 1.261 1 88 170 SER B O 1
ATOM 3395 N N . PHE B 1 171 ? -4.371 10.422 1.41 1 86.12 171 PHE B N 1
ATOM 3396 C CA . PHE B 1 171 ? -5.496 9.523 1.622 1 86.12 171 PHE B CA 1
ATOM 3397 C C . PHE B 1 171 ? -5.734 8.648 0.395 1 86.12 171 PHE B C 1
ATOM 3399 O O . PHE B 1 171 ? -5.922 7.441 0.516 1 86.12 171 PHE B O 1
ATOM 3406 N N . LYS B 1 172 ? -5.652 9.195 -0.741 1 85.19 172 LYS B N 1
ATOM 3407 C CA . LYS B 1 172 ? -5.863 8.484 -2 1 85.19 172 LYS B CA 1
ATOM 3408 C C . LYS B 1 172 ? -4.82 7.383 -2.193 1 85.19 172 LYS B C 1
ATOM 3410 O O . LYS B 1 172 ? -5.164 6.254 -2.545 1 85.19 172 LYS B O 1
ATOM 3415 N N . ASN B 1 173 ? -3.619 7.75 -1.954 1 84.5 173 ASN B N 1
ATOM 3416 C CA . ASN B 1 173 ? -2.543 6.781 -2.137 1 84.5 173 ASN B CA 1
ATOM 3417 C C . ASN B 1 173 ? -2.656 5.625 -1.146 1 84.5 173 ASN B C 1
ATOM 3419 O O . ASN B 1 173 ? -2.32 4.484 -1.475 1 84.5 173 ASN B O 1
ATOM 3423 N N . THR B 1 174 ? -3.145 5.945 0.026 1 86.38 174 THR B N 1
ATOM 3424 C CA . THR B 1 174 ? -3.328 4.895 1.024 1 86.38 174 THR B CA 1
ATOM 3425 C C . THR B 1 174 ? -4.441 3.938 0.604 1 86.38 174 THR B C 1
ATOM 3427 O O . THR B 1 174 ? -4.297 2.721 0.724 1 86.38 174 THR B O 1
ATOM 3430 N N . LEU B 1 175 ? -5.492 4.465 0.119 1 84.81 175 LEU B N 1
ATOM 3431 C CA . LEU B 1 175 ? -6.605 3.637 -0.332 1 84.81 175 LEU B CA 1
ATOM 3432 C C . LEU B 1 175 ? -6.191 2.76 -1.509 1 84.81 175 LEU B C 1
ATOM 3434 O O . LEU B 1 175 ? -6.496 1.566 -1.537 1 84.81 175 LEU B O 1
ATOM 3438 N N . VAL B 1 176 ? -5.52 3.336 -2.408 1 86.75 176 VAL B N 1
ATOM 3439 C CA . VAL B 1 176 ? -5.066 2.609 -3.59 1 86.75 176 VAL B CA 1
ATOM 3440 C C . VAL B 1 176 ? -4.074 1.523 -3.18 1 86.75 176 VAL B C 1
ATOM 3442 O O . VAL B 1 176 ? -4.125 0.403 -3.693 1 86.75 176 VAL B O 1
ATOM 3445 N N . GLY B 1 177 ? -3.25 1.882 -2.273 1 88.88 177 GLY B N 1
ATOM 3446 C CA . GLY B 1 177 ? -2.295 0.893 -1.798 1 88.88 177 GLY B CA 1
ATOM 3447 C C . GLY B 1 177 ? -2.953 -0.314 -1.158 1 88.88 177 GLY B C 1
ATOM 3448 O O . GLY B 1 177 ? -2.574 -1.454 -1.434 1 88.88 177 GLY B O 1
ATOM 3449 N N . GLU B 1 178 ? -3.922 -0.037 -0.398 1 88.69 178 GLU B N 1
ATOM 3450 C CA . GLU B 1 178 ? -4.641 -1.126 0.257 1 88.69 178 GLU B CA 1
ATOM 3451 C C . GLU B 1 178 ? -5.352 -2.01 -0.762 1 88.69 178 GLU B C 1
ATOM 3453 O O . GLU B 1 178 ? -5.348 -3.236 -0.639 1 88.69 178 GLU B O 1
ATOM 3458 N N . THR B 1 179 ? -5.953 -1.442 -1.695 1 91.38 179 THR B N 1
ATOM 3459 C CA . THR B 1 179 ? -6.664 -2.184 -2.73 1 91.38 179 THR B CA 1
ATOM 3460 C C . THR B 1 179 ? -5.695 -3.023 -3.557 1 91.38 179 THR B C 1
ATOM 3462 O O . THR B 1 179 ? -5.973 -4.188 -3.857 1 91.38 179 THR B O 1
ATOM 3465 N N . MET B 1 180 ? -4.625 -2.441 -3.867 1 92.69 180 MET B N 1
ATOM 3466 C CA . MET B 1 180 ? -3.617 -3.143 -4.656 1 92.69 180 MET B CA 1
ATOM 3467 C C . MET B 1 180 ? -3.078 -4.352 -3.9 1 92.69 180 MET B C 1
ATOM 3469 O O . MET B 1 180 ? -2.875 -5.418 -4.484 1 92.69 180 MET B O 1
ATOM 3473 N N . ILE B 1 181 ? -2.896 -4.168 -2.746 1 93.25 181 ILE B N 1
ATOM 3474 C CA . ILE B 1 181 ? -2.395 -5.266 -1.925 1 93.25 181 ILE B CA 1
ATOM 3475 C C . ILE B 1 181 ? -3.41 -6.406 -1.91 1 93.25 181 ILE B C 1
ATOM 3477 O O . ILE B 1 181 ? -3.047 -7.574 -2.078 1 93.25 181 ILE B O 1
ATOM 3481 N N . ARG B 1 182 ? -4.613 -6.09 -1.723 1 94.25 182 ARG B N 1
ATOM 3482 C CA . ARG B 1 182 ? -5.664 -7.105 -1.713 1 94.25 182 ARG B CA 1
ATOM 3483 C C . ARG B 1 182 ? -5.73 -7.836 -3.049 1 94.25 182 ARG B C 1
ATOM 3485 O O . ARG B 1 182 ? -5.867 -9.062 -3.086 1 94.25 182 ARG B O 1
ATOM 3492 N N . GLU B 1 183 ? -5.586 -7.141 -4.078 1 94.56 183 GLU B N 1
ATOM 3493 C CA . GLU B 1 183 ? -5.645 -7.73 -5.414 1 94.56 183 GLU B CA 1
ATOM 3494 C C . GLU B 1 183 ? -4.449 -8.648 -5.664 1 94.56 183 GLU B C 1
ATOM 3496 O O . GLU B 1 183 ? -4.605 -9.75 -6.184 1 94.56 183 GLU B O 1
ATOM 3501 N N . LEU B 1 184 ? -3.33 -8.141 -5.309 1 95.62 184 LEU B N 1
ATOM 3502 C CA . LEU B 1 184 ? -2.119 -8.93 -5.508 1 95.62 184 LEU B CA 1
ATOM 3503 C C . LEU B 1 184 ? -2.145 -10.195 -4.656 1 95.62 184 LEU B C 1
ATOM 3505 O O . LEU B 1 184 ? -1.719 -11.258 -5.105 1 95.62 184 LEU B O 1
ATOM 3509 N N . GLU B 1 185 ? -2.662 -10.094 -3.492 1 94.69 185 GLU B N 1
ATOM 3510 C CA . GLU B 1 185 ? -2.801 -11.266 -2.631 1 94.69 185 GLU B CA 1
ATOM 3511 C C . GLU B 1 185 ? -3.777 -12.273 -3.223 1 94.69 185 GLU B C 1
ATOM 3513 O O . GLU B 1 185 ? -3.512 -13.477 -3.221 1 94.69 185 GLU B O 1
ATOM 3518 N N . SER B 1 186 ? -4.859 -11.852 -3.688 1 96.06 186 SER B N 1
ATOM 3519 C CA . SER B 1 186 ? -5.844 -12.734 -4.316 1 96.06 186 SER B CA 1
ATOM 3520 C C . SER B 1 186 ? -5.258 -13.43 -5.539 1 96.06 186 SER B C 1
ATOM 3522 O O . SER B 1 186 ? -5.457 -14.633 -5.727 1 96.06 186 SER B O 1
ATOM 3524 N N . ARG B 1 187 ? -4.617 -12.742 -6.332 1 94.44 187 ARG B N 1
ATOM 3525 C CA . ARG B 1 187 ? -3.965 -13.312 -7.504 1 94.44 187 ARG B CA 1
ATOM 3526 C C . ARG B 1 187 ? -2.932 -14.359 -7.105 1 94.44 187 ARG B C 1
ATOM 3528 O O . ARG B 1 187 ? -2.799 -15.391 -7.766 1 94.44 187 ARG B O 1
ATOM 3535 N N . GLY B 1 188 ? -2.268 -14 -6.082 1 93.62 188 GLY B N 1
ATOM 3536 C CA . GLY B 1 188 ? -1.298 -14.961 -5.59 1 93.62 188 GLY B CA 1
ATOM 3537 C C . GLY B 1 188 ? -1.926 -16.281 -5.18 1 93.62 188 GLY B C 1
ATOM 3538 O O . GLY B 1 188 ? -1.398 -17.359 -5.496 1 93.62 188 GLY B O 1
ATOM 3539 N N . VAL B 1 189 ? -2.963 -16.188 -4.52 1 94.5 189 VAL B N 1
ATOM 3540 C CA . VAL B 1 189 ? -3.674 -17.375 -4.09 1 94.5 189 VAL B CA 1
ATOM 3541 C C . VAL B 1 189 ? -4.148 -18.156 -5.312 1 94.5 189 VAL B C 1
ATOM 3543 O O . VAL B 1 189 ? -4.016 -19.391 -5.363 1 94.5 189 VAL B O 1
ATOM 3546 N N . MET B 1 190 ? -4.629 -17.516 -6.305 1 95.56 190 MET B N 1
ATOM 3547 C CA . MET B 1 190 ? -5.102 -18.156 -7.531 1 95.56 190 MET B CA 1
ATOM 3548 C C . MET B 1 190 ? -3.955 -18.859 -8.258 1 95.56 190 MET B C 1
ATOM 3550 O O . MET B 1 190 ? -4.102 -20 -8.711 1 95.56 190 MET B O 1
ATOM 3554 N N . LEU B 1 191 ? -2.895 -18.219 -8.305 1 95.31 191 LEU B N 1
ATOM 3555 C CA . LEU B 1 191 ? -1.732 -18.781 -8.977 1 95.31 191 LEU B CA 1
ATOM 3556 C C . LEU B 1 191 ? -1.226 -20.016 -8.242 1 95.31 191 LEU B C 1
ATOM 3558 O O . LEU B 1 191 ? -0.81 -21 -8.867 1 95.31 191 LEU B O 1
ATOM 3562 N N . CYS B 1 192 ? -1.316 -19.984 -7.027 1 93.44 192 CYS B N 1
ATOM 3563 C CA . CYS B 1 192 ? -0.904 -21.125 -6.227 1 93.44 192 CYS B CA 1
ATOM 3564 C C . CYS B 1 192 ? -1.828 -22.312 -6.465 1 93.44 192 CYS B C 1
ATOM 3566 O O . CYS B 1 192 ? -1.366 -23.453 -6.586 1 93.44 192 CYS B O 1
ATOM 3568 N N . GLU B 1 193 ? -3.055 -22.016 -6.531 1 95.38 193 GLU B N 1
ATOM 3569 C CA . GLU B 1 193 ? -4.016 -23.062 -6.809 1 95.38 193 GLU B CA 1
ATOM 3570 C C . GLU B 1 193 ? -3.811 -23.656 -8.203 1 95.38 193 GLU B C 1
ATOM 3572 O O . GLU B 1 193 ? -3.898 -24.859 -8.391 1 95.38 193 GLU B O 1
ATOM 3577 N N . GLU B 1 194 ? -3.562 -22.844 -9.109 1 94.38 194 GLU B N 1
ATOM 3578 C CA . GLU B 1 194 ? -3.281 -23.297 -10.469 1 94.38 194 GLU B CA 1
ATOM 3579 C C . GLU B 1 194 ? -2.016 -24.156 -10.508 1 94.38 194 GLU B C 1
ATOM 3581 O O . GLU B 1 194 ? -1.979 -25.188 -11.188 1 94.38 194 GLU B O 1
ATOM 3586 N N . LYS B 1 195 ? -1.073 -23.703 -9.836 1 93.31 195 LYS B N 1
ATOM 3587 C CA . LYS B 1 195 ? 0.168 -24.469 -9.758 1 93.31 195 LYS B CA 1
ATOM 3588 C C . LYS B 1 195 ? -0.077 -25.859 -9.18 1 93.31 195 LYS B C 1
ATOM 3590 O O . LYS B 1 195 ? 0.429 -26.859 -9.695 1 93.31 195 LYS B O 1
ATOM 3595 N N . LYS B 1 196 ? -0.83 -25.938 -8.219 1 94 196 LYS B N 1
ATOM 3596 C CA . LYS B 1 196 ? -1.153 -27.203 -7.594 1 94 196 LYS B CA 1
ATOM 3597 C C . LYS B 1 196 ? -1.914 -28.125 -8.555 1 94 196 LYS B C 1
ATOM 3599 O O . LYS B 1 196 ? -1.671 -29.328 -8.602 1 94 196 LYS B O 1
ATOM 3604 N N . THR B 1 197 ? -2.779 -27.547 -9.234 1 95.81 197 THR B N 1
ATOM 3605 C CA . THR B 1 197 ? -3.537 -28.312 -10.219 1 95.81 197 THR B CA 1
ATOM 3606 C C . THR B 1 197 ? -2.609 -28.906 -11.273 1 95.81 197 THR B C 1
ATOM 3608 O O . THR B 1 197 ? -2.75 -30.078 -11.648 1 95.81 197 THR B O 1
ATOM 3611 N N . TYR B 1 198 ? -1.639 -28.172 -11.75 1 95.56 198 TYR B N 1
ATOM 3612 C CA . TYR B 1 198 ? -0.698 -28.672 -12.75 1 95.56 198 TYR B CA 1
ATOM 3613 C C . TYR B 1 198 ? 0.199 -29.75 -12.164 1 95.56 198 TYR B C 1
ATOM 3615 O O . TYR B 1 198 ? 0.525 -30.734 -12.836 1 95.56 198 TYR B O 1
ATOM 3623 N N . GLU B 1 199 ? 0.525 -29.547 -10.969 1 94.62 199 GLU B N 1
ATOM 3624 C CA . GLU B 1 199 ? 1.317 -30.562 -10.281 1 94.62 199 GLU B CA 1
ATOM 3625 C C . GLU B 1 199 ? 0.568 -31.891 -10.211 1 94.62 199 GLU B C 1
ATOM 3627 O O . GLU B 1 199 ? 1.146 -32.938 -10.469 1 94.62 199 GLU B O 1
ATOM 3632 N N . GLU B 1 200 ? -0.695 -31.812 -9.898 1 96.12 200 GLU B N 1
ATOM 3633 C CA . GLU B 1 200 ? -1.52 -33.031 -9.82 1 96.12 200 GLU B CA 1
ATOM 3634 C C . GLU B 1 200 ? -1.692 -33.656 -11.188 1 96.12 200 GLU B C 1
ATOM 3636 O O . GLU B 1 200 ? -1.624 -34.875 -11.32 1 96.12 200 GLU B O 1
ATOM 3641 N N . LYS B 1 201 ? -1.879 -32.812 -12.133 1 96.62 201 LYS B N 1
ATOM 3642 C CA . LYS B 1 201 ? -2.008 -33.344 -13.492 1 96.62 201 LYS B CA 1
ATOM 3643 C C . LYS B 1 201 ? -0.714 -34 -13.953 1 96.62 201 LYS B C 1
ATOM 3645 O O . LYS B 1 201 ? -0.746 -35.031 -14.648 1 96.62 201 LYS B O 1
ATOM 3650 N N . LEU B 1 202 ? 0.405 -33.375 -13.594 1 95.88 202 LEU B N 1
ATOM 3651 C CA . LEU B 1 202 ? 1.705 -33.938 -13.938 1 95.88 202 LEU B CA 1
ATOM 3652 C C . LEU B 1 202 ? 1.897 -35.312 -13.281 1 95.88 202 LEU B C 1
ATOM 3654 O O . LEU B 1 202 ? 2.373 -36.25 -13.922 1 95.88 202 LEU B O 1
ATOM 3658 N N . GLU B 1 203 ? 1.462 -35.438 -12.078 1 96.06 203 GLU B N 1
ATOM 3659 C CA . GLU B 1 203 ? 1.564 -36.688 -11.367 1 96.06 203 GLU B CA 1
ATOM 3660 C C . GLU B 1 203 ? 0.694 -37.781 -12.023 1 96.06 203 GLU B C 1
ATOM 3662 O O . GLU B 1 203 ? 1.116 -38.906 -12.164 1 96.06 203 GLU B O 1
ATOM 3667 N N . GLN B 1 204 ? -0.496 -37.375 -12.422 1 95.75 204 GLN B N 1
ATOM 3668 C CA . GLN B 1 204 ? -1.407 -38.312 -13.078 1 95.75 204 GLN B CA 1
ATOM 3669 C C . GLN B 1 204 ? -0.855 -38.781 -14.422 1 95.75 204 GLN B C 1
ATOM 3671 O O . GLN B 1 204 ? -0.934 -39.969 -14.766 1 95.75 204 GLN B O 1
ATOM 3676 N N . GLU B 1 205 ? -0.278 -37.812 -15.117 1 96.19 205 GLU B N 1
ATOM 36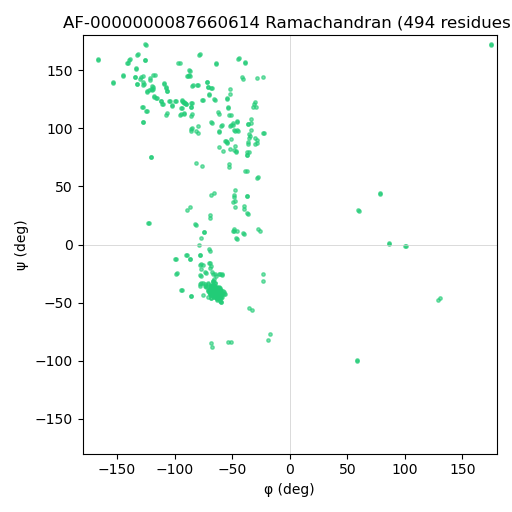77 C CA . GLU B 1 205 ? 0.294 -38.156 -16.422 1 96.19 205 GLU B CA 1
ATOM 3678 C C . GLU B 1 205 ? 1.505 -39.062 -16.281 1 96.19 205 GLU B C 1
ATOM 3680 O O . GLU B 1 205 ? 1.703 -39.969 -17.078 1 96.19 205 GLU B O 1
ATOM 3685 N N . ALA B 1 206 ? 2.281 -38.812 -15.305 1 94.88 206 ALA B N 1
ATOM 3686 C CA . ALA B 1 206 ? 3.449 -39.656 -15.047 1 94.88 206 ALA B CA 1
ATOM 3687 C C . ALA B 1 206 ? 3.035 -41.062 -14.68 1 94.88 206 ALA B C 1
ATOM 3689 O O . ALA B 1 206 ? 3.662 -42.031 -15.117 1 94.88 206 ALA B O 1
ATOM 3690 N N . LYS B 1 207 ? 1.927 -41.188 -13.883 1 96.38 207 LYS B N 1
ATOM 3691 C CA . LYS B 1 207 ? 1.4 -42.5 -13.547 1 96.38 207 LYS B CA 1
ATOM 3692 C C . LYS B 1 207 ? 0.88 -43.219 -14.789 1 96.38 207 LYS B C 1
ATOM 3694 O O . LYS B 1 207 ? 1.115 -44.438 -14.961 1 96.38 207 LYS B O 1
ATOM 3699 N N . ALA B 1 208 ? 0.237 -42.5 -15.602 1 95.5 208 ALA B N 1
ATOM 3700 C CA . ALA B 1 208 ? -0.289 -43.062 -16.844 1 95.5 208 ALA B CA 1
ATOM 3701 C C . ALA B 1 208 ? 0.841 -43.5 -17.766 1 95.5 208 ALA B C 1
ATOM 3703 O O . ALA B 1 208 ? 0.751 -44.562 -18.391 1 95.5 208 ALA B O 1
ATOM 3704 N N . ARG B 1 209 ? 1.897 -42.719 -17.812 1 95.31 209 ARG B N 1
ATOM 3705 C CA . ARG B 1 209 ? 3.051 -43.094 -18.625 1 95.31 209 ARG B CA 1
ATOM 3706 C C . ARG B 1 209 ? 3.695 -44.375 -18.078 1 95.31 209 ARG B C 1
ATOM 3708 O O . ARG B 1 209 ? 4.086 -45.25 -18.859 1 95.31 209 ARG B O 1
ATOM 3715 N N . LYS B 1 210 ? 3.779 -44.5 -16.797 1 95.44 210 LYS B N 1
ATOM 3716 C CA . LYS B 1 210 ? 4.363 -45.688 -16.172 1 95.44 210 LYS B CA 1
ATOM 3717 C C . LYS B 1 210 ? 3.535 -46.938 -16.484 1 95.44 210 LYS B C 1
ATOM 3719 O O . LYS B 1 210 ? 4.086 -48 -16.75 1 95.44 210 LYS B O 1
ATOM 3724 N N . GLU B 1 211 ? 2.234 -46.812 -16.484 1 95 211 GLU B N 1
ATOM 3725 C CA . GLU B 1 211 ? 1.356 -47.938 -16.812 1 95 211 GLU B CA 1
ATOM 3726 C C . GLU B 1 211 ? 1.535 -48.406 -18.25 1 95 211 GLU B C 1
ATOM 3728 O O . GLU B 1 211 ? 1.583 -49.594 -18.531 1 95 211 GLU B O 1
ATOM 3733 N N . GLU B 1 212 ? 1.677 -47.438 -19.109 1 94.75 212 GLU B N 1
ATOM 3734 C CA . GLU B 1 212 ? 1.896 -47.75 -20.516 1 94.75 212 GLU B CA 1
ATOM 3735 C C . GLU B 1 212 ? 3.26 -48.406 -20.719 1 94.75 212 GLU B C 1
ATOM 3737 O O . GLU B 1 212 ? 3.395 -49.344 -21.531 1 94.75 212 GLU B O 1
ATOM 3742 N N . HIS B 1 213 ? 4.223 -47.875 -20.016 1 94.88 213 HIS B N 1
ATOM 3743 C CA . HIS B 1 213 ? 5.562 -48.438 -20.078 1 94.88 213 HIS B CA 1
ATOM 3744 C C . HIS B 1 213 ? 5.555 -49.906 -19.609 1 94.88 213 HIS B C 1
ATOM 3746 O O . HIS B 1 213 ? 6.18 -50.75 -20.25 1 94.88 213 HIS B O 1
ATOM 3752 N N . ASP B 1 214 ? 4.82 -50.25 -18.609 1 96.12 214 ASP B N 1
ATOM 3753 C CA . ASP B 1 214 ? 4.723 -51.594 -18.078 1 96.12 214 ASP B CA 1
ATOM 3754 C C . ASP B 1 214 ? 4.004 -52.531 -19.078 1 96.12 214 ASP B C 1
ATOM 3756 O O . ASP B 1 214 ? 4.395 -53.688 -19.25 1 96.12 214 ASP B O 1
ATOM 3760 N N . LYS B 1 215 ? 3.027 -51.969 -19.672 1 94.69 215 LYS B N 1
ATOM 3761 C CA . LYS B 1 215 ? 2.307 -52.75 -20.703 1 94.69 215 LYS B CA 1
ATOM 3762 C C . LYS B 1 215 ? 3.213 -53.062 -21.875 1 94.69 215 LYS B C 1
ATOM 3764 O O . LYS B 1 215 ? 3.215 -54.188 -22.359 1 94.69 215 LYS B O 1
ATOM 3769 N N . ALA B 1 216 ? 4.008 -52.094 -22.29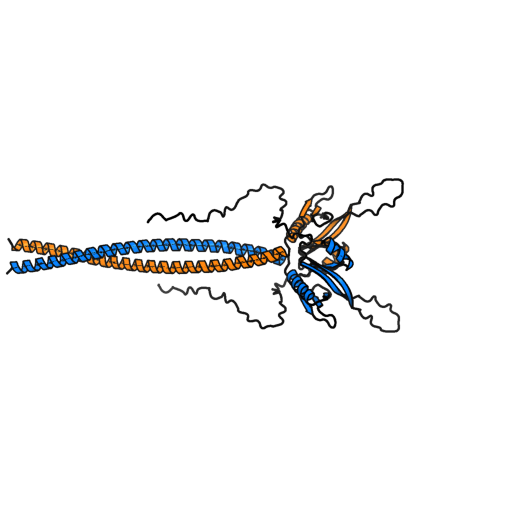7 1 94.12 216 ALA B N 1
ATOM 3770 C CA . ALA B 1 216 ? 4.93 -52.312 -23.406 1 94.12 216 ALA B CA 1
ATOM 3771 C C . ALA B 1 216 ? 6.016 -53.312 -23.047 1 94.12 216 ALA B C 1
ATOM 3773 O O . ALA B 1 216 ? 6.414 -54.125 -23.875 1 94.12 216 ALA B O 1
ATOM 3774 N N . ALA B 1 217 ? 6.418 -53.25 -21.812 1 94.69 217 ALA B N 1
ATOM 3775 C CA . ALA B 1 217 ? 7.441 -54.188 -21.359 1 94.69 217 ALA B CA 1
ATOM 3776 C C . ALA B 1 217 ? 6.902 -55.594 -21.328 1 94.69 217 ALA B C 1
ATOM 3778 O O . ALA B 1 217 ? 7.598 -56.531 -21.734 1 94.69 217 ALA B O 1
ATOM 3779 N N . GLU B 1 218 ? 5.629 -55.781 -20.953 1 95.44 218 GLU B N 1
ATOM 3780 C CA . GLU B 1 218 ? 4.992 -57.094 -20.953 1 95.44 218 GLU B CA 1
ATOM 3781 C C . GLU B 1 218 ? 4.789 -57.625 -22.359 1 95.44 218 GLU B C 1
ATOM 3783 O O . GLU B 1 218 ? 5.043 -58.812 -22.641 1 95.44 218 GLU B O 1
ATOM 3788 N N . LEU B 1 219 ? 4.395 -56.781 -23.266 1 95.19 219 LEU B N 1
ATOM 3789 C CA . LEU B 1 219 ? 4.176 -57.156 -24.641 1 95.19 219 LEU B CA 1
ATOM 3790 C C . LEU B 1 219 ? 5.488 -57.562 -25.312 1 95.19 219 LEU B C 1
ATOM 3792 O O . LEU B 1 219 ? 5.527 -58.469 -26.141 1 95.19 219 LEU B O 1
ATOM 3796 N N . THR B 1 220 ? 6.535 -56.844 -24.922 1 94.94 220 THR B N 1
ATOM 3797 C CA . THR B 1 220 ? 7.848 -57.188 -25.453 1 94.94 220 THR B CA 1
ATOM 3798 C C . THR B 1 220 ? 8.297 -58.562 -24.969 1 94.94 220 THR B C 1
ATOM 3800 O O . THR B 1 220 ? 8.883 -59.344 -25.734 1 94.94 220 THR B O 1
ATOM 3803 N N . ARG B 1 221 ? 8.008 -58.875 -23.719 1 95.44 221 ARG B N 1
ATOM 3804 C CA . ARG B 1 221 ? 8.344 -60.188 -23.172 1 95.44 221 ARG B CA 1
ATOM 3805 C C . ARG B 1 221 ? 7.574 -61.312 -23.875 1 95.44 221 ARG B C 1
ATOM 3807 O O . ARG B 1 221 ? 8.148 -62.312 -24.25 1 95.44 221 ARG B O 1
ATOM 3814 N N . VAL B 1 222 ? 6.336 -61.062 -24.109 1 95.31 222 VAL B N 1
ATOM 3815 C CA . VAL B 1 222 ? 5.48 -62.031 -24.75 1 95.31 222 VAL B CA 1
ATOM 3816 C C . VAL B 1 222 ? 5.918 -62.219 -26.203 1 95.31 222 VAL B C 1
ATOM 3818 O O . VAL B 1 222 ? 5.918 -63.344 -26.734 1 95.31 222 VAL B O 1
ATOM 3821 N N . LYS B 1 223 ? 6.258 -61.094 -26.844 1 94.69 223 LYS B N 1
ATOM 3822 C CA . LYS B 1 223 ? 6.742 -61.156 -28.219 1 94.69 223 LYS B CA 1
ATOM 3823 C C . LYS B 1 223 ? 8 -62.031 -28.312 1 94.69 223 LYS B C 1
ATOM 3825 O O . LYS B 1 223 ? 8.133 -62.844 -29.219 1 94.69 223 LYS B O 1
ATOM 3830 N N . ALA B 1 224 ? 8.891 -61.844 -27.438 1 94.5 224 ALA B N 1
ATOM 3831 C CA . ALA B 1 224 ? 10.125 -62.594 -27.422 1 94.5 224 ALA B CA 1
ATOM 3832 C C . ALA B 1 224 ? 9.844 -64.125 -27.234 1 94.5 224 ALA B C 1
ATOM 3834 O O . ALA B 1 224 ? 10.477 -64.938 -27.875 1 94.5 224 ALA B O 1
ATOM 3835 N N . GLU B 1 225 ? 8.875 -64.438 -26.422 1 95 225 GLU B N 1
ATOM 3836 C CA . GLU B 1 225 ? 8.492 -65.875 -26.188 1 95 225 GLU B CA 1
ATOM 3837 C C . GLU B 1 225 ? 7.855 -66.438 -27.438 1 95 225 GLU B C 1
ATOM 3839 O O . GLU B 1 225 ? 8.156 -67.625 -27.797 1 95 225 GLU B O 1
ATOM 3844 N N . LEU B 1 226 ? 7.051 -65.625 -28.047 1 94.38 226 LEU B N 1
ATOM 3845 C CA . LEU B 1 226 ? 6.375 -66.125 -29.25 1 94.38 226 LEU B CA 1
ATOM 3846 C C . LEU B 1 226 ? 7.367 -66.312 -30.391 1 94.38 226 LEU B C 1
ATOM 3848 O O . LEU B 1 226 ? 7.234 -67.25 -31.188 1 94.38 226 LEU B O 1
ATOM 3852 N N . GLU B 1 227 ? 8.297 -65.438 -30.453 1 94.25 227 GLU B N 1
ATOM 3853 C CA . GLU B 1 227 ? 9.328 -65.562 -31.484 1 94.25 227 GLU B CA 1
ATOM 3854 C C . GLU B 1 227 ? 10.18 -66.812 -31.234 1 94.25 227 GLU B C 1
ATOM 3856 O O . GLU B 1 227 ? 10.539 -67.562 -32.188 1 94.25 227 GLU B O 1
ATOM 3861 N N . SER B 1 228 ? 10.477 -67.125 -30.016 1 94.88 228 SER B N 1
ATOM 3862 C CA . SER B 1 228 ? 11.227 -68.375 -29.688 1 94.88 228 SER B CA 1
ATOM 3863 C C . SER B 1 228 ? 10.43 -69.625 -30.016 1 94.88 228 SER B C 1
ATOM 3865 O O . SER B 1 228 ? 10.984 -70.562 -30.531 1 94.88 228 SER B O 1
ATOM 3867 N N . GLU B 1 229 ? 9.195 -69.5 -29.797 1 93.94 229 GLU B N 1
ATOM 3868 C CA . GLU B 1 229 ? 8.32 -70.625 -30.109 1 93.94 229 GLU B CA 1
ATOM 3869 C C . GLU B 1 229 ? 8.195 -70.812 -31.625 1 93.94 229 GLU B C 1
ATOM 3871 O O . GLU B 1 229 ? 8.18 -71.938 -32.125 1 93.94 229 GLU B O 1
ATOM 3876 N N . ARG B 1 230 ? 8.016 -69.75 -32.25 1 92 230 ARG B N 1
ATOM 3877 C CA . ARG B 1 230 ? 7.938 -69.812 -33.719 1 92 230 ARG B CA 1
ATOM 3878 C C . ARG B 1 230 ? 9.195 -70.438 -34.312 1 92 230 ARG B C 1
ATOM 3880 O O . ARG B 1 230 ? 9.109 -71.312 -35.219 1 92 230 ARG B O 1
ATOM 3887 N N . GLU B 1 231 ? 10.32 -70.125 -33.812 1 92.31 231 GLU B N 1
ATOM 3888 C CA . GLU B 1 231 ? 11.578 -70.625 -34.281 1 92.31 231 GLU B CA 1
ATOM 3889 C C . GLU B 1 231 ? 11.656 -72.125 -34.031 1 92.31 231 GLU B C 1
ATOM 3891 O O . GLU B 1 231 ? 12.133 -72.938 -34.875 1 92.31 231 GLU B O 1
ATOM 3896 N N . LYS B 1 232 ? 11.164 -72.625 -32.938 1 94.12 232 LYS B N 1
ATOM 3897 C CA . LYS B 1 232 ? 11.141 -74.062 -32.625 1 94.12 232 LYS B CA 1
ATOM 3898 C C . LYS B 1 232 ? 10.211 -74.812 -33.562 1 94.12 232 LYS B C 1
ATOM 3900 O O . LYS B 1 232 ? 10.547 -75.938 -34.031 1 94.12 232 LYS B O 1
ATOM 3905 N N . LEU B 1 233 ? 9.125 -74.188 -33.844 1 93.19 233 LEU B N 1
ATOM 3906 C CA . LEU B 1 233 ? 8.148 -74.812 -34.719 1 93.19 233 LEU B CA 1
ATOM 3907 C C . LEU B 1 233 ? 8.664 -74.875 -36.125 1 93.19 233 LEU B C 1
ATOM 3909 O O . LEU B 1 233 ? 8.414 -75.875 -36.844 1 93.19 233 LEU B O 1
ATOM 3913 N N . ILE B 1 234 ? 9.32 -73.875 -36.531 1 92.94 234 ILE B N 1
ATOM 3914 C CA . ILE B 1 234 ? 9.906 -73.812 -37.875 1 92.94 234 ILE B CA 1
ATOM 3915 C C . ILE B 1 234 ? 10.953 -74.938 -38 1 92.94 234 ILE B C 1
ATOM 3917 O O . ILE B 1 234 ? 11 -75.688 -39 1 92.94 234 ILE B O 1
ATOM 3921 N N . ARG B 1 235 ? 11.695 -75.188 -36.969 1 93.75 235 ARG B N 1
ATOM 3922 C CA . ARG B 1 235 ? 12.711 -76.25 -36.969 1 93.75 235 ARG B CA 1
ATOM 3923 C C . ARG B 1 235 ? 12.078 -77.625 -37 1 93.75 235 ARG B C 1
ATOM 3925 O O . ARG B 1 235 ? 12.523 -78.5 -37.719 1 93.75 235 ARG B O 1
ATOM 3932 N N . THR B 1 236 ? 11.078 -77.688 -36.25 1 94.31 236 THR B N 1
ATOM 3933 C CA . THR B 1 236 ? 10.375 -78.938 -36.188 1 94.31 236 THR B CA 1
ATOM 3934 C C . THR B 1 236 ? 9.719 -79.25 -37.531 1 94.31 236 THR B C 1
ATOM 3936 O O . THR B 1 236 ? 9.742 -80.438 -37.969 1 94.31 236 THR B O 1
ATOM 3939 N N . THR B 1 237 ? 9.164 -78.312 -38.125 1 91.81 237 THR B N 1
ATOM 3940 C CA . THR B 1 237 ? 8.508 -78.438 -39.406 1 91.81 237 THR B CA 1
ATOM 3941 C C . THR B 1 237 ? 9.523 -78.812 -40.469 1 91.81 237 THR B C 1
ATOM 3943 O O . THR B 1 237 ? 9.25 -79.688 -41.312 1 91.81 237 THR B O 1
ATOM 3946 N N . LYS B 1 238 ? 10.602 -78.188 -40.469 1 93.06 238 LYS B N 1
ATOM 3947 C CA . LYS B 1 238 ? 11.656 -78.562 -41.438 1 93.06 238 LYS B CA 1
ATOM 3948 C C . LYS B 1 238 ? 12.125 -80 -41.25 1 93.06 238 LYS B C 1
ATOM 3950 O O . LYS B 1 238 ? 12.344 -80.688 -42.219 1 93.06 238 LYS B O 1
ATOM 3955 N N . LYS B 1 239 ? 12.203 -80.438 -40 1 92.88 239 LYS B N 1
ATOM 3956 C CA . LYS B 1 239 ? 12.625 -81.812 -39.719 1 92.88 239 LYS B CA 1
ATOM 3957 C C . LYS B 1 239 ? 11.594 -82.812 -40.188 1 92.88 239 LYS B C 1
ATOM 3959 O O . LYS B 1 239 ? 11.945 -83.875 -40.781 1 92.88 239 LYS B O 1
ATOM 3964 N N . LEU B 1 240 ? 10.383 -82.5 -40.062 1 91.56 240 LEU B N 1
ATOM 3965 C CA . LEU B 1 240 ? 9.312 -83.438 -40.469 1 91.56 240 LEU B CA 1
ATOM 3966 C C . LEU B 1 240 ? 9.203 -83.5 -42 1 91.56 240 LEU B C 1
ATOM 3968 O O . LEU B 1 240 ? 8.906 -84.562 -42.531 1 91.56 240 LEU B O 1
ATOM 3972 N N . LYS B 1 241 ? 9.43 -82.375 -42.594 1 91.12 241 LYS B N 1
ATOM 3973 C CA . LYS B 1 241 ? 9.422 -82.375 -44.062 1 91.12 241 LYS B CA 1
ATOM 3974 C C . LYS B 1 241 ? 10.57 -83.188 -44.625 1 91.12 241 LYS B C 1
ATOM 3976 O O . LYS B 1 241 ? 10.383 -83.938 -45.594 1 91.12 241 LYS B O 1
ATOM 3981 N N . ASP B 1 242 ? 11.688 -83.188 -44 1 91.94 242 ASP B N 1
ATOM 3982 C CA . ASP B 1 242 ? 12.836 -83.938 -44.438 1 91.94 242 ASP B CA 1
ATOM 3983 C C . ASP B 1 242 ? 12.602 -85.438 -44.188 1 91.94 242 ASP B C 1
ATOM 3985 O O . ASP B 1 242 ? 12.945 -86.25 -45.031 1 91.94 242 ASP B O 1
ATOM 3989 N N . ASP B 1 243 ? 11.984 -85.75 -43.188 1 90 243 ASP B N 1
ATOM 3990 C CA . ASP B 1 243 ? 11.703 -87.188 -42.844 1 90 243 ASP B CA 1
ATOM 3991 C C . ASP B 1 243 ? 10.68 -87.75 -43.812 1 90 243 ASP B C 1
ATOM 3993 O O . ASP B 1 243 ? 10.797 -88.875 -44.25 1 90 243 ASP B O 1
ATOM 3997 N N . LEU B 1 244 ? 9.758 -86.938 -44.125 1 88.75 244 LEU B N 1
ATOM 3998 C CA . LEU B 1 244 ? 8.719 -87.375 -45.062 1 88.75 244 LEU B CA 1
ATOM 3999 C C . LEU B 1 244 ? 9.305 -87.625 -46.438 1 88.75 244 LEU B C 1
ATOM 4001 O O . LEU B 1 244 ? 8.938 -88.562 -47.125 1 88.75 244 LEU B O 1
ATOM 4005 N N . GLN B 1 245 ? 10.172 -86.75 -46.812 1 88.56 245 GLN B N 1
ATOM 4006 C CA . GLN B 1 245 ? 10.82 -86.938 -48.125 1 88.56 245 GLN B CA 1
ATOM 4007 C C . GLN B 1 245 ? 11.703 -88.188 -48.125 1 88.56 245 GLN B C 1
ATOM 4009 O O . GLN B 1 245 ? 11.797 -88.875 -49.156 1 88.56 245 GLN B O 1
ATOM 4014 N N . ASN B 1 246 ? 12.242 -88.562 -47.062 1 88.88 246 ASN B N 1
ATOM 4015 C CA . ASN B 1 246 ? 13.117 -89.688 -46.969 1 88.88 246 ASN B CA 1
ATOM 4016 C C . ASN B 1 246 ? 12.32 -91 -46.969 1 88.88 246 ASN B C 1
ATOM 4018 O O . ASN B 1 246 ? 12.812 -92.062 -47.438 1 88.88 246 ASN B O 1
ATOM 4022 N N . VAL B 1 247 ? 11.188 -91 -46.406 1 86.69 247 VAL B N 1
ATOM 4023 C CA . VAL B 1 247 ? 10.375 -92.188 -46.344 1 86.69 247 VAL B CA 1
ATOM 4024 C C . VAL B 1 247 ? 9.695 -92.438 -47.688 1 86.69 247 VAL B C 1
ATOM 4026 O O . VAL B 1 247 ? 9.383 -93.562 -48.062 1 86.69 247 VAL B O 1
ATOM 4029 N N . LYS B 1 248 ? 9.43 -91.562 -48.469 1 81.25 248 LYS B N 1
ATOM 4030 C CA . LYS B 1 248 ? 8.805 -91.688 -49.781 1 81.25 248 LYS B CA 1
ATOM 4031 C C . LYS B 1 248 ? 9.805 -92.188 -50.812 1 81.25 248 LYS B C 1
ATOM 4033 O O . LYS B 1 248 ? 9.422 -92.75 -51.844 1 81.25 248 LYS B O 1
ATOM 4038 N N . LYS B 1 249 ? 11.031 -92.062 -50.594 1 66.44 249 LYS B N 1
ATOM 4039 C CA . LYS B 1 249 ? 12.016 -92.688 -51.438 1 66.44 249 LYS B CA 1
ATOM 4040 C C . LYS B 1 249 ? 12.234 -94.125 -51.062 1 66.44 249 LYS B C 1
ATOM 4042 O O . LYS B 1 249 ? 12.266 -94.438 -49.875 1 66.44 249 LYS B O 1
#

pLDDT: mean 75.22, std 25.86, range [20.88, 96.62]

Sequence (498 aa):
MLDTYAQNRPIFERLQFSNLGKKKDNHYDMTPEETTSEELGPMLGVQCYGTLLKKYKKKNRPAKWSKSVGQKCRTLSLIAFRFFVLKECFLIYYSTRFKKTFEKTRRIDLHPKGIIPLIGCSIVCGGDVGKKHCLLIAHPQFPSAIIVAAPDFKTQDEWLKALRSATKISFKNTLVGETMIRELESRGVMLCEEKKTYEEKLEQEAKARKEEHDKAAELTRVKAELESEREKLIRTTKKLKDDLQNVKKMLDTYAQNRPIFERLQFSNLGKKKDNHYDMTPEETTSEELGPMLGVQCYGTLLKKYKKKNRPAKWSKSVGQKCRTLSLIAFRFFVLKECFLIYYSTRFKKTFEKTRRIDLHPKGIIPLIGCSIVCGGDVGKKHCLLIAHPQFPSAIIVAAPDFKTQDEWLKALRSATKISFKNTLVGETMIRELESRGVMLCEEKKTYEEKLEQEAKARKEEHDKAAELTRVKAELESEREKLIRTTKKLKDDLQNVKK

Solvent-accessible surface area (backbone atoms only — not comparable to full-atom values): 28255 Å² total; per-residue (Å²): 139,77,81,72,75,73,83,79,72,74,82,71,65,75,75,64,75,77,75,75,75,75,70,89,61,89,64,72,74,60,66,78,64,75,56,84,67,79,86,64,49,70,52,73,55,53,79,47,70,48,72,31,36,35,60,38,78,45,75,59,65,78,69,73,82,66,87,77,76,80,69,70,76,66,62,54,68,44,73,43,72,27,24,35,38,32,39,48,32,32,42,34,32,34,59,55,76,48,48,60,56,27,74,72,62,38,52,83,71,47,59,44,68,30,47,40,73,31,59,81,44,45,76,43,80,39,70,52,98,82,48,64,42,22,37,36,41,34,38,91,86,44,93,63,67,44,40,36,28,30,93,41,64,69,58,31,54,52,49,50,54,50,52,58,57,17,37,63,48,38,56,65,52,51,53,51,44,53,51,49,44,54,52,45,52,51,50,42,54,51,48,50,52,50,38,49,51,43,51,51,50,35,52,52,42,52,51,51,30,51,53,36,47,52,52,31,54,51,42,50,52,51,39,53,52,49,52,53,49,41,52,51,50,52,51,50,40,52,51,51,51,53,50,47,57,56,66,75,97,136,76,81,71,77,72,82,80,73,75,82,70,65,74,74,64,75,78,75,76,74,77,71,89,63,88,63,72,74,63,68,78,66,76,53,86,67,79,86,65,49,69,49,73,55,53,80,47,71,47,73,32,36,35,60,38,78,44,75,57,67,76,68,74,81,66,85,77,75,82,70,68,77,67,60,53,68,43,73,44,72,28,24,35,38,32,39,46,33,32,42,34,31,33,59,56,74,49,49,62,55,28,73,72,62,36,51,84,69,48,61,44,67,29,48,40,73,31,61,79,44,48,77,43,81,39,70,51,97,81,48,66,43,24,37,37,43,34,40,92,86,44,95,62,67,43,40,36,28,30,94,40,65,66,57,31,52,51,49,50,54,50,53,58,58,18,35,63,47,38,56,66,52,50,53,50,43,54,51,49,42,53,51,43,52,52,50,43,54,51,48,50,52,51,37,50,52,43,51,52,50,36,52,53,44,52,52,51,30,51,53,36,47,51,50,32,53,51,43,50,53,50,40,54,53,50,53,54,48,41,54,52,49,52,52,50,42,54,51,51,52,52,51,46,56,56,65,75,98

InterPro domains:
  IPR001849 Pleckstrin homology domain [PF00169] (61-167)
  IPR001849 Pleckstrin homology domain [PS50003] (82-168)
  IPR001849 Pleckstrin homology domain [SM00233] (46-170)
  IPR011993 PH-like domain superfamily [G3DSA:2.30.29.30] (41-174)

Organism: Ancylostoma caninum (NCBI:txid29170)

Secondary structure (DSSP, 8-state):
----------SGGG-----------------------TT--S-TTEEEEEEEEEEEE---------SS--------EEEEEEEEEEETTEEEEE-TTHHHHHHHH----SS-SEEEE-TT-EEEEE--SS-SSEEEEE-TTSSS-EEEE-SSHHHHHHHHHHHHHHTT--HHHHHHHHHHHHHHHHHHHHHHHHHHHHHHHHHHHHHHHHHHHHHHHHHHHHHHHHHHHHHHHHHHHHHHHHHHHHHH-/----------SGGG---------S-------------TT--S-TTEEEEEEEEEEEE---------SS--------EEEEEEEEEEETTEEEEE-TTHHHHHHHH----SS-SEEEE-TT-EEEEE--SS-SSEEEEE-TTSSS-EEEE-SSHHHHHHHHHHHHHHTT--HHHHHHHHHHHHHHHHHHHHHHHHHHHHHHHHHHHHHHHHHHHHHHHHHHHHHHHHHHHHHHHHHHHHHHHHHHHHHH-

Nearest PDB structures (foldseek):
  5mr1-assembly1_A  TM=8.396E-01  e=8.071E-07  Homo sapiens
  2dtc-assembly1_B  TM=7.171E-01  e=3.679E-05  Mus musculus
  4h8s-assembly1_A  TM=7.065E-01  e=1.695E-04  Homo sapiens
  2q13-assembly1_A-2  TM=7.466E-01  e=6.175E-04  Homo sapiens
  3odo-assembly2_B  TM=6.045E-01  e=1.111E-03  Homo sapiens

Foldseek 3Di:
DPDPPPDPPPPPPPVPPPPPPDDPPPPPVPPPCPCPPDPPPQQVQWQDKDKKKKWDQPPPDPPDPPPDDPPDPPRPRDIDIWIWIDGQQKIFTAHPVCVVVCVVRVHDDPDTPDMDGLAQWDWDFDDPDPAPLKIWTDHPVDPDIIIIHDPDNVSSVSVRVSNVVSNCRDPVNVVVVVVVVVVVVVVVVVVVVVVVVVVVVVVVVVVVVVVVVVVVVVVVVVVVVVVVVVVVVVVVVVVVVVVVVVVVD/DPDPPPDPPPPPPPVPPPPPPDDPPPPPVPPPCPCPPDDPPLQVQWQDKDKKKKWDQPPPDPPDCPPDDPPDSPRPRDIDIWIWIDGQQKIFTAHPVCVVVCVVRVHDDPDTPDMDGLAQWDWDFDDPPPAPLKIWTDHPVDPDIIIIHDPDNVSSVSVRVSNVVSNCRDPVNVVVVVVVVVVVVVVVVVVVVVVVVVVVVVVVVVVVVVVVVVVVVVVVVVVVVVVVVVVVVVVVVVVVVVVVVVVVD